Protein AF-A0A958G6C1-F1 (afdb_monomer)

Secondary structure (DSSP, 8-state):
-TTS-HHHHHHHHHHHHHHTS---HHHHHHHHHHHHHHHHHHHHTT-SSPPPSSTTSEETTEE------PPPS-HHHHHHHHHHHHHHHHHHHHHTTSTTHHHHHHHHHHHHHHTT--TT-----GGG--HHHHHHHHHHHHHHHHTSSSS-GGGTT--SS---SSPPB-TTSSS-TT-S-TTS---B--SSEE-TTSPEES-SSPPPS-TTGGGSPPSS--GGGEEEEEETTEEEEEET---PPP---TTT--TTHHHHHHHHHHHHHHGGGG-TTS--EEE-STTTS----PPPSSGGGHHHHS-TTT-S-S----SB-TTT-SBPPP-EEEHHHHHHHHHHHTTT-SS--HHHHHHHHHHHHHHT-TT----GGG-SSPPPHHHHHHHHHHHHHHHHHHHHHHHHHHHHHH-PPPHHHHHHHHHHH-BSS-TTSTTB-TTSBPPBTTTEEEPPTT-GGG-TTSTTTTSEEEEEE--GGG-S-TTT----EEEEEGGG---SS-TT-SS-SS--SS-HHHHHHHHHHHHHHHHHT-SBPGGG-EEEEE-TTTS-SSSS--SS-EEEEESBHHHHHHHHHHHHHHTTS--HHHHHHHHHHHHHHHHHHHHHHHHHHTT-PPPP-PPP-EEEESSSEETT-EEEEEESS--TT-EEEEEETTSPEEPPPGGGEEEETTEEEEE-TTPPSEEEEEEEE-SS-EEEEEEEEE-

Mean predicted aligned error: 6.28 Å

pLDDT: mean 94.16, std 7.1, range [36.84, 98.94]

Nearest PDB structures (foldseek):
  8cxl-assembly1_B  TM=8.356E-01  e=1.565E-19  Streptomyces sp. CNQ-525
  3w35-assembly1_B  TM=8.222E-01  e=4.220E-20  Streptomyces sp. CNQ-525
  8cxl-assembly1_A  TM=8.330E-01  e=3.815E-19  Streptomyces sp. CNQ-525
  3w36-assembly1_A  TM=7.922E-01  e=9.264E-20  Streptomyces sp. CNQ-525
  3w35-assembly1_A  TM=8.155E-01  e=9.301E-19  Streptomyces sp. CNQ-525

Foldseek 3Di:
DVPAALLLLLLVLLLLLLLQFFQALLLLLVLLQLLLLLLQQLLQLQDPFFFRDQEAFFFFLFHHHDPGAPHDPDSSVLSSQLSLLQSLLQQLVSRCPGNRNVVSNVSSVVSCVVVVHDPVPQAQPCRVRRSSNNSNVSNVSSVVCVCPQQQVVVVVSDDDDDDFPFEADELVDFFQPRGDFLFFAHWHFAPWAQGQSRRTDPGRTDAARNLQLLSGRAQQFDPVQWDWDDDPNDIFTAGNDLDAFQGAPFAPDDDSLVLLLLLLLLLLQLLLQQFLPPPDKDFQWLQAFDPADDFDSDSVCLPVAAPSHVGDGPGGGDQAQPQVRHGTDTDIGRSNQVLQLLLQVLSCGNSRSHLLSVLVVVVSVLLPDPLFQQDFLQDDDGDDSSVSSSLLSNLLSSLLNNLSSNQSSNQSVSNGYWSLNNQSNLQVQAECDDPVDPSHTVSHRHDDPPAKDFADVPPPPCDPVNVRGRGIKGFRQADLVQPPDQLAAGSGTGIDGSSNDFFQDASSPREPSTHPAAPSLLQSLLLSQLLVCRGRSHQFRRSQKDKDKDAAQHRRDRHGGDNHIDMRMDRGSVSVSSSSLSSCSSRRTHTSSNRSSSNVNSNVSSVSSSVQSVCSVRNNHDRDPHAKDWDWPPAADEQFDKIKIFISHFCVVKDKWKAAPVRHTDDADPVQWDDDGRMIIGGCNPPPFHKMWIWMDDVPHIDIDIYGYDD

Structure (mmCIF, N/CA/C/O backbone):
data_AF-A0A958G6C1-F1
#
_entry.id   AF-A0A958G6C1-F1
#
loop_
_atom_site.group_PDB
_atom_site.id
_atom_site.type_symbol
_atom_site.label_atom_id
_atom_site.label_alt_id
_atom_site.label_comp_id
_atom_site.label_asym_id
_atom_site.label_entity_id
_atom_site.label_seq_id
_atom_site.pdbx_PDB_ins_code
_atom_site.Cartn_x
_atom_site.Cartn_y
_atom_site.Cartn_z
_atom_site.occupancy
_atom_site.B_iso_or_equiv
_atom_site.auth_seq_id
_atom_site.auth_comp_id
_atom_site.auth_asym_id
_atom_site.auth_atom_id
_atom_site.pdbx_PDB_model_num
ATOM 1 N N . PRO A 1 1 ? -25.980 1.249 0.546 1.00 36.84 1 PRO A N 1
ATOM 2 C CA . PRO A 1 1 ? -27.210 0.415 0.488 1.00 36.84 1 PRO A CA 1
ATOM 3 C C . PRO A 1 1 ? -27.907 0.382 1.856 1.00 36.84 1 PRO A C 1
ATOM 5 O O . PRO A 1 1 ? -27.199 0.433 2.862 1.00 36.84 1 PRO A O 1
ATOM 8 N N . PRO A 1 2 ? -29.250 0.361 1.920 1.00 54.09 2 PRO A N 1
ATOM 9 C CA . PRO A 1 2 ? -29.988 0.389 3.187 1.00 54.09 2 PRO A CA 1
ATOM 10 C C . PRO A 1 2 ? -29.626 -0.772 4.132 1.00 54.09 2 PRO A C 1
ATOM 12 O O . PRO A 1 2 ? -29.583 -0.543 5.338 1.00 54.09 2 PRO A O 1
ATOM 15 N N . ASP A 1 3 ? -29.233 -1.931 3.591 1.00 78.44 3 ASP A N 1
ATOM 16 C CA . ASP A 1 3 ? -28.971 -3.172 4.342 1.00 78.44 3 ASP A CA 1
ATOM 17 C C . ASP A 1 3 ? -27.534 -3.320 4.887 1.00 78.44 3 ASP A C 1
ATOM 19 O O . ASP A 1 3 ? -27.193 -4.351 5.452 1.00 78.44 3 ASP A O 1
ATOM 23 N N . HIS A 1 4 ? -26.663 -2.318 4.719 1.00 94.50 4 HIS A N 1
ATOM 24 C CA . HIS A 1 4 ? -25.283 -2.378 5.227 1.00 94.50 4 HIS A CA 1
ATOM 25 C C . HIS A 1 4 ? -25.189 -1.870 6.673 1.00 94.50 4 HIS A C 1
ATOM 27 O O . HIS A 1 4 ? -25.855 -0.887 7.031 1.00 94.50 4 HIS A O 1
ATOM 33 N N . SER A 1 5 ? -24.300 -2.477 7.470 1.00 97.06 5 SER A N 1
ATOM 34 C CA . SER A 1 5 ? -23.960 -1.979 8.808 1.00 97.06 5 SER A CA 1
ATOM 35 C C . SER A 1 5 ? -23.450 -0.533 8.745 1.00 97.06 5 SER A C 1
ATOM 37 O O . SER A 1 5 ? -22.971 -0.055 7.709 1.00 97.06 5 SER A O 1
ATOM 39 N N . VAL A 1 6 ? -23.537 0.198 9.857 1.00 97.81 6 VAL A N 1
ATOM 40 C CA . VAL A 1 6 ? -23.041 1.580 9.891 1.00 97.81 6 VAL A CA 1
ATOM 41 C C . VAL A 1 6 ? -21.519 1.650 9.696 1.00 97.81 6 VAL A C 1
ATOM 43 O O . VAL A 1 6 ? -21.038 2.565 9.033 1.00 97.81 6 VAL A O 1
ATOM 46 N N . ALA A 1 7 ? -20.768 0.647 10.170 1.00 98.50 7 ALA A N 1
ATOM 47 C CA . ALA A 1 7 ? -19.326 0.544 9.944 1.00 98.50 7 ALA A CA 1
ATOM 48 C C . ALA A 1 7 ? -19.006 0.402 8.448 1.00 98.50 7 ALA A C 1
ATOM 50 O O . ALA A 1 7 ? -18.179 1.144 7.920 1.00 98.50 7 ALA A O 1
ATOM 51 N N . ARG A 1 8 ? -19.728 -0.477 7.741 1.00 98.00 8 ARG A N 1
ATOM 52 C CA . ARG A 1 8 ? -19.625 -0.663 6.285 1.00 98.00 8 ARG A CA 1
ATOM 53 C C . ARG A 1 8 ? -19.932 0.628 5.517 1.00 98.00 8 ARG A C 1
ATOM 55 O O . ARG A 1 8 ? -19.235 0.941 4.557 1.00 98.00 8 ARG A O 1
ATOM 62 N N . LYS A 1 9 ? -20.938 1.401 5.949 1.00 98.31 9 LYS A N 1
ATOM 63 C CA . LYS A 1 9 ? -21.292 2.704 5.346 1.00 98.31 9 LYS A CA 1
ATOM 64 C C . LYS A 1 9 ? -20.191 3.751 5.542 1.00 98.31 9 LYS A C 1
ATOM 66 O O . LYS A 1 9 ? -19.818 4.414 4.580 1.00 98.31 9 LYS A O 1
ATOM 71 N N . TRP A 1 10 ? -19.646 3.876 6.752 1.00 98.75 10 TRP A N 1
ATOM 72 C CA . TRP A 1 10 ? -18.533 4.793 7.025 1.00 98.75 10 TRP A CA 1
ATOM 73 C C . TRP A 1 10 ? -17.239 4.385 6.325 1.00 98.75 10 TRP A C 1
ATOM 75 O O . TRP A 1 10 ? -16.470 5.255 5.929 1.00 98.75 10 TRP A O 1
ATOM 85 N N . ASN A 1 11 ? -17.005 3.084 6.138 1.00 98.62 11 ASN A N 1
ATOM 86 C CA . ASN A 1 11 ? -15.861 2.613 5.373 1.00 98.62 11 ASN A CA 1
ATOM 87 C C . ASN A 1 11 ? -15.945 3.031 3.895 1.00 98.62 11 ASN A C 1
ATOM 89 O O . ASN A 1 11 ? -14.947 3.515 3.380 1.00 98.62 11 ASN A O 1
ATOM 93 N N . GLU A 1 12 ? -17.114 2.947 3.243 1.00 97.88 12 GLU A N 1
ATOM 94 C CA . GLU A 1 12 ? -17.277 3.487 1.876 1.00 97.88 12 GLU A CA 1
ATOM 95 C C . GLU A 1 12 ? -17.014 4.988 1.811 1.00 97.88 12 GLU A C 1
ATOM 97 O O . GLU A 1 12 ? -16.323 5.447 0.908 1.00 97.88 12 GLU A O 1
ATOM 102 N N . VAL A 1 13 ? -17.518 5.751 2.788 1.00 98.38 13 VAL A N 1
ATOM 103 C CA . VAL A 1 13 ? -17.238 7.192 2.860 1.00 98.38 13 VAL A CA 1
ATOM 104 C C . VAL A 1 13 ? -15.740 7.447 2.988 1.00 98.38 13 VAL A C 1
ATOM 106 O O . VAL A 1 13 ? -15.213 8.289 2.275 1.00 98.38 13 VAL A O 1
ATOM 109 N N . LEU A 1 14 ? -15.037 6.703 3.846 1.00 98.62 14 LEU A N 1
ATOM 110 C CA . LEU A 1 14 ? -13.586 6.823 3.978 1.00 98.62 14 LEU A CA 1
ATOM 111 C C . LEU A 1 14 ? -12.851 6.456 2.680 1.00 98.62 14 LEU A C 1
ATOM 113 O O . LEU A 1 14 ? -11.947 7.187 2.290 1.00 98.62 14 LEU A O 1
ATOM 117 N N . LEU A 1 15 ? -13.211 5.353 2.018 1.00 97.88 15 LEU A N 1
ATOM 118 C CA . LEU A 1 15 ? -12.584 4.958 0.753 1.00 97.88 15 LEU A CA 1
ATOM 119 C C . LEU A 1 15 ? -12.780 6.034 -0.312 1.00 97.88 15 LEU A C 1
ATOM 121 O O . LEU A 1 15 ? -11.827 6.408 -0.983 1.00 97.88 15 LEU A O 1
ATOM 125 N N . GLU A 1 16 ? -13.978 6.602 -0.399 1.00 97.00 16 GLU A N 1
ATOM 126 C CA . GLU A 1 16 ? -14.260 7.696 -1.318 1.00 97.00 16 GLU A CA 1
ATOM 127 C C . GLU A 1 16 ? -13.501 8.979 -0.949 1.00 97.00 16 GLU A C 1
ATOM 129 O O . GLU A 1 16 ? -12.974 9.658 -1.825 1.00 97.00 16 GLU A O 1
ATOM 134 N N . CYS A 1 17 ? -13.353 9.299 0.340 1.00 97.44 17 CYS A N 1
ATOM 135 C CA . CYS A 1 17 ? -12.491 10.401 0.766 1.00 97.44 17 CYS A CA 1
ATOM 136 C C . CYS A 1 17 ? -11.030 10.191 0.350 1.00 97.44 17 CYS A C 1
ATOM 138 O O . CYS A 1 17 ? -10.376 11.155 -0.029 1.00 97.44 17 CYS A O 1
ATOM 140 N N . ILE A 1 18 ? -10.532 8.950 0.387 1.00 96.56 18 ILE A N 1
ATOM 141 C CA . ILE A 1 18 ? -9.180 8.603 -0.070 1.00 96.56 18 ILE A CA 1
ATOM 142 C C . ILE A 1 18 ? -9.041 8.795 -1.588 1.00 96.56 18 ILE A C 1
ATOM 144 O O . ILE A 1 18 ? -8.035 9.349 -2.028 1.00 96.56 18 ILE A O 1
ATOM 148 N N . ARG A 1 19 ? -10.042 8.392 -2.383 1.00 94.44 19 ARG A N 1
ATOM 149 C CA . ARG A 1 19 ? -10.048 8.627 -3.843 1.00 94.44 19 ARG A CA 1
ATOM 150 C C . ARG A 1 19 ? -9.991 10.111 -4.190 1.00 94.44 19 ARG A C 1
ATOM 152 O O . ARG A 1 19 ? -9.346 10.496 -5.154 1.00 94.44 19 ARG A O 1
ATOM 159 N N . ASN A 1 20 ? -10.627 10.937 -3.364 1.00 94.56 20 ASN A N 1
ATOM 160 C CA . ASN A 1 20 ? -10.663 12.392 -3.495 1.00 94.56 20 ASN A CA 1
ATOM 161 C C . ASN A 1 20 ? -9.439 13.107 -2.871 1.00 94.56 20 ASN A C 1
ATOM 163 O O . ASN A 1 20 ? -9.430 14.337 -2.774 1.00 94.56 20 ASN A O 1
ATOM 167 N N . ASP A 1 21 ? -8.421 12.371 -2.419 1.00 94.19 21 ASP A N 1
ATOM 168 C CA . ASP A 1 21 ? -7.213 12.901 -1.780 1.00 94.19 21 ASP A CA 1
ATOM 169 C C . ASP A 1 21 ? -5.958 12.660 -2.639 1.00 94.19 21 ASP A C 1
ATOM 171 O O . ASP A 1 21 ? -5.992 11.925 -3.625 1.00 94.19 21 ASP A O 1
ATOM 175 N N . TYR A 1 22 ? -4.830 13.274 -2.273 1.00 92.38 22 TYR A N 1
ATOM 176 C CA . TYR A 1 22 ? -3.536 12.959 -2.878 1.00 92.38 22 TYR A CA 1
ATOM 177 C C . TYR A 1 22 ? -3.158 11.494 -2.647 1.00 92.38 22 TYR A C 1
ATOM 179 O O . TYR A 1 22 ? -3.363 10.963 -1.558 1.00 92.38 22 TYR A O 1
ATOM 187 N N . ALA A 1 23 ? -2.479 10.863 -3.604 1.00 90.88 23 ALA A N 1
ATOM 188 C CA . ALA A 1 23 ? -2.034 9.474 -3.495 1.00 90.88 23 ALA A CA 1
ATOM 189 C C . ALA A 1 23 ? -0.936 9.283 -2.428 1.00 90.88 23 ALA A C 1
ATOM 191 O O . ALA A 1 23 ? 0.266 9.324 -2.711 1.00 90.88 23 ALA A O 1
ATOM 192 N N . ARG A 1 24 ? -1.348 9.042 -1.179 1.00 93.00 24 ARG A N 1
ATOM 193 C CA . ARG A 1 24 ? -0.470 8.952 -0.004 1.00 93.00 24 ARG A CA 1
ATOM 194 C C . ARG A 1 24 ? -0.650 7.619 0.729 1.00 93.00 24 ARG A C 1
ATOM 196 O O . ARG A 1 24 ? -1.230 7.593 1.810 1.00 93.00 24 ARG A O 1
ATOM 203 N N . PRO A 1 25 ? -0.125 6.494 0.205 1.00 95.69 25 PRO A N 1
ATOM 204 C CA . PRO A 1 25 ? -0.377 5.158 0.765 1.00 95.69 25 PRO A CA 1
ATOM 205 C C . PRO A 1 25 ? -0.007 5.013 2.253 1.00 95.69 25 PRO A C 1
ATOM 207 O O . PRO A 1 25 ? -0.669 4.276 2.981 1.00 95.69 25 PRO A O 1
ATOM 210 N N . THR A 1 26 ? 1.016 5.724 2.734 1.00 97.88 26 THR A N 1
ATOM 211 C CA . THR A 1 26 ? 1.385 5.770 4.160 1.00 97.88 26 THR A CA 1
ATOM 212 C C . THR A 1 26 ? 0.314 6.445 5.015 1.00 97.88 26 THR A C 1
ATOM 214 O O . THR A 1 26 ? -0.139 5.876 6.010 1.00 97.88 26 THR A O 1
ATOM 217 N N . VAL A 1 27 ? -0.134 7.630 4.597 1.00 97.81 27 VAL A N 1
ATOM 218 C CA . VAL A 1 27 ? -1.184 8.413 5.263 1.00 97.81 27 VAL A CA 1
ATOM 219 C C . VAL A 1 27 ? -2.531 7.692 5.184 1.00 97.81 27 VAL A C 1
ATOM 221 O O . VAL A 1 27 ? -3.247 7.617 6.178 1.00 97.81 27 VAL A O 1
ATOM 224 N N . HIS A 1 28 ? -2.861 7.087 4.044 1.00 97.56 28 HIS A N 1
ATOM 225 C CA . HIS A 1 28 ? -4.111 6.355 3.843 1.00 97.56 28 HIS A CA 1
ATOM 226 C C . HIS A 1 28 ? -4.176 5.078 4.682 1.00 97.56 28 HIS A C 1
ATOM 228 O O . HIS A 1 28 ? -5.181 4.850 5.354 1.00 97.56 28 HIS A O 1
ATOM 234 N N . GLY A 1 29 ? -3.095 4.286 4.730 1.00 98.00 29 GLY A N 1
ATOM 235 C CA . GLY A 1 29 ? -3.001 3.126 5.624 1.00 98.00 29 GLY A CA 1
ATOM 236 C C . GLY A 1 29 ? -3.222 3.509 7.092 1.00 98.00 29 GLY A C 1
ATOM 237 O O . GLY A 1 29 ? -3.961 2.838 7.813 1.00 98.00 29 GLY A O 1
ATOM 238 N N . ARG A 1 30 ? -2.673 4.655 7.507 1.00 98.38 30 ARG A N 1
ATOM 239 C CA . ARG A 1 30 ? -2.883 5.223 8.841 1.00 98.38 30 ARG A CA 1
ATOM 240 C C . ARG A 1 30 ? -4.314 5.724 9.068 1.00 98.38 30 ARG A C 1
ATOM 242 O O . ARG A 1 30 ? -4.875 5.473 10.130 1.00 98.38 30 ARG A O 1
ATOM 249 N N . ASN A 1 31 ? -4.931 6.401 8.100 1.00 98.38 31 ASN A N 1
ATOM 250 C CA . ASN A 1 31 ? -6.312 6.888 8.216 1.00 98.38 31 ASN A CA 1
ATOM 251 C C . ASN A 1 31 ? -7.321 5.731 8.289 1.00 98.38 31 ASN A C 1
ATOM 253 O O . ASN A 1 31 ? -8.252 5.786 9.098 1.00 98.38 31 ASN A O 1
ATOM 257 N N . LEU A 1 32 ? -7.098 4.655 7.525 1.00 98.88 32 LEU A N 1
ATOM 258 C CA . LEU A 1 32 ? -7.838 3.393 7.642 1.00 98.88 32 LEU A CA 1
ATOM 259 C C . LEU A 1 32 ? -7.706 2.804 9.049 1.00 98.88 32 LEU A C 1
ATOM 261 O O . LEU A 1 32 ? -8.710 2.407 9.645 1.00 98.88 32 LEU A O 1
ATOM 265 N N . PHE A 1 33 ? -6.501 2.810 9.622 1.00 98.88 33 PHE A N 1
ATOM 266 C CA . PHE A 1 33 ? -6.262 2.333 10.984 1.00 98.88 33 PHE A CA 1
ATOM 267 C C . PHE A 1 33 ? -6.926 3.195 12.054 1.00 98.88 33 PHE A C 1
ATOM 269 O O . PHE A 1 33 ? -7.675 2.670 12.872 1.00 98.88 33 PHE A O 1
ATOM 276 N N . HIS A 1 34 ? -6.749 4.514 12.013 1.00 98.81 34 HIS A N 1
ATOM 277 C CA . HIS A 1 34 ? -7.352 5.434 12.981 1.00 98.81 34 HIS A CA 1
ATOM 278 C C . HIS A 1 34 ? -8.881 5.378 12.943 1.00 98.81 34 HIS A C 1
ATOM 280 O O . HIS A 1 34 ? -9.526 5.358 13.990 1.00 98.81 34 HIS A O 1
ATOM 286 N N . THR A 1 35 ? -9.471 5.289 11.751 1.00 98.88 35 THR A N 1
ATOM 287 C CA . THR A 1 35 ? -10.926 5.150 11.615 1.00 98.88 35 THR A CA 1
ATOM 288 C C . THR A 1 35 ? -11.397 3.787 12.120 1.00 98.88 35 THR A C 1
ATOM 290 O O . THR A 1 35 ? -12.404 3.708 12.816 1.00 98.88 35 THR A O 1
ATOM 293 N N . SER A 1 36 ? -10.643 2.716 11.869 1.00 98.88 36 SER A N 1
ATOM 294 C CA . SER A 1 36 ? -10.980 1.388 12.394 1.00 98.88 36 SER A CA 1
ATOM 295 C C . SER A 1 36 ? -10.833 1.302 13.918 1.00 98.88 36 SER A C 1
ATOM 297 O O . SER A 1 36 ? -11.628 0.614 14.548 1.00 98.88 36 SER A O 1
ATOM 299 N N . ILE A 1 37 ? -9.895 2.039 14.531 1.00 98.81 37 ILE A N 1
ATOM 300 C CA . ILE A 1 37 ? -9.842 2.234 15.992 1.00 98.81 37 ILE A CA 1
ATOM 301 C C . ILE A 1 37 ? -11.111 2.943 16.469 1.00 98.81 37 ILE A C 1
ATOM 303 O O . ILE A 1 37 ? -11.724 2.490 17.429 1.00 98.81 37 ILE A O 1
ATOM 307 N N . ALA A 1 38 ? -11.532 4.024 15.798 1.00 98.81 38 ALA A N 1
ATOM 308 C CA . ALA A 1 38 ? -12.750 4.753 16.157 1.00 98.81 38 ALA A CA 1
ATOM 309 C C . ALA A 1 38 ? -13.982 3.834 16.151 1.00 98.81 38 ALA A C 1
ATOM 311 O O . ALA A 1 38 ? -14.782 3.850 17.084 1.00 98.81 38 ALA A O 1
ATOM 312 N N . MET A 1 39 ? -14.103 2.996 15.119 1.00 98.88 39 MET A N 1
ATOM 313 C CA . MET A 1 39 ? -15.178 2.014 15.004 1.00 98.88 39 MET A CA 1
ATOM 314 C C . MET A 1 39 ? -15.088 0.921 16.073 1.00 98.88 39 MET A C 1
ATOM 316 O O . MET A 1 39 ? -16.089 0.598 16.715 1.00 98.88 39 MET A O 1
ATOM 320 N N . TYR A 1 40 ? -13.892 0.365 16.277 1.00 98.88 40 TYR A N 1
ATOM 321 C CA . TYR A 1 40 ? -13.660 -0.725 17.216 1.00 98.88 40 TYR A CA 1
ATOM 322 C C . TYR A 1 40 ? -13.869 -0.309 18.667 1.00 98.88 40 TYR A C 1
ATOM 324 O O . TYR A 1 40 ? -14.622 -0.968 19.378 1.00 98.88 40 TYR A O 1
ATOM 332 N N . ASP A 1 41 ? -13.283 0.803 19.100 1.00 98.81 41 ASP A N 1
ATOM 333 C CA . ASP A 1 41 ? -13.394 1.259 20.484 1.00 98.81 41 ASP A CA 1
ATOM 334 C C . ASP A 1 41 ? -14.812 1.718 20.825 1.00 98.81 41 ASP A C 1
ATOM 336 O O . ASP A 1 41 ? -15.288 1.439 21.924 1.00 98.81 41 ASP A O 1
ATOM 340 N N . ALA A 1 42 ? -15.524 2.349 19.882 1.00 98.69 42 ALA A N 1
ATOM 341 C CA . ALA A 1 42 ? -16.938 2.676 20.061 1.00 98.69 42 ALA A CA 1
ATOM 342 C C . ALA A 1 42 ? -17.805 1.417 20.227 1.00 98.69 42 ALA A C 1
ATOM 344 O O . ALA A 1 42 ? -18.760 1.424 21.002 1.00 98.69 42 ALA A O 1
ATOM 345 N N . TRP A 1 43 ? -17.470 0.323 19.535 1.00 98.62 43 TRP A N 1
ATOM 346 C CA . TRP A 1 43 ? -18.159 -0.960 19.678 1.00 98.62 43 TRP A CA 1
ATOM 347 C C . TRP A 1 43 ? -17.789 -1.685 20.985 1.00 98.62 43 TRP A C 1
ATOM 349 O O . TRP A 1 43 ? -18.678 -2.148 21.714 1.00 98.62 43 TRP A O 1
ATOM 359 N N . ALA A 1 44 ? -16.490 -1.754 21.290 1.00 98.31 44 ALA A N 1
ATOM 360 C CA . ALA A 1 44 ? -15.916 -2.475 22.423 1.00 98.31 44 ALA A CA 1
ATOM 361 C C . ALA A 1 44 ? -16.223 -1.809 23.771 1.00 98.31 44 ALA A C 1
ATOM 363 O O . ALA A 1 44 ? -16.351 -2.512 24.767 1.00 98.31 44 ALA A O 1
ATOM 364 N N . ALA A 1 45 ? -16.430 -0.487 23.813 1.00 97.81 45 ALA A N 1
ATOM 365 C CA . ALA A 1 45 ? -16.832 0.231 25.028 1.00 97.81 45 ALA A CA 1
ATOM 366 C C . ALA A 1 45 ? -18.131 -0.308 25.662 1.00 97.81 45 ALA A C 1
ATOM 368 O O . ALA A 1 45 ? -18.321 -0.175 26.869 1.00 97.81 45 ALA A O 1
ATOM 369 N N . TYR A 1 46 ? -19.003 -0.927 24.859 1.00 97.25 46 TYR A N 1
ATOM 370 C CA . TYR A 1 46 ? -20.251 -1.555 25.306 1.00 97.25 46 TYR A CA 1
ATOM 371 C C . TYR A 1 46 ? -20.189 -3.091 25.311 1.00 97.25 46 TYR A C 1
ATOM 373 O O . TYR A 1 46 ? -21.215 -3.744 25.502 1.00 97.25 46 TYR A O 1
ATOM 381 N N . ASP A 1 47 ? -19.025 -3.688 25.042 1.00 96.12 47 ASP A N 1
ATOM 382 C CA . ASP A 1 47 ? -18.851 -5.138 25.063 1.00 96.12 47 ASP A CA 1
ATOM 383 C C . ASP A 1 47 ? -18.364 -5.630 26.431 1.00 96.12 47 ASP A C 1
ATOM 385 O O . ASP A 1 47 ? -17.510 -5.021 27.067 1.00 96.12 47 ASP A O 1
ATOM 389 N N . ALA A 1 48 ? -18.895 -6.762 26.893 1.00 93.38 48 ALA A N 1
ATOM 390 C CA . ALA A 1 48 ? -18.525 -7.320 28.194 1.00 93.38 48 ALA A CA 1
ATOM 391 C C . ALA A 1 48 ? -17.195 -8.096 28.178 1.00 93.38 48 ALA A C 1
ATOM 393 O O . ALA A 1 48 ? -16.655 -8.394 29.244 1.00 93.38 48 ALA A O 1
ATOM 394 N N . THR A 1 49 ? -16.708 -8.489 26.997 1.00 95.31 49 THR A N 1
ATOM 395 C CA . THR A 1 49 ? -15.506 -9.322 26.837 1.00 95.31 49 THR A CA 1
ATOM 396 C C . THR A 1 49 ? -14.384 -8.564 26.149 1.00 95.31 49 THR A C 1
ATOM 398 O O . THR A 1 49 ? -13.234 -8.668 26.574 1.00 95.31 49 THR A O 1
ATOM 401 N N . ALA A 1 50 ? -14.697 -7.829 25.084 1.00 96.88 50 ALA A N 1
ATOM 402 C CA . ALA A 1 50 ? -13.688 -7.152 24.292 1.00 96.88 50 ALA A CA 1
ATOM 403 C C . ALA A 1 50 ? -12.978 -6.050 25.093 1.00 96.88 50 ALA A C 1
ATOM 405 O O . ALA A 1 50 ? -13.579 -5.333 25.890 1.00 96.88 50 ALA A O 1
ATOM 406 N N . GLN A 1 51 ? -11.680 -5.902 24.852 1.00 96.94 51 GLN A N 1
ATOM 407 C CA . GLN A 1 51 ? -10.901 -4.765 25.329 1.00 96.94 51 GLN A CA 1
ATOM 408 C C . GLN A 1 51 ? -10.852 -3.699 24.240 1.00 96.94 51 GLN A C 1
ATOM 410 O O . GLN A 1 51 ? -10.648 -4.022 23.069 1.00 96.94 51 GLN A O 1
ATOM 415 N N . THR A 1 52 ? -10.992 -2.437 24.627 1.00 97.50 52 THR A N 1
ATOM 416 C CA . THR A 1 52 ? -10.704 -1.279 23.775 1.00 97.50 52 THR A CA 1
ATOM 417 C C . THR A 1 52 ? -9.216 -1.234 23.421 1.00 97.50 52 THR A C 1
ATOM 419 O O . THR A 1 52 ? -8.378 -1.744 24.164 1.00 97.50 52 THR A O 1
ATOM 422 N N . PHE A 1 53 ? -8.872 -0.642 22.279 1.00 97.31 53 PHE A N 1
ATOM 423 C CA . PHE A 1 53 ? -7.496 -0.417 21.845 1.00 97.31 53 PHE A CA 1
ATOM 424 C C . PHE A 1 53 ? -6.927 0.866 22.447 1.00 97.31 53 PHE A C 1
ATOM 426 O O . PHE A 1 53 ? -5.915 0.813 23.143 1.00 97.31 53 PHE A O 1
ATOM 433 N N . LEU A 1 54 ? -7.590 2.002 22.221 1.00 96.56 54 LEU A N 1
ATOM 434 C CA . LEU A 1 54 ? -7.142 3.320 22.657 1.00 96.56 54 LEU A CA 1
ATOM 435 C C . LEU A 1 54 ? -7.748 3.680 24.016 1.00 96.56 54 LEU A C 1
ATOM 437 O O . LEU A 1 54 ? -7.005 3.971 24.947 1.00 96.56 54 LEU A O 1
ATOM 441 N N . LEU A 1 55 ? -9.077 3.642 24.151 1.00 96.19 55 LEU A N 1
ATOM 442 C CA . LEU A 1 55 ? -9.791 4.023 25.375 1.00 96.19 55 LEU A CA 1
ATOM 443 C C . LEU A 1 55 ? -9.277 3.238 26.588 1.00 96.19 55 LEU A C 1
ATOM 445 O O . LEU A 1 55 ? -9.283 2.013 26.595 1.00 96.19 55 LEU A O 1
ATOM 449 N N . GLY A 1 56 ? -8.852 3.946 27.629 1.00 91.94 56 GLY A N 1
ATOM 450 C CA . GLY A 1 56 ? -8.361 3.369 28.883 1.00 91.94 56 GLY A CA 1
ATOM 451 C C . GLY A 1 56 ? -6.914 2.887 28.826 1.00 91.94 56 GLY A C 1
ATOM 452 O O . GLY A 1 56 ? -6.372 2.487 29.856 1.00 91.94 56 GLY A O 1
ATOM 453 N N . ASN A 1 57 ? -6.272 2.961 27.660 1.00 91.56 57 ASN A N 1
ATOM 454 C CA . ASN A 1 57 ? -4.960 2.385 27.422 1.00 91.56 57 ASN A CA 1
ATOM 455 C C . ASN A 1 57 ? -3.931 3.434 27.016 1.00 91.56 57 ASN A C 1
ATOM 457 O O . ASN A 1 57 ? -4.237 4.572 26.641 1.00 91.56 57 ASN A O 1
ATOM 461 N N . THR A 1 58 ? -2.676 3.006 27.089 1.00 88.56 58 THR A N 1
ATOM 462 C CA . THR A 1 58 ? -1.545 3.705 26.498 1.00 88.56 58 THR A CA 1
ATOM 463 C C . THR A 1 58 ? -1.204 3.036 25.174 1.00 88.56 58 THR A C 1
ATOM 465 O O . THR A 1 58 ? -1.057 1.821 25.136 1.00 88.56 58 THR A O 1
ATOM 468 N N . VAL A 1 59 ? -1.081 3.821 24.105 1.00 90.44 59 VAL A N 1
ATOM 469 C CA . VAL A 1 59 ? -0.626 3.373 22.781 1.00 90.44 59 VAL A CA 1
ATOM 470 C C . VAL A 1 59 ? 0.589 4.210 22.405 1.00 90.44 59 VAL A C 1
ATOM 472 O O . VAL A 1 59 ? 0.513 5.442 22.337 1.00 90.44 59 VAL A O 1
ATOM 475 N N . GLY A 1 60 ? 1.741 3.559 22.230 1.00 86.81 60 GLY A N 1
ATOM 476 C CA . GLY A 1 60 ? 3.017 4.271 22.148 1.00 86.81 60 GLY A CA 1
ATOM 477 C C . GLY A 1 60 ? 3.217 5.157 23.384 1.00 86.81 60 GLY A C 1
ATOM 478 O O . GLY A 1 60 ? 3.230 4.663 24.509 1.00 86.81 60 GLY A O 1
ATOM 479 N N . ASN A 1 61 ? 3.330 6.474 23.187 1.00 84.19 61 ASN A N 1
ATOM 480 C CA . ASN A 1 61 ? 3.462 7.460 24.271 1.00 84.19 61 ASN A CA 1
ATOM 481 C C . ASN A 1 61 ? 2.157 8.200 24.613 1.00 84.19 61 ASN A C 1
ATOM 483 O O . ASN A 1 61 ? 2.181 9.166 25.378 1.00 84.19 61 ASN A O 1
ATOM 487 N N . PHE A 1 62 ? 1.024 7.797 24.040 1.00 88.81 62 PHE A N 1
ATOM 488 C CA . PHE A 1 62 ? -0.260 8.456 24.251 1.00 88.81 62 PHE A CA 1
ATOM 489 C C . PHE A 1 62 ? -1.136 7.655 25.199 1.00 88.81 62 PHE A C 1
ATOM 491 O O . PHE A 1 62 ? -1.506 6.530 24.887 1.00 88.81 62 PHE A O 1
ATOM 498 N N . PHE A 1 63 ? -1.522 8.251 26.322 1.00 89.88 63 PHE A N 1
ATOM 499 C CA . PHE A 1 63 ? -2.550 7.682 27.186 1.00 89.88 63 PHE A CA 1
ATOM 500 C C . PHE A 1 63 ? -3.910 8.280 26.869 1.00 89.88 63 PHE A C 1
ATOM 502 O O . PHE A 1 63 ? -4.058 9.502 26.782 1.00 89.88 63 PHE A O 1
ATOM 509 N N . CYS A 1 64 ? -4.919 7.430 26.732 1.00 92.19 64 CYS A N 1
ATOM 510 C CA . CYS A 1 64 ? -6.296 7.848 26.556 1.00 92.19 64 CYS A CA 1
ATOM 511 C C . CYS A 1 64 ? -7.119 7.464 27.787 1.00 92.19 64 CYS A C 1
ATOM 513 O O . CYS A 1 64 ? -7.446 6.294 27.960 1.00 92.19 64 CYS A O 1
ATOM 515 N N . PRO A 1 65 ? -7.497 8.428 28.636 1.00 89.94 65 PRO A N 1
ATOM 516 C CA . PRO A 1 65 ? -8.384 8.150 29.752 1.00 89.94 65 PRO A CA 1
ATOM 517 C C . PRO A 1 65 ? -9.717 7.532 29.327 1.00 89.94 65 PRO A C 1
ATOM 519 O O . PRO A 1 65 ? -10.293 7.918 28.313 1.00 89.94 65 PRO A O 1
ATOM 522 N N . PHE A 1 66 ? -10.227 6.598 30.123 1.00 92.50 66 PHE A N 1
ATOM 523 C CA . PHE A 1 66 ? -11.574 6.064 29.959 1.00 92.50 66 PHE A CA 1
ATOM 524 C C . PHE A 1 66 ? -12.065 5.492 31.282 1.00 92.50 66 PHE A C 1
ATOM 526 O O . PHE A 1 66 ? -11.384 4.668 31.888 1.00 92.50 66 PHE A O 1
ATOM 533 N N . GLU A 1 67 ? -13.237 5.934 31.726 1.00 88.19 67 GLU A N 1
ATOM 534 C CA . GLU A 1 67 ? -13.824 5.520 33.010 1.00 88.19 67 GLU A CA 1
ATOM 535 C C . GLU A 1 67 ? -14.932 4.464 32.838 1.00 88.19 67 GLU A C 1
ATOM 537 O O . GLU A 1 67 ? -15.591 4.082 33.805 1.00 88.19 67 GLU A O 1
ATOM 542 N N . GLY A 1 68 ? -15.125 3.965 31.612 1.00 90.81 68 GLY A N 1
ATOM 543 C CA . GLY A 1 68 ? -16.262 3.125 31.248 1.00 90.81 68 GLY A CA 1
ATOM 544 C C . GLY A 1 68 ? -17.491 3.946 30.853 1.00 90.81 68 GLY A C 1
ATOM 545 O O . GLY A 1 68 ? -17.513 5.174 30.956 1.00 90.81 68 GLY A O 1
ATOM 546 N N . VAL A 1 69 ? -18.528 3.248 30.398 1.00 94.19 69 VAL A N 1
ATOM 547 C CA . VAL A 1 69 ? -19.839 3.831 30.093 1.00 94.19 69 VAL A CA 1
ATOM 548 C C . VAL A 1 69 ? -20.941 3.108 30.868 1.00 94.19 69 VAL A C 1
ATOM 550 O O . VAL A 1 69 ? -20.832 1.900 31.097 1.00 94.19 69 VAL A O 1
ATOM 553 N N . PRO A 1 70 ? -22.001 3.815 31.298 1.00 92.19 70 PRO A N 1
ATOM 554 C CA . PRO A 1 70 ? -23.214 3.178 31.800 1.00 92.19 70 PRO A CA 1
ATOM 555 C C . PRO A 1 70 ? -23.828 2.228 30.762 1.00 92.19 70 PRO A C 1
ATOM 557 O O . PRO A 1 70 ? -23.729 2.472 29.560 1.00 92.19 70 PRO A O 1
ATOM 560 N N . GLU A 1 71 ? -24.502 1.172 31.223 1.00 92.31 71 GLU A N 1
ATOM 561 C CA . GLU A 1 71 ? -25.241 0.262 30.339 1.00 92.31 71 GLU A CA 1
ATOM 562 C C . GLU A 1 71 ? -26.423 1.008 29.682 1.00 92.31 71 GLU A C 1
ATOM 564 O O . GLU A 1 71 ? -27.271 1.541 30.407 1.00 92.31 71 GLU A O 1
ATOM 569 N N . PRO A 1 72 ? -26.487 1.086 28.337 1.00 94.62 72 PRO A N 1
ATOM 570 C CA . PRO A 1 72 ? -27.556 1.788 27.632 1.00 94.62 72 PRO A CA 1
ATOM 571 C C . PRO A 1 72 ? -28.810 0.913 27.484 1.00 94.62 72 PRO A C 1
ATOM 573 O O . PRO A 1 72 ? -28.734 -0.314 27.496 1.00 94.62 72 PRO A O 1
ATOM 576 N N . ASP A 1 73 ? -29.964 1.539 27.228 1.00 93.44 73 ASP A N 1
ATOM 577 C CA . ASP A 1 73 ? -31.227 0.823 26.971 1.00 93.44 73 ASP A CA 1
ATOM 578 C C . ASP A 1 73 ? -31.153 -0.091 25.731 1.00 93.44 73 ASP A C 1
ATOM 580 O O . ASP A 1 73 ? -31.780 -1.152 25.685 1.00 93.44 73 ASP A O 1
ATOM 584 N N . ASN A 1 74 ? -30.395 0.321 24.708 1.00 96.88 74 ASN A N 1
ATOM 585 C CA . ASN A 1 74 ? -30.130 -0.464 23.506 1.00 96.88 74 ASN A CA 1
ATOM 586 C C . ASN A 1 74 ? -28.653 -0.345 23.107 1.00 96.88 74 ASN A C 1
ATOM 588 O O . ASN A 1 74 ? -28.222 0.671 22.560 1.00 96.88 74 ASN A O 1
ATOM 592 N N . ILE A 1 75 ? -27.897 -1.417 23.350 1.00 96.81 75 ILE A N 1
ATOM 593 C CA . ILE A 1 75 ? -26.463 -1.500 23.041 1.00 96.81 75 ILE A CA 1
ATOM 594 C C . ILE A 1 75 ? -26.192 -1.311 21.545 1.00 96.81 75 ILE A C 1
ATOM 596 O O . ILE A 1 75 ? -25.232 -0.635 21.189 1.00 96.81 75 ILE A O 1
ATOM 600 N N . GLN A 1 76 ? -27.025 -1.868 20.661 1.00 96.31 76 GLN A N 1
ATOM 601 C CA . GLN A 1 76 ? -26.808 -1.759 19.217 1.00 96.31 76 GLN A CA 1
ATOM 602 C C . GLN A 1 76 ? -26.909 -0.301 18.759 1.00 96.31 76 GLN A C 1
ATOM 604 O O . GLN A 1 76 ? -25.999 0.197 18.103 1.00 96.31 76 GLN A O 1
ATOM 609 N N . THR A 1 77 ? -27.963 0.407 19.168 1.00 97.00 77 THR A N 1
ATOM 610 C CA . THR A 1 77 ? -28.142 1.827 18.827 1.00 97.00 77 THR A CA 1
ATOM 611 C C . THR A 1 77 ? -27.029 2.694 19.416 1.00 97.00 77 THR A C 1
ATOM 613 O O . THR A 1 77 ? -26.493 3.546 18.715 1.00 97.00 77 THR A O 1
ATOM 616 N N . ALA A 1 78 ? -26.620 2.437 20.663 1.00 98.25 78 ALA A N 1
ATOM 617 C CA . ALA A 1 78 ? -25.519 3.167 21.292 1.00 98.25 78 ALA A CA 1
ATOM 618 C C . ALA A 1 78 ? -24.181 2.962 20.557 1.00 98.25 78 ALA A C 1
ATOM 620 O O . ALA A 1 78 ? -23.430 3.917 20.355 1.00 98.25 78 ALA A O 1
ATOM 621 N N . ARG A 1 79 ? -23.893 1.733 20.108 1.00 98.19 79 ARG A N 1
ATOM 622 C CA . ARG A 1 79 ? -22.710 1.427 19.291 1.00 98.19 79 ARG A CA 1
ATOM 623 C C . ARG A 1 79 ? -22.745 2.167 17.956 1.00 98.19 79 ARG A C 1
ATOM 625 O O . ARG A 1 79 ? -21.741 2.760 17.573 1.00 98.19 79 ARG A O 1
ATOM 632 N N . GLU A 1 80 ? -23.882 2.147 17.261 1.00 98.50 80 GLU A N 1
ATOM 633 C CA . GLU A 1 80 ? -24.038 2.806 15.958 1.00 98.50 80 GLU A CA 1
ATOM 634 C C . GLU A 1 80 ? -23.884 4.330 16.050 1.00 98.50 80 GLU A C 1
ATOM 636 O O . GLU A 1 80 ? -23.209 4.936 15.212 1.00 98.50 80 GLU A O 1
ATOM 641 N N . GLU A 1 81 ? -24.447 4.935 17.096 1.00 98.75 81 GLU A N 1
ATOM 642 C CA . GLU A 1 81 ? -24.371 6.370 17.361 1.00 98.75 81 GLU A CA 1
ATOM 643 C C . GLU A 1 81 ? -22.953 6.803 17.756 1.00 98.75 81 GLU A C 1
ATOM 645 O O . GLU A 1 81 ? -22.382 7.687 17.112 1.00 98.75 81 GLU A O 1
ATOM 650 N N . ALA A 1 82 ? -22.332 6.143 18.741 1.00 98.81 82 ALA A N 1
ATOM 651 C CA . ALA A 1 82 ? -20.968 6.466 19.161 1.00 98.81 82 ALA A CA 1
ATOM 652 C C . ALA A 1 82 ? -19.960 6.314 18.012 1.00 98.81 82 ALA A C 1
ATOM 654 O O . ALA A 1 82 ? -19.128 7.197 17.792 1.00 98.81 82 ALA A O 1
ATOM 655 N N . LEU A 1 83 ? -20.066 5.228 17.239 1.00 98.69 83 LEU A N 1
ATOM 656 C CA . LEU A 1 83 ? -19.227 4.993 16.066 1.00 98.69 83 LEU A CA 1
ATOM 657 C C . LEU A 1 83 ? -19.411 6.099 15.025 1.00 98.69 83 LEU A C 1
ATOM 659 O O . LEU A 1 83 ? -18.423 6.607 14.495 1.00 98.69 83 LEU A O 1
ATOM 663 N N . SER A 1 84 ? -20.655 6.492 14.743 1.00 98.88 84 SER A N 1
ATOM 664 C CA . SER A 1 84 ? -20.945 7.491 13.711 1.00 98.88 84 SER A CA 1
ATOM 665 C C . SER A 1 84 ? -20.450 8.878 14.084 1.00 98.88 84 SER A C 1
ATOM 667 O O . SER A 1 84 ? -19.834 9.538 13.250 1.00 98.88 84 SER A O 1
ATOM 669 N N . TYR A 1 85 ? -20.641 9.304 15.335 1.00 98.88 85 TYR A N 1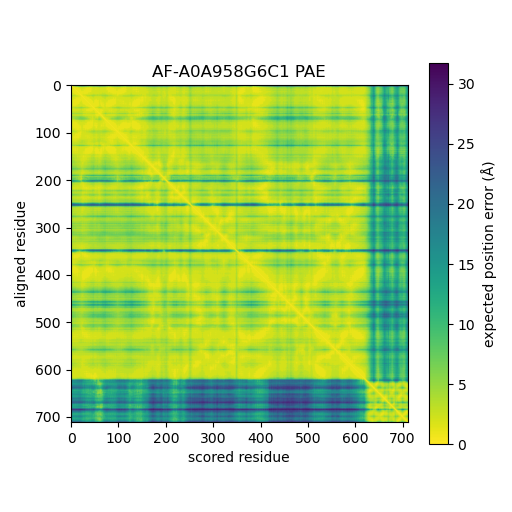
ATOM 670 C CA . TYR A 1 85 ? -20.069 10.558 15.826 1.00 98.88 85 TYR A CA 1
ATOM 671 C C . TYR A 1 85 ? -18.536 10.522 15.797 1.00 98.88 85 TYR A C 1
ATOM 673 O O . TYR A 1 85 ? -17.915 11.501 15.381 1.00 98.88 85 TYR A O 1
ATOM 681 N N . ALA A 1 86 ? -17.914 9.392 16.152 1.00 98.94 86 ALA A N 1
ATOM 682 C CA . ALA A 1 86 ? -16.462 9.263 16.087 1.00 98.94 86 ALA A CA 1
ATOM 683 C C . ALA A 1 86 ? -15.929 9.373 14.644 1.00 98.94 86 ALA A C 1
ATOM 685 O O . ALA A 1 86 ? -15.027 10.169 14.373 1.00 98.94 86 ALA A O 1
ATOM 686 N N . CYS A 1 87 ? -16.519 8.628 13.702 1.00 98.94 87 CYS A N 1
ATOM 687 C CA . CYS A 1 87 ? -16.123 8.655 12.291 1.00 98.94 87 CYS A CA 1
ATOM 688 C C . CYS A 1 87 ? -16.362 10.032 11.666 1.00 98.94 87 CYS A C 1
ATOM 690 O O . CYS A 1 87 ? -15.468 10.572 11.023 1.00 98.94 87 CYS A O 1
ATOM 692 N N . TYR A 1 88 ? -17.524 10.640 11.908 1.00 98.88 88 TYR A N 1
ATOM 693 C CA . TYR A 1 88 ? -17.866 11.962 11.389 1.00 98.88 88 TYR A CA 1
ATOM 694 C C . TYR A 1 88 ? -16.826 13.021 11.764 1.00 98.88 88 TYR A C 1
ATOM 696 O O . TYR A 1 88 ? -16.299 13.721 10.899 1.00 98.88 88 TYR A O 1
ATOM 704 N N . ARG A 1 89 ? -16.484 13.121 13.054 1.00 98.81 89 ARG A N 1
ATOM 705 C CA . ARG A 1 89 ? -15.511 14.109 13.541 1.00 98.81 89 ARG A CA 1
ATOM 706 C C . ARG A 1 89 ? -14.106 13.830 13.020 1.00 98.81 89 ARG A C 1
ATOM 708 O O . ARG A 1 89 ? -13.423 14.765 12.609 1.00 98.81 89 ARG A O 1
ATOM 715 N N . LEU A 1 90 ? -13.690 12.563 13.030 1.00 98.81 90 LEU A N 1
ATOM 716 C CA . LEU A 1 90 ? -12.364 12.160 12.576 1.00 98.81 90 LEU A CA 1
ATOM 717 C C . LEU A 1 90 ? -12.178 12.417 11.077 1.00 98.81 90 LEU A C 1
ATOM 719 O O . LEU A 1 90 ? -11.209 13.065 10.694 1.00 98.81 90 LEU A O 1
ATOM 723 N N . LEU A 1 91 ? -13.101 11.944 10.235 1.00 98.81 91 LEU A N 1
ATOM 724 C CA . LEU A 1 91 ? -12.986 12.065 8.782 1.00 98.81 91 LEU A CA 1
ATOM 725 C C . LEU A 1 91 ? -13.057 13.524 8.336 1.00 98.81 91 LEU A C 1
ATOM 727 O O . LEU A 1 91 ? -12.234 13.944 7.526 1.00 98.81 91 LEU A O 1
ATOM 731 N N . ARG A 1 92 ? -13.953 14.333 8.920 1.00 98.44 92 ARG A N 1
ATOM 732 C CA . ARG A 1 92 ? -13.988 15.770 8.615 1.00 98.44 92 ARG A CA 1
ATOM 733 C C . ARG A 1 92 ? -12.650 16.450 8.888 1.00 98.44 92 ARG A C 1
ATOM 735 O O . ARG A 1 92 ? -12.214 17.234 8.062 1.00 98.44 92 ARG A O 1
ATOM 742 N N . ALA A 1 93 ? -12.006 16.144 10.013 1.00 97.81 93 ALA A N 1
ATOM 743 C CA . ALA A 1 93 ? -10.716 16.734 10.376 1.00 97.81 93 ALA A CA 1
ATOM 744 C C . ALA A 1 93 ? -9.521 16.158 9.593 1.00 97.81 93 ALA A C 1
ATOM 746 O O . ALA A 1 93 ? -8.439 16.724 9.630 1.00 97.81 93 ALA A O 1
ATOM 747 N N . ARG A 1 94 ? -9.670 14.997 8.946 1.00 96.50 94 ARG A N 1
ATOM 748 C CA . ARG A 1 94 ? -8.600 14.349 8.169 1.00 96.50 94 ARG A CA 1
ATOM 749 C C . ARG A 1 94 ? -8.574 14.787 6.709 1.00 96.50 94 ARG A C 1
ATOM 751 O O . ARG A 1 94 ? -7.520 14.718 6.089 1.00 96.50 94 ARG A O 1
ATOM 758 N N . PHE A 1 95 ? -9.723 15.197 6.180 1.00 97.44 95 PHE A N 1
ATOM 759 C CA . PHE A 1 95 ? -9.912 15.491 4.761 1.00 97.44 95 PHE A CA 1
ATOM 760 C C . PHE A 1 95 ? -10.346 16.940 4.491 1.00 97.44 95 PHE A C 1
ATOM 762 O O . PHE A 1 95 ? -10.650 17.265 3.344 1.00 97.44 95 PHE A O 1
ATOM 769 N N . ASP A 1 96 ? -10.362 17.823 5.494 1.00 96.69 96 ASP A N 1
ATOM 770 C CA . ASP A 1 96 ? -10.695 19.246 5.318 1.00 96.69 96 ASP A CA 1
ATOM 771 C C . ASP A 1 96 ? -9.683 20.008 4.451 1.00 96.69 96 ASP A C 1
ATOM 773 O O . ASP A 1 96 ? -10.061 20.960 3.771 1.00 96.69 96 ASP A O 1
ATOM 777 N N . GLU A 1 97 ? -8.431 19.553 4.430 1.00 93.81 97 GLU A N 1
ATOM 778 C CA . GLU A 1 97 ? -7.351 20.092 3.595 1.00 93.81 97 GLU A CA 1
ATOM 779 C C . GLU A 1 97 ? -7.015 19.213 2.374 1.00 93.81 97 GLU A C 1
ATOM 781 O O . GLU A 1 97 ? -6.026 19.458 1.680 1.00 93.81 97 GLU A O 1
ATOM 786 N N . SER A 1 98 ? -7.822 18.184 2.089 1.00 94.06 98 SER A N 1
ATOM 787 C CA . SER A 1 98 ? -7.640 17.350 0.890 1.00 94.06 98 SER A CA 1
ATOM 788 C C . SER A 1 98 ? -7.957 18.134 -0.398 1.00 94.06 98 SER A C 1
ATOM 790 O O . SER A 1 98 ? -8.784 19.052 -0.374 1.00 94.06 98 SER A O 1
ATOM 792 N N . PRO A 1 99 ? -7.352 17.791 -1.552 1.00 93.31 99 PRO A N 1
ATOM 793 C CA . PRO A 1 99 ? -7.666 18.438 -2.828 1.00 93.31 99 PRO A CA 1
ATOM 794 C C . PRO A 1 99 ? -9.160 18.343 -3.191 1.00 93.31 99 PRO A C 1
ATOM 796 O O . PRO A 1 99 ? -9.721 19.304 -3.717 1.00 93.31 99 PRO A O 1
ATOM 799 N N . GLY A 1 100 ? -9.827 17.235 -2.850 1.00 94.75 100 GLY A N 1
ATOM 800 C CA . GLY A 1 100 ? -11.266 17.025 -3.018 1.00 94.75 100 GLY A CA 1
ATOM 801 C C . GLY A 1 100 ? -12.117 17.318 -1.775 1.00 94.75 100 GLY A C 1
ATOM 802 O O . GLY A 1 100 ? -13.207 16.757 -1.647 1.00 94.75 100 GLY A O 1
ATOM 803 N N . ALA A 1 101 ? -11.662 18.183 -0.856 1.00 96.88 101 ALA A N 1
ATOM 804 C CA . ALA A 1 101 ? -12.319 18.423 0.435 1.00 96.88 101 ALA A CA 1
ATOM 805 C C . ALA A 1 101 ? -13.814 18.756 0.325 1.00 96.88 101 ALA A C 1
ATOM 807 O O . ALA A 1 101 ? -14.608 18.261 1.118 1.00 96.88 101 ALA A O 1
ATOM 808 N N . GLU A 1 102 ? -14.235 19.553 -0.662 1.00 97.50 102 GLU A N 1
ATOM 809 C CA . GLU A 1 102 ? -15.657 19.879 -0.840 1.00 97.50 102 GLU A CA 1
ATOM 810 C C . GLU A 1 102 ? -16.509 18.618 -1.066 1.00 97.50 102 GLU A C 1
ATOM 812 O O . GLU A 1 102 ? -17.527 18.433 -0.397 1.00 97.50 102 GLU A O 1
ATOM 817 N N . ALA A 1 103 ? -16.084 17.727 -1.967 1.00 96.94 103 ALA A N 1
ATOM 818 C CA . ALA A 1 103 ? -16.790 16.481 -2.256 1.00 96.94 103 ALA A CA 1
ATOM 819 C C . ALA A 1 103 ? -16.778 15.539 -1.042 1.00 96.94 103 ALA A C 1
ATOM 821 O O . ALA A 1 103 ? -17.833 15.059 -0.620 1.00 96.94 103 ALA A O 1
ATOM 822 N N . SER A 1 104 ? -15.606 15.356 -0.429 1.00 98.06 104 SER A N 1
ATOM 823 C CA . SER A 1 104 ? -15.415 14.520 0.759 1.00 98.06 104 SER A CA 1
ATOM 824 C C . SER A 1 104 ? -16.275 14.976 1.941 1.00 98.06 104 SER A C 1
ATOM 826 O O . SER A 1 104 ? -17.006 14.178 2.527 1.00 98.06 104 SER A O 1
ATOM 828 N N . LEU A 1 105 ? -16.249 16.268 2.281 1.00 98.50 105 LEU A N 1
ATOM 829 C CA . LEU A 1 105 ? -17.020 16.814 3.401 1.00 98.50 105 LEU A CA 1
ATOM 830 C C . LEU A 1 105 ? -18.530 16.736 3.142 1.00 98.50 105 LEU A C 1
ATOM 832 O O . LEU A 1 105 ? -19.277 16.380 4.053 1.00 98.50 105 LEU A O 1
ATOM 836 N N . ASN A 1 106 ? -18.978 16.984 1.907 1.00 98.38 106 ASN A N 1
ATOM 837 C CA . ASN A 1 106 ? -20.385 16.818 1.533 1.00 98.38 106 ASN A CA 1
ATOM 838 C C . ASN A 1 106 ? -20.849 15.361 1.673 1.00 98.38 106 ASN A C 1
ATOM 840 O O . ASN A 1 106 ? -21.971 15.117 2.125 1.00 98.38 106 ASN A O 1
ATOM 844 N N . LEU A 1 107 ? -20.010 14.389 1.304 1.00 97.94 107 LEU A N 1
ATOM 845 C CA . LEU A 1 107 ? -20.312 12.965 1.456 1.00 97.94 107 LEU A CA 1
ATOM 846 C C . LEU A 1 107 ? -20.415 12.564 2.935 1.00 97.94 107 LEU A C 1
ATOM 848 O O . LEU A 1 107 ? -21.373 11.892 3.327 1.00 97.94 107 LEU A O 1
ATOM 852 N N . ILE A 1 108 ? -19.463 13.020 3.754 1.00 98.75 108 ILE A N 1
ATOM 853 C CA . ILE A 1 108 ? -19.452 12.797 5.205 1.00 98.75 108 ILE A CA 1
ATOM 854 C C . ILE A 1 108 ? -20.720 13.373 5.853 1.00 98.75 108 ILE A C 1
ATOM 856 O O . ILE A 1 108 ? -21.401 12.669 6.603 1.00 98.75 108 ILE A O 1
ATOM 860 N N . ASP A 1 109 ? -21.078 14.617 5.523 1.00 98.56 109 ASP A N 1
ATOM 861 C CA . ASP A 1 109 ? -22.288 15.280 6.024 1.00 98.56 109 ASP A CA 1
ATOM 862 C C . ASP A 1 109 ? -23.554 14.546 5.578 1.00 98.56 109 ASP A C 1
ATOM 864 O O . ASP A 1 109 ? -24.465 14.320 6.375 1.00 98.56 109 ASP A O 1
ATOM 868 N N . SER A 1 110 ? -23.598 14.118 4.315 1.00 98.25 110 SER A N 1
ATOM 869 C CA . SER A 1 110 ? -24.749 13.414 3.748 1.00 98.25 110 SER A CA 1
ATOM 870 C C . SER A 1 110 ? -25.034 12.102 4.474 1.00 98.25 110 SER A C 1
ATOM 872 O O . SER A 1 110 ? -26.194 11.834 4.793 1.00 98.25 110 SER A O 1
ATOM 874 N N . LEU A 1 111 ? -24.007 11.295 4.770 1.00 98.31 111 LEU A N 1
ATOM 875 C CA . LEU A 1 111 ? -24.196 10.073 5.554 1.00 98.31 111 LEU A CA 1
ATOM 876 C C . LEU A 1 111 ? -24.646 10.402 6.982 1.00 98.31 111 LEU A C 1
ATOM 878 O O . LEU A 1 111 ? -25.572 9.768 7.483 1.00 98.31 111 LEU A O 1
ATOM 882 N N . PHE A 1 112 ? -24.038 11.404 7.620 1.00 98.50 112 PHE A N 1
ATOM 883 C CA . PHE A 1 112 ? -24.372 11.786 8.992 1.00 98.50 112 PHE A CA 1
ATOM 884 C C . PHE A 1 112 ? -25.837 12.225 9.137 1.00 98.50 112 PHE A C 1
ATOM 886 O O . PHE A 1 112 ? -26.547 11.739 10.016 1.00 98.50 112 PHE A O 1
ATOM 893 N N . TYR A 1 113 ? -26.323 13.063 8.216 1.00 98.19 113 TYR A N 1
ATOM 894 C CA . TYR A 1 113 ? -27.728 13.470 8.170 1.00 98.19 113 TYR A CA 1
ATOM 895 C C . TYR A 1 113 ? -28.668 12.319 7.801 1.00 98.19 113 TYR A C 1
ATOM 897 O O . TYR A 1 113 ? -29.771 12.236 8.335 1.00 98.19 113 TYR A O 1
ATOM 905 N N . ALA A 1 114 ? -28.254 11.412 6.911 1.00 97.38 114 ALA A N 1
ATOM 906 C CA . ALA A 1 114 ? -29.060 10.245 6.549 1.00 97.38 114 ALA A CA 1
ATOM 907 C C . ALA A 1 114 ? -29.254 9.263 7.718 1.00 97.38 114 ALA A C 1
ATOM 909 O O . ALA A 1 114 ? -30.218 8.496 7.712 1.00 97.38 114 ALA A O 1
ATOM 910 N N . LEU A 1 115 ? -28.356 9.291 8.707 1.00 96.88 115 LEU A N 1
ATOM 911 C CA . LEU A 1 115 ? -28.450 8.528 9.952 1.00 96.88 115 LEU A CA 1
ATOM 912 C C . LEU A 1 115 ? -29.225 9.269 11.065 1.00 96.88 115 LEU A C 1
ATOM 914 O O . LEU A 1 115 ? -29.318 8.746 12.169 1.00 96.88 115 LEU A O 1
ATOM 918 N N . ASP A 1 116 ? -29.810 10.438 10.768 1.00 97.56 116 ASP A N 1
ATOM 919 C CA . ASP A 1 116 ? -30.607 11.269 11.692 1.00 97.56 116 ASP A CA 1
ATOM 920 C C . ASP A 1 116 ? -29.816 11.813 12.902 1.00 97.56 116 ASP A C 1
ATOM 922 O O . ASP A 1 116 ? -30.359 12.002 13.990 1.00 97.56 116 ASP A O 1
ATOM 926 N N . TYR A 1 117 ? -28.518 12.084 12.715 1.00 98.31 117 TYR A N 1
ATOM 927 C CA . TYR A 1 117 ? -27.651 12.642 13.758 1.00 98.31 117 TYR A CA 1
ATOM 928 C C . TYR A 1 117 ? -27.468 14.163 13.643 1.00 98.31 117 TYR A C 1
ATOM 930 O O . TYR A 1 117 ? -27.453 14.737 12.552 1.00 98.31 117 TYR A O 1
ATOM 938 N N . ASP A 1 118 ? -27.296 14.828 14.793 1.00 97.69 118 ASP A N 1
ATOM 939 C CA . ASP A 1 118 ? -27.132 16.283 14.888 1.00 97.69 118 ASP A CA 1
ATOM 940 C C . ASP A 1 118 ? -25.644 16.680 14.942 1.00 97.69 118 ASP A C 1
ATOM 942 O O . ASP A 1 118 ? -24.976 16.445 15.960 1.00 97.69 118 ASP A O 1
ATOM 946 N N . PRO A 1 119 ? -25.092 17.320 13.892 1.00 97.38 119 PRO A N 1
ATOM 947 C CA . PRO A 1 119 ? -23.695 17.739 13.879 1.00 97.38 119 PRO A CA 1
ATOM 948 C C . PRO A 1 119 ? -23.401 18.896 14.844 1.00 97.38 119 PRO A C 1
ATOM 950 O O . PRO A 1 119 ? -22.221 19.173 15.091 1.00 97.38 119 PRO A O 1
ATOM 953 N N . ALA A 1 120 ? -24.421 19.565 15.396 1.00 97.88 120 ALA A N 1
ATOM 954 C CA . ALA A 1 120 ? -24.258 20.614 16.400 1.00 97.88 120 ALA A CA 1
ATOM 955 C C . ALA A 1 120 ? -23.912 20.065 17.797 1.00 97.88 120 ALA A C 1
ATOM 957 O O . ALA A 1 120 ? -23.344 20.805 18.601 1.00 97.88 120 ALA A O 1
ATOM 958 N N . LEU A 1 121 ? -24.183 18.783 18.071 1.00 98.00 121 LEU A N 1
ATOM 959 C CA . LEU A 1 121 ? -23.792 18.120 19.316 1.00 98.00 121 LEU A CA 1
ATOM 960 C C . LEU A 1 121 ? -22.287 17.811 19.299 1.00 98.00 121 LEU A C 1
ATOM 962 O O . LEU A 1 121 ? -21.830 16.863 18.653 1.00 98.00 121 LEU A O 1
ATOM 966 N N . VAL A 1 122 ? -21.503 18.634 19.992 1.00 97.69 122 VAL A N 1
ATOM 967 C CA . VAL A 1 122 ? -20.024 18.602 20.006 1.00 97.69 122 VAL A CA 1
ATOM 968 C C . VAL A 1 122 ? -19.451 18.256 21.380 1.00 97.69 122 VAL A C 1
ATOM 970 O O . VAL A 1 122 ? -18.237 18.150 21.546 1.00 97.69 122 VAL A O 1
ATOM 973 N N . GLU A 1 123 ? -20.313 18.107 22.380 1.00 98.19 123 GLU A N 1
ATOM 974 C CA . GLU A 1 123 ? -19.953 17.768 23.745 1.00 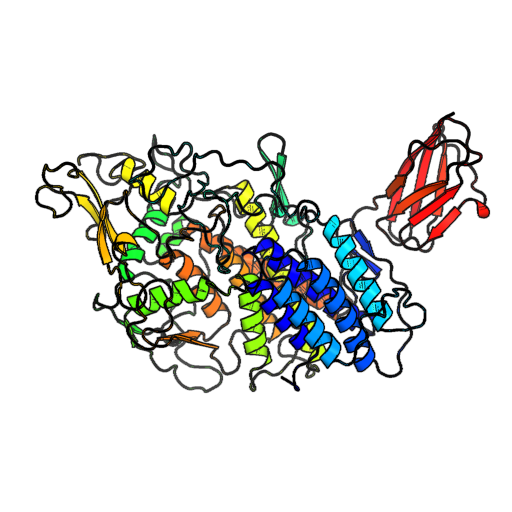98.19 123 GLU A CA 1
ATOM 975 C C . GLU A 1 123 ? -19.248 16.410 23.802 1.00 98.19 123 GLU A C 1
ATOM 977 O O . GLU A 1 123 ? -19.569 15.485 23.058 1.00 98.19 123 GLU A O 1
ATOM 982 N N . THR A 1 124 ? -18.288 16.296 24.719 1.00 97.38 124 THR A N 1
ATOM 983 C CA . THR A 1 124 ? -17.436 15.110 24.896 1.00 97.38 124 THR A CA 1
ATOM 984 C C . THR A 1 124 ? -17.582 14.472 26.277 1.00 97.38 124 THR A C 1
ATOM 986 O O . THR A 1 124 ? -16.965 13.448 26.552 1.00 97.38 124 THR A O 1
ATOM 989 N N . ASP A 1 125 ? -18.385 15.063 27.166 1.00 95.69 125 ASP A N 1
ATOM 990 C CA . ASP A 1 125 ? -18.648 14.502 28.492 1.00 95.69 125 ASP A CA 1
ATOM 991 C C . ASP A 1 125 ? -19.670 13.362 28.399 1.00 95.69 125 ASP A C 1
ATOM 993 O O . ASP A 1 125 ? -20.887 13.574 28.459 1.00 95.69 125 ASP A O 1
ATOM 997 N N . TYR A 1 126 ? -19.143 12.151 28.236 1.00 95.75 126 TYR A N 1
ATOM 998 C CA . TYR A 1 126 ? -19.899 10.906 28.132 1.00 95.75 126 TYR A CA 1
ATOM 999 C C . TYR A 1 126 ? -20.263 10.291 29.490 1.00 95.75 126 TYR A C 1
ATOM 1001 O O . TYR A 1 126 ? -20.921 9.254 29.519 1.00 95.75 126 TYR A O 1
ATOM 1009 N N . SER A 1 127 ? -19.891 10.908 30.621 1.00 90.81 127 SER A N 1
ATOM 1010 C CA . SER A 1 127 ? -20.146 10.349 31.963 1.00 90.81 127 SER A CA 1
ATOM 1011 C C . SER A 1 127 ? -21.638 10.131 32.261 1.00 90.81 127 SER A C 1
ATOM 1013 O O . SER A 1 127 ? -22.004 9.272 33.062 1.00 90.81 127 SER A O 1
ATOM 1015 N N . GLY A 1 128 ? -22.511 10.875 31.574 1.00 89.88 128 GLY A N 1
ATOM 1016 C CA . GLY A 1 128 ? -23.964 10.706 31.613 1.00 89.88 128 GLY A CA 1
ATOM 1017 C C . GLY A 1 128 ? -24.514 9.532 30.790 1.00 89.88 128 GLY A C 1
ATOM 1018 O O . GLY A 1 128 ? -25.722 9.318 30.823 1.00 89.88 128 GLY A O 1
ATOM 1019 N N . GLY A 1 129 ? -23.669 8.791 30.064 1.00 93.25 129 GLY A N 1
ATOM 1020 C CA . GLY A 1 129 ? -24.058 7.650 29.224 1.00 93.25 129 GLY A CA 1
ATOM 1021 C C . GLY A 1 129 ? -24.550 7.997 27.818 1.00 93.25 129 GLY A C 1
ATOM 1022 O O . GLY A 1 129 ? -25.181 7.162 27.182 1.00 93.25 129 GLY A O 1
ATOM 1023 N N . ASP A 1 130 ? -24.278 9.210 27.335 1.00 96.94 130 ASP A N 1
ATOM 1024 C CA . ASP A 1 130 ? -24.639 9.664 25.986 1.00 96.94 130 ASP A CA 1
ATOM 1025 C C . ASP A 1 130 ? -23.646 9.102 24.938 1.00 96.94 130 ASP A C 1
ATOM 1027 O O . ASP A 1 130 ? -22.453 9.446 24.987 1.00 96.94 130 ASP A O 1
ATOM 1031 N N . PRO A 1 131 ? -24.095 8.248 23.994 1.00 98.25 131 PRO A N 1
ATOM 1032 C CA . PRO A 1 131 ? -23.205 7.615 23.024 1.00 98.25 131 PRO A CA 1
ATOM 1033 C C . PRO A 1 131 ? -22.587 8.597 22.028 1.00 98.25 131 PRO A C 1
ATOM 1035 O O . PRO A 1 131 ? -21.416 8.450 21.674 1.00 98.25 131 PRO A O 1
ATOM 1038 N N . ALA A 1 132 ? -23.318 9.631 21.613 1.00 98.56 132 ALA A N 1
ATOM 1039 C CA . ALA A 1 132 ? -22.795 10.645 20.707 1.00 98.56 132 ALA A CA 1
ATOM 1040 C C . ALA A 1 132 ? -21.634 11.422 21.345 1.00 98.56 132 ALA A C 1
ATOM 1042 O O . ALA A 1 132 ? -20.613 11.682 20.698 1.00 98.56 132 ALA A O 1
ATOM 1043 N N . ARG A 1 133 ? -21.729 11.716 22.649 1.00 98.56 133 ARG A N 1
ATOM 1044 C CA . ARG A 1 133 ? -20.626 12.333 23.404 1.00 98.56 133 ARG A CA 1
ATOM 1045 C C . ARG A 1 133 ? -19.421 11.414 23.552 1.00 98.56 133 ARG A C 1
ATOM 1047 O O . ARG A 1 133 ? -18.293 11.901 23.469 1.00 98.56 133 ARG A O 1
ATOM 1054 N N . LEU A 1 134 ? -19.634 10.103 23.720 1.00 98.69 134 LEU A N 1
ATOM 1055 C CA . LEU A 1 134 ? -18.542 9.122 23.676 1.00 98.69 134 LEU A CA 1
ATOM 1056 C C . LEU A 1 134 ? -17.855 9.146 22.304 1.00 98.69 134 LEU A C 1
ATOM 1058 O O . LEU A 1 134 ? -16.628 9.180 22.241 1.00 98.69 134 LEU A O 1
ATOM 1062 N N . GLY A 1 135 ? -18.632 9.184 21.219 1.00 98.81 135 GLY A N 1
ATOM 1063 C CA . GLY A 1 135 ? -18.109 9.270 19.857 1.00 98.81 135 GLY A CA 1
ATOM 1064 C C . GLY A 1 135 ? -17.266 10.526 19.620 1.00 98.81 135 GLY A C 1
ATOM 1065 O O . GLY A 1 135 ? -16.124 10.437 19.165 1.00 98.81 135 GLY A O 1
ATOM 1066 N N . ASN A 1 136 ? -17.781 11.697 20.008 1.00 98.88 136 ASN A N 1
ATOM 1067 C CA . ASN A 1 136 ? -17.041 12.962 19.950 1.00 98.88 136 ASN A CA 1
ATOM 1068 C C . ASN A 1 136 ? -15.747 12.910 20.780 1.00 98.88 136 ASN A C 1
ATOM 1070 O O . ASN A 1 136 ? -14.697 13.370 20.322 1.00 98.88 136 ASN A O 1
ATOM 1074 N N . TYR A 1 137 ? -15.810 12.350 21.996 1.00 98.75 137 TYR A N 1
ATOM 1075 C CA . TYR A 1 137 ? -14.639 12.169 22.851 1.00 98.75 137 TYR A CA 1
ATOM 1076 C C . TYR A 1 137 ? -13.586 11.303 22.160 1.00 98.75 137 TYR A C 1
ATOM 1078 O O . TYR A 1 137 ? -12.440 11.730 22.019 1.00 98.75 137 TYR A O 1
ATOM 1086 N N . LEU A 1 138 ? -13.984 10.123 21.681 1.00 98.75 138 LEU A N 1
ATOM 1087 C CA . LEU A 1 138 ? -13.104 9.169 21.015 1.00 98.75 138 LEU A CA 1
ATOM 1088 C C . LEU A 1 138 ? -12.418 9.784 19.789 1.00 98.75 138 LEU A C 1
ATOM 1090 O O . LEU A 1 138 ? -11.196 9.692 19.676 1.00 98.75 138 LEU A O 1
ATOM 1094 N N . ALA A 1 139 ? -13.155 10.488 18.925 1.00 98.88 139 ALA A N 1
ATOM 1095 C CA . ALA A 1 139 ? -12.560 11.200 17.793 1.00 98.88 139 ALA A CA 1
ATOM 1096 C C . ALA A 1 139 ? -11.509 12.224 18.233 1.00 98.88 139 ALA A C 1
ATOM 1098 O O . ALA A 1 139 ? -10.404 12.248 17.692 1.00 98.88 139 ALA A O 1
ATOM 1099 N N . GLY A 1 140 ? -11.816 13.033 19.252 1.00 98.62 140 GLY A N 1
ATOM 1100 C CA . GLY A 1 140 ? -10.866 13.996 19.806 1.00 98.62 140 GLY A CA 1
ATOM 1101 C C . GLY A 1 140 ? -9.595 13.332 20.347 1.00 98.62 140 GLY A C 1
ATOM 1102 O O . GLY A 1 140 ? -8.498 13.869 20.185 1.00 98.62 140 GLY A O 1
ATOM 1103 N N . ARG A 1 141 ? -9.711 12.142 20.951 1.00 98.31 141 ARG A N 1
ATOM 1104 C CA . ARG A 1 141 ? -8.555 11.370 21.435 1.00 98.31 141 ARG A CA 1
ATOM 1105 C C . ARG A 1 141 ? -7.728 10.779 20.297 1.00 98.31 141 ARG A C 1
ATOM 1107 O O . ARG A 1 141 ? -6.507 10.837 20.380 1.00 98.31 141 ARG A O 1
ATOM 1114 N N . ILE A 1 142 ? -8.355 10.279 19.235 1.00 98.62 142 ILE A N 1
ATOM 1115 C CA . ILE A 1 142 ? -7.649 9.755 18.055 1.00 98.62 142 ILE A CA 1
ATOM 1116 C C . ILE A 1 142 ? -6.912 10.874 17.310 1.00 98.62 142 ILE A C 1
ATOM 1118 O O . ILE A 1 142 ? -5.759 10.695 16.922 1.00 98.62 142 ILE A O 1
ATOM 1122 N N . LEU A 1 143 ? -7.536 12.046 17.154 1.00 98.44 143 LEU A N 1
ATOM 1123 C CA . LEU A 1 143 ? -6.884 13.220 16.568 1.00 98.44 143 LEU A CA 1
ATOM 1124 C C . LEU A 1 143 ? -5.673 13.654 17.405 1.00 98.44 143 LEU A C 1
ATOM 1126 O O . LEU A 1 143 ? -4.594 13.866 16.862 1.00 98.44 143 LEU A O 1
ATOM 1130 N N . ALA A 1 144 ? -5.817 13.706 18.734 1.00 96.44 144 ALA A N 1
ATOM 1131 C CA . ALA A 1 144 ? -4.711 14.041 19.629 1.00 96.44 144 ALA A CA 1
ATOM 1132 C C . ALA A 1 144 ? -3.579 12.999 19.599 1.00 96.44 144 ALA A C 1
ATOM 1134 O O . ALA A 1 144 ? -2.412 13.379 19.613 1.00 96.44 144 ALA A O 1
ATOM 1135 N N . PHE A 1 145 ? -3.907 11.704 19.527 1.00 96.38 145 PHE A N 1
ATOM 1136 C CA . PHE A 1 145 ? -2.924 10.638 19.320 1.00 96.38 145 PHE A CA 1
ATOM 1137 C C . PHE A 1 145 ? -2.144 10.859 18.021 1.00 96.38 145 PHE A C 1
ATOM 1139 O O . PHE A 1 145 ? -0.915 10.802 18.019 1.00 96.38 145 PHE A O 1
ATOM 1146 N N . GLY A 1 146 ? -2.856 11.190 16.944 1.00 96.12 146 GLY A N 1
ATOM 1147 C CA . GLY A 1 146 ? -2.268 11.385 15.629 1.00 96.12 146 GLY A CA 1
ATOM 1148 C C . GLY A 1 146 ? -1.233 12.509 15.536 1.00 96.12 146 GLY A C 1
ATOM 1149 O O . GLY A 1 146 ? -0.321 12.422 14.721 1.00 96.12 146 GLY A O 1
ATOM 1150 N N . LEU A 1 147 ? -1.310 13.523 16.399 1.00 94.38 147 LEU A N 1
ATOM 1151 C CA . LEU A 1 147 ? -0.327 14.613 16.449 1.00 94.38 147 LEU A CA 1
ATOM 1152 C C . LEU A 1 147 ? 1.018 14.204 17.073 1.00 94.38 147 LEU A C 1
ATOM 1154 O O . LEU A 1 147 ? 1.986 14.957 17.000 1.00 94.38 147 LEU A O 1
ATOM 1158 N N . GLN A 1 148 ? 1.095 13.035 17.710 1.00 92.31 148 GLN A N 1
ATOM 1159 C CA . GLN A 1 148 ? 2.282 12.585 18.443 1.00 92.31 148 GLN A CA 1
ATOM 1160 C C . GLN A 1 148 ? 2.695 11.142 18.133 1.00 92.31 148 GLN A C 1
ATOM 1162 O O . GLN A 1 148 ? 3.537 10.578 18.831 1.00 92.31 148 GLN A O 1
ATOM 1167 N N . ASP A 1 149 ? 2.114 10.537 17.101 1.00 95.50 149 ASP A N 1
ATOM 1168 C CA . ASP A 1 149 ? 2.401 9.158 16.706 1.00 95.50 149 ASP A CA 1
ATOM 1169 C C . ASP A 1 149 ? 3.672 9.009 15.860 1.00 95.50 149 ASP A C 1
ATOM 1171 O O . ASP A 1 149 ? 4.045 7.881 15.556 1.00 95.50 149 ASP A O 1
ATOM 1175 N N . GLY A 1 150 ? 4.337 10.114 15.506 1.00 95.56 150 GLY A N 1
ATOM 1176 C CA . GLY A 1 150 ? 5.547 10.142 14.677 1.00 95.56 150 GLY A CA 1
ATOM 1177 C C . GLY A 1 150 ? 5.306 10.470 13.199 1.00 95.56 150 GLY A C 1
ATOM 1178 O O . GLY A 1 150 ? 6.267 10.570 12.449 1.00 95.56 150 GLY A O 1
ATOM 1179 N N . SER A 1 151 ? 4.058 10.670 12.767 1.00 96.94 151 SER A N 1
ATOM 1180 C CA . SER A 1 151 ? 3.718 10.918 11.353 1.00 96.94 151 SER A CA 1
ATOM 1181 C C . SER A 1 151 ? 4.057 12.320 10.841 1.00 96.94 151 SER A C 1
ATOM 1183 O O . SER A 1 151 ? 4.031 12.539 9.636 1.00 96.94 151 SER A O 1
ATOM 1185 N N . ASN A 1 152 ? 4.369 13.266 11.732 1.00 96.62 152 ASN A N 1
ATOM 1186 C CA . ASN A 1 152 ? 4.567 14.680 11.395 1.00 96.62 152 ASN A CA 1
ATOM 1187 C C . ASN A 1 152 ? 3.319 15.347 10.768 1.00 96.62 152 ASN A C 1
ATOM 1189 O O . ASN A 1 152 ? 3.419 16.237 9.929 1.00 96.62 152 ASN A O 1
ATOM 1193 N N . GLU A 1 153 ? 2.124 14.913 11.178 1.00 95.38 153 GLU A N 1
ATOM 1194 C CA . GLU A 1 153 ? 0.840 15.381 10.635 1.00 95.38 153 GLU A CA 1
ATOM 1195 C C . GLU A 1 153 ? 0.651 16.902 10.656 1.00 95.38 153 GLU A C 1
ATOM 1197 O O . GLU A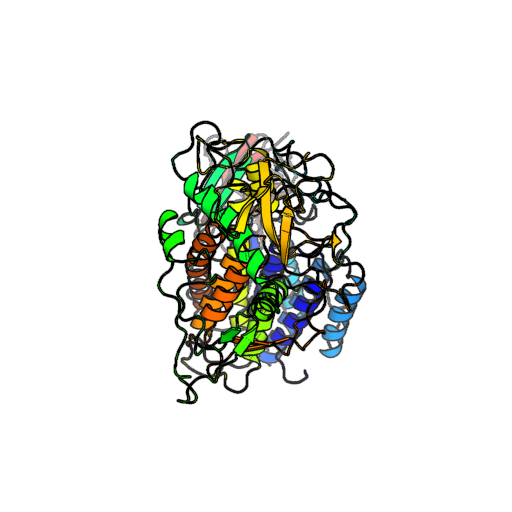 1 153 ? 0.159 17.470 9.687 1.00 95.38 153 GLU A O 1
ATOM 1202 N N . GLN A 1 154 ? 1.057 17.563 11.742 1.00 93.62 154 GLN A N 1
ATOM 1203 C CA . GLN A 1 154 ? 0.912 19.015 11.922 1.00 93.62 154 GLN A CA 1
ATOM 1204 C C . GLN A 1 154 ? 1.670 19.843 10.867 1.00 93.62 154 GLN A C 1
ATOM 1206 O O . GLN A 1 154 ? 1.336 21.001 10.642 1.00 93.62 154 GLN A O 1
ATOM 1211 N N . ASP A 1 155 ? 2.691 19.241 10.253 1.00 94.50 155 ASP A N 1
ATOM 1212 C CA . ASP A 1 155 ? 3.535 19.824 9.214 1.00 94.50 155 ASP A CA 1
ATOM 1213 C C . ASP A 1 155 ? 3.296 19.078 7.883 1.00 94.50 155 ASP A C 1
ATOM 1215 O O . ASP A 1 155 ? 4.217 18.846 7.104 1.00 94.50 155 ASP A O 1
ATOM 1219 N N . HIS A 1 156 ? 2.050 18.644 7.653 1.00 92.81 156 HIS A N 1
ATOM 1220 C CA . HIS A 1 156 ? 1.563 17.962 6.447 1.00 92.81 156 HIS A CA 1
ATOM 1221 C C . HIS A 1 156 ? 2.358 16.711 6.036 1.00 92.81 156 HIS A C 1
ATOM 1223 O O . HIS A 1 156 ? 2.443 16.388 4.851 1.00 92.81 156 HIS A O 1
ATOM 1229 N N . TYR A 1 157 ? 2.896 15.969 7.011 1.00 95.50 157 TYR A N 1
ATOM 1230 C CA . TYR A 1 157 ? 3.668 14.740 6.780 1.00 95.50 157 TYR A CA 1
ATOM 1231 C C . TYR A 1 157 ? 4.969 14.960 5.983 1.00 95.50 157 TYR A C 1
ATOM 1233 O O . TYR A 1 157 ? 5.510 14.009 5.411 1.00 95.50 157 TYR A O 1
ATOM 1241 N N . GLU A 1 158 ? 5.465 16.201 5.932 1.00 95.06 158 GLU A N 1
ATOM 1242 C CA . GLU A 1 158 ? 6.681 16.566 5.204 1.00 95.06 158 GLU A CA 1
ATOM 1243 C C . GLU A 1 158 ? 7.928 15.877 5.773 1.00 95.06 158 GLU A C 1
ATOM 1245 O O . GLU A 1 158 ? 8.019 15.579 6.972 1.00 95.06 158 GLU A O 1
ATOM 1250 N N . ASN A 1 159 ? 8.912 15.665 4.896 1.00 96.12 159 ASN A N 1
ATOM 1251 C CA . ASN A 1 159 ? 10.198 15.068 5.250 1.00 96.12 159 ASN A CA 1
ATOM 1252 C C . ASN A 1 159 ? 10.968 15.995 6.193 1.00 96.12 159 ASN A C 1
ATOM 1254 O O . ASN A 1 159 ? 11.075 17.195 5.935 1.00 96.12 159 ASN A O 1
ATOM 1258 N N . GLN A 1 160 ? 11.556 15.449 7.257 1.00 95.31 160 GLN A N 1
ATOM 1259 C CA . GLN A 1 160 ? 12.278 16.259 8.235 1.00 95.31 160 GLN A CA 1
ATOM 1260 C C . GLN A 1 160 ? 13.772 16.365 7.921 1.00 95.31 160 GLN A C 1
ATOM 1262 O O . GLN A 1 160 ? 14.402 17.359 8.290 1.00 95.31 160 GLN A O 1
ATOM 1267 N N . PHE A 1 161 ? 14.359 15.354 7.276 1.00 95.50 161 PHE A N 1
ATOM 1268 C CA . PHE A 1 161 ? 15.802 15.311 7.021 1.00 95.50 161 PHE A CA 1
ATOM 1269 C C . PHE A 1 161 ? 16.241 14.524 5.781 1.00 95.50 161 PHE A C 1
ATOM 1271 O O . PHE A 1 161 ? 17.410 14.614 5.401 1.00 95.50 161 PHE A O 1
ATOM 1278 N N . TYR A 1 162 ? 15.380 13.720 5.158 1.00 97.19 162 TYR A N 1
ATOM 1279 C CA . TYR A 1 162 ? 15.760 12.992 3.951 1.00 97.19 162 TYR A CA 1
ATOM 1280 C C . TYR A 1 162 ? 16.001 13.934 2.763 1.00 97.19 162 TYR A C 1
ATOM 1282 O O . TYR A 1 162 ? 15.136 14.726 2.389 1.00 97.19 162 TYR A O 1
ATOM 1290 N N . GLU A 1 163 ? 17.136 13.739 2.090 1.00 95.75 163 GLU A N 1
ATOM 1291 C CA . GLU A 1 163 ? 17.445 14.335 0.792 1.00 95.75 163 GLU A CA 1
ATOM 1292 C C . GLU A 1 163 ? 18.001 13.256 -0.159 1.00 95.75 163 GLU A C 1
ATOM 1294 O O . GLU A 1 163 ? 18.835 12.437 0.260 1.00 95.75 163 GLU A O 1
ATOM 1299 N N . PRO A 1 164 ? 17.572 13.227 -1.438 1.00 96.88 164 PRO A N 1
ATOM 1300 C CA . PRO A 1 164 ? 18.113 12.288 -2.410 1.0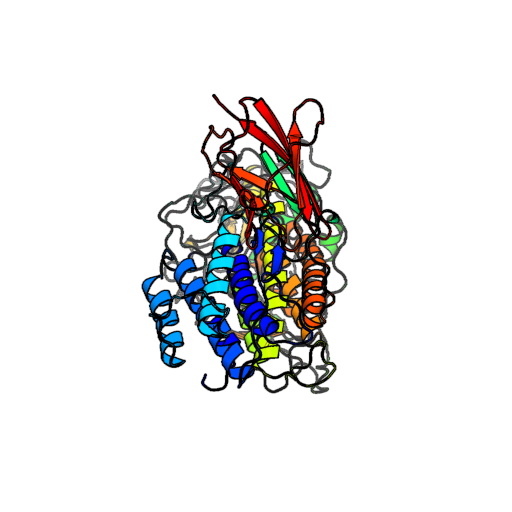0 96.88 164 PRO A CA 1
ATOM 1301 C C . PRO A 1 164 ? 19.563 12.649 -2.755 1.00 96.88 164 PRO A C 1
ATOM 1303 O O . PRO A 1 164 ? 19.901 13.813 -2.962 1.00 96.88 164 PRO A O 1
ATOM 1306 N N . ILE A 1 165 ? 20.429 11.638 -2.867 1.00 97.00 165 ILE A N 1
ATOM 1307 C CA . ILE A 1 165 ? 21.824 11.847 -3.294 1.00 97.00 165 ILE A CA 1
ATOM 1308 C C . ILE A 1 165 ? 21.944 12.045 -4.809 1.00 97.00 165 ILE A C 1
ATOM 1310 O O . ILE A 1 165 ? 22.865 12.713 -5.274 1.00 97.00 165 ILE A O 1
ATOM 1314 N N . ASN A 1 166 ? 21.033 11.447 -5.579 1.00 98.25 166 ASN A N 1
ATOM 1315 C CA . ASN A 1 166 ? 21.068 11.511 -7.031 1.00 98.25 166 ASN A CA 1
ATOM 1316 C C . ASN A 1 166 ? 20.310 12.741 -7.552 1.00 98.25 166 ASN A C 1
ATOM 1318 O O . ASN A 1 166 ? 19.187 12.993 -7.106 1.00 98.25 166 ASN A O 1
ATOM 1322 N N . PRO A 1 167 ? 20.870 13.464 -8.539 1.00 97.56 167 PRO A N 1
ATOM 1323 C CA . PRO A 1 167 ? 20.142 14.479 -9.287 1.00 97.56 167 PRO A CA 1
ATOM 1324 C C . PRO A 1 167 ? 18.920 13.884 -10.003 1.00 97.56 167 PRO A C 1
ATOM 1326 O O . PRO A 1 167 ? 18.981 12.724 -10.426 1.00 97.56 167 PRO A O 1
ATOM 1329 N N . PRO A 1 168 ? 17.833 14.655 -10.189 1.00 97.19 168 PRO A N 1
ATOM 1330 C CA . PRO A 1 168 ? 16.642 14.150 -10.857 1.00 97.19 168 PRO A CA 1
ATOM 1331 C C . PRO A 1 168 ? 16.903 13.689 -12.293 1.00 97.19 168 PRO A C 1
ATOM 1333 O O . PRO A 1 168 ? 17.571 14.383 -13.058 1.00 97.19 168 PRO A O 1
ATOM 1336 N N . LEU A 1 169 ? 16.318 12.555 -12.675 1.00 97.06 169 LEU A N 1
ATOM 1337 C CA . LEU A 1 169 ? 16.269 12.105 -14.065 1.00 97.06 169 LEU A CA 1
ATOM 1338 C C . LEU A 1 169 ? 15.096 12.787 -14.778 1.00 97.06 169 LEU A C 1
ATOM 1340 O O . LEU A 1 169 ? 13.980 12.795 -14.264 1.00 97.06 169 LEU A O 1
ATOM 1344 N N . ILE A 1 170 ? 15.336 13.319 -15.976 1.00 95.88 170 ILE A N 1
ATOM 1345 C CA . ILE A 1 170 ? 14.303 13.868 -16.863 1.00 95.88 170 ILE A CA 1
ATOM 1346 C C . ILE A 1 170 ? 13.981 12.793 -17.915 1.00 95.88 170 ILE A C 1
ATOM 1348 O O . ILE A 1 170 ? 14.770 12.628 -18.844 1.00 95.88 170 ILE A O 1
ATOM 1352 N N . PRO A 1 171 ? 12.867 12.040 -17.815 1.00 94.81 171 PRO A N 1
ATOM 1353 C CA . PRO A 1 171 ? 12.660 10.849 -18.646 1.00 94.81 171 PRO A CA 1
ATOM 1354 C C . PRO A 1 171 ? 12.578 11.108 -20.158 1.00 94.81 171 PRO A C 1
ATOM 1356 O O . PRO A 1 171 ? 12.930 10.221 -20.936 1.00 94.81 171 PRO A O 1
ATOM 1359 N N . ILE A 1 172 ? 12.162 12.310 -20.577 1.00 93.81 172 ILE A N 1
ATOM 1360 C CA . ILE A 1 172 ? 12.121 12.712 -21.996 1.00 93.81 172 ILE A CA 1
ATOM 1361 C C . ILE A 1 172 ? 13.521 12.957 -22.591 1.00 93.81 172 ILE A C 1
ATOM 1363 O O . ILE A 1 172 ? 13.688 12.986 -23.807 1.00 93.81 172 ILE A O 1
ATOM 1367 N N . VAL A 1 173 ? 14.549 13.114 -21.750 1.00 95.50 173 VAL A N 1
ATOM 1368 C CA . VAL A 1 173 ? 15.943 13.208 -22.196 1.00 95.50 173 VAL A CA 1
ATOM 1369 C C . VAL A 1 173 ? 16.546 11.796 -22.250 1.00 95.50 173 VAL A C 1
ATOM 1371 O O . VAL A 1 173 ? 16.424 11.053 -21.272 1.00 95.50 173 VAL A O 1
ATOM 1374 N N . PRO A 1 174 ? 17.206 11.411 -23.359 1.00 96.88 174 PRO A N 1
ATOM 1375 C CA . PRO A 1 174 ? 17.866 10.115 -23.465 1.00 96.88 174 PRO A CA 1
ATOM 1376 C C . PRO A 1 174 ? 18.959 9.910 -22.405 1.00 96.88 174 PRO A C 1
ATOM 1378 O O . PRO A 1 174 ? 19.814 10.776 -22.208 1.00 96.88 174 PRO A O 1
ATOM 1381 N N . GLY A 1 175 ? 18.966 8.729 -21.788 1.00 97.19 175 GLY A N 1
ATOM 1382 C CA . GLY A 1 175 ? 20.035 8.245 -20.910 1.00 97.19 175 GLY A CA 1
ATOM 1383 C C . GLY A 1 175 ? 19.833 8.606 -19.440 1.00 97.19 175 GLY A C 1
ATOM 1384 O O . GLY A 1 175 ? 18.746 9.000 -19.016 1.00 97.19 175 GLY A O 1
ATOM 1385 N N . ASN A 1 176 ? 20.881 8.412 -18.645 1.00 97.31 176 ASN A N 1
ATOM 1386 C CA . ASN A 1 176 ? 20.986 8.799 -17.242 1.00 97.31 176 ASN A CA 1
ATOM 1387 C C . ASN A 1 176 ? 22.436 9.205 -16.880 1.00 97.31 176 ASN A C 1
ATOM 1389 O O . ASN A 1 176 ? 23.052 8.594 -16.001 1.00 97.31 176 ASN A O 1
ATOM 1393 N N . PRO A 1 177 ? 23.010 10.225 -17.548 1.00 94.25 177 PRO A N 1
ATOM 1394 C CA . PRO A 1 177 ? 24.428 10.565 -17.410 1.00 94.25 177 PRO A CA 1
ATOM 1395 C C . PRO A 1 177 ? 24.795 11.188 -16.054 1.00 94.25 177 PRO A C 1
ATOM 1397 O O . PRO A 1 177 ? 25.968 11.188 -15.684 1.00 94.25 177 PRO A O 1
ATOM 1400 N N . ASP A 1 178 ? 23.811 11.723 -15.325 1.00 94.25 178 ASP A N 1
ATOM 1401 C CA . ASP A 1 178 ? 24.022 12.517 -14.108 1.00 94.25 178 ASP A CA 1
ATOM 1402 C C . ASP A 1 178 ? 23.846 11.716 -12.806 1.00 94.25 178 ASP A C 1
ATOM 1404 O O . ASP A 1 178 ? 23.981 12.272 -11.713 1.00 94.25 178 ASP A O 1
ATOM 1408 N N . ILE A 1 179 ? 23.538 10.416 -12.888 1.00 96.88 179 ILE A N 1
ATOM 1409 C CA . ILE A 1 179 ? 23.413 9.570 -11.696 1.00 96.88 179 ILE A CA 1
ATOM 1410 C C . ILE A 1 179 ? 24.762 9.449 -10.971 1.00 96.88 179 ILE A C 1
ATOM 1412 O O . ILE A 1 179 ? 25.801 9.179 -11.574 1.00 96.88 179 ILE A O 1
ATOM 1416 N N . ILE A 1 180 ? 24.744 9.649 -9.653 1.00 97.00 180 ILE A N 1
ATOM 1417 C CA . ILE A 1 180 ? 25.947 9.669 -8.810 1.00 97.00 180 ILE A CA 1
ATOM 1418 C C . ILE A 1 180 ? 26.161 8.308 -8.145 1.00 97.00 180 ILE A C 1
ATOM 1420 O O . ILE A 1 180 ? 27.271 7.776 -8.160 1.00 97.00 180 ILE A O 1
ATOM 1424 N N . ASP A 1 181 ? 25.105 7.745 -7.558 1.00 96.94 181 ASP A N 1
ATOM 1425 C CA . ASP A 1 181 ? 25.129 6.457 -6.872 1.00 96.94 181 ASP A CA 1
ATOM 1426 C C . ASP A 1 181 ? 24.123 5.488 -7.523 1.00 96.94 181 ASP A C 1
ATOM 1428 O O . ASP A 1 181 ? 22.910 5.713 -7.445 1.00 96.94 181 ASP A O 1
ATOM 1432 N N . PRO A 1 182 ? 24.597 4.390 -8.145 1.00 96.25 182 PRO A N 1
ATOM 1433 C CA . PRO A 1 182 ? 23.758 3.447 -8.884 1.00 96.25 182 PRO A CA 1
ATOM 1434 C C . PRO A 1 182 ? 22.887 2.560 -7.985 1.00 96.25 182 PRO A C 1
ATOM 1436 O O . PRO A 1 182 ? 22.100 1.756 -8.483 1.00 96.25 182 PRO A O 1
ATOM 1439 N N . ASN A 1 183 ? 23.055 2.656 -6.667 1.00 97.19 183 ASN A N 1
ATOM 1440 C CA . ASN A 1 183 ? 22.330 1.864 -5.682 1.00 97.19 183 ASN A CA 1
ATOM 1441 C C . ASN A 1 183 ? 21.310 2.695 -4.902 1.00 97.19 183 ASN A C 1
ATOM 1443 O O . ASN A 1 183 ? 20.618 2.143 -4.047 1.00 97.19 183 ASN A O 1
ATOM 1447 N N . ARG A 1 184 ? 21.217 4.000 -5.188 1.00 97.88 184 ARG A N 1
ATOM 1448 C CA . ARG A 1 184 ? 20.378 4.949 -4.455 1.00 97.88 184 ARG A CA 1
ATOM 1449 C C . ARG A 1 184 ? 19.263 5.514 -5.328 1.00 97.88 184 ARG A C 1
ATOM 1451 O O . ARG A 1 184 ? 19.410 5.630 -6.543 1.00 97.88 184 ARG A O 1
ATOM 1458 N N . TRP A 1 185 ? 18.136 5.856 -4.719 1.00 98.56 185 TRP A N 1
ATOM 1459 C CA . TRP A 1 185 ? 16.967 6.361 -5.418 1.00 98.56 185 TRP A CA 1
ATOM 1460 C C . TRP A 1 185 ? 17.283 7.663 -6.143 1.00 98.56 185 TRP A C 1
ATOM 1462 O O . TRP A 1 185 ? 18.132 8.454 -5.727 1.00 98.56 185 TRP A O 1
ATOM 1472 N N . GLN A 1 186 ? 16.608 7.846 -7.270 1.00 98.19 186 GLN A N 1
ATOM 1473 C CA . GLN A 1 186 ? 16.739 9.009 -8.120 1.00 98.19 186 GLN A CA 1
ATOM 1474 C C . GLN A 1 186 ? 15.334 9.568 -8.364 1.00 98.19 186 GLN A C 1
ATOM 1476 O O . GLN A 1 186 ? 14.484 8.833 -8.879 1.00 98.19 186 GLN A O 1
ATOM 1481 N N . PRO A 1 187 ? 15.066 10.828 -7.986 1.00 97.38 187 PRO A N 1
ATOM 1482 C CA . PRO A 1 187 ? 13.786 11.459 -8.270 1.00 97.38 187 PRO A CA 1
ATOM 1483 C C . PRO A 1 187 ? 13.606 11.648 -9.780 1.00 97.38 187 PRO A C 1
ATOM 1485 O O . PRO A 1 187 ? 14.583 11.717 -10.528 1.00 97.38 187 PRO A O 1
ATOM 1488 N N . LEU A 1 188 ? 12.357 11.750 -10.232 1.00 95.94 188 LEU A N 1
ATOM 1489 C CA . LEU A 1 188 ? 12.045 12.067 -11.624 1.00 95.94 188 LEU A CA 1
ATOM 1490 C C . LEU A 1 188 ? 11.517 13.491 -11.745 1.00 95.94 188 LEU A C 1
ATOM 1492 O O . LEU A 1 188 ? 10.742 13.938 -10.902 1.00 95.94 188 LEU A O 1
ATOM 1496 N N . THR A 1 189 ? 11.905 14.164 -12.824 1.00 94.12 189 THR A N 1
ATOM 1497 C CA . THR A 1 189 ? 11.340 15.447 -13.242 1.00 94.12 189 THR A CA 1
ATOM 1498 C C . THR A 1 189 ? 10.456 15.230 -14.463 1.00 94.12 189 THR A C 1
ATOM 1500 O O . THR A 1 189 ? 10.957 14.834 -15.515 1.00 94.12 189 THR A O 1
ATOM 1503 N N . LEU A 1 190 ? 9.158 15.494 -14.325 1.00 90.00 190 LEU A N 1
ATOM 1504 C CA . LEU A 1 190 ? 8.159 15.391 -15.392 1.00 90.00 190 LEU A CA 1
ATOM 1505 C C . LEU A 1 190 ? 7.634 16.781 -15.765 1.00 90.00 190 LEU A C 1
ATOM 1507 O O . LEU A 1 190 ? 7.611 17.677 -14.922 1.00 90.00 190 LEU A O 1
ATOM 1511 N N . ASP A 1 191 ? 7.167 16.951 -17.004 1.00 84.56 191 ASP A N 1
ATOM 1512 C CA . ASP A 1 191 ? 6.538 18.207 -17.447 1.00 84.56 191 ASP A CA 1
ATOM 1513 C C . ASP A 1 191 ? 5.292 18.533 -16.612 1.00 84.56 191 ASP A C 1
ATOM 1515 O O . ASP A 1 191 ? 5.080 19.672 -16.194 1.00 84.56 191 ASP A O 1
ATOM 1519 N N . VAL A 1 192 ? 4.491 17.501 -16.339 1.00 85.44 192 VAL A N 1
ATOM 1520 C CA . VAL A 1 192 ? 3.366 17.521 -15.406 1.00 85.44 192 VAL A CA 1
ATOM 1521 C C . VAL A 1 192 ? 3.409 16.222 -14.614 1.00 85.44 192 VAL A C 1
ATOM 1523 O O . VAL A 1 192 ? 3.453 15.140 -15.201 1.00 85.44 192 VAL A O 1
ATOM 1526 N N . PHE A 1 193 ? 3.379 16.322 -13.288 1.00 85.31 193 PHE A N 1
ATOM 1527 C CA . PHE A 1 193 ? 3.178 15.167 -12.424 1.00 85.31 193 PHE A CA 1
ATOM 1528 C C . PHE A 1 193 ? 1.707 15.106 -12.011 1.00 85.31 193 PHE A C 1
ATOM 1530 O O . PHE A 1 193 ? 1.179 16.058 -11.433 1.00 85.31 193 PHE A O 1
ATOM 1537 N N . ILE A 1 194 ? 1.054 13.990 -12.323 1.00 84.50 194 ILE A N 1
ATOM 1538 C CA . ILE A 1 194 ? -0.297 13.668 -11.863 1.00 84.50 194 ILE A CA 1
ATOM 1539 C C . ILE A 1 194 ? -0.150 12.442 -10.981 1.00 84.50 194 ILE A C 1
ATOM 1541 O O . ILE A 1 194 ? 0.407 11.441 -11.426 1.00 84.50 194 ILE A O 1
ATOM 1545 N N . ASP A 1 195 ? -0.587 12.531 -9.732 1.00 82.38 195 ASP A N 1
ATOM 1546 C CA . ASP A 1 195 ? -0.467 11.407 -8.816 1.00 82.38 195 ASP A CA 1
ATOM 1547 C C . ASP A 1 195 ? -1.414 10.244 -9.182 1.00 82.38 195 ASP A C 1
ATOM 1549 O O . ASP A 1 195 ? -2.207 10.312 -10.123 1.00 82.38 195 ASP A O 1
ATOM 1553 N N . GLN A 1 196 ? -1.305 9.138 -8.443 1.00 78.12 196 GLN A N 1
ATOM 1554 C CA . GLN A 1 196 ? -2.102 7.927 -8.673 1.00 78.12 196 GLN A CA 1
ATOM 1555 C C . GLN A 1 196 ? -3.612 8.166 -8.486 1.00 78.12 196 GLN A C 1
ATOM 1557 O O . GLN A 1 196 ? -4.398 7.403 -9.034 1.00 78.12 196 GLN A O 1
ATOM 1562 N N . SER A 1 197 ? -3.995 9.223 -7.763 1.00 80.56 197 SER A N 1
ATOM 1563 C CA . SER A 1 197 ? -5.373 9.664 -7.520 1.00 80.56 197 SER A CA 1
ATOM 1564 C C . SER A 1 197 ? -5.798 10.799 -8.469 1.00 80.56 197 SER A C 1
ATOM 1566 O O . SER A 1 197 ? -6.774 11.498 -8.217 1.00 80.56 197 SER A O 1
ATOM 1568 N N . GLY A 1 198 ? -5.064 11.024 -9.565 1.00 79.50 198 GLY A N 1
ATOM 1569 C CA . GLY A 1 198 ? -5.468 11.971 -10.605 1.00 79.50 198 GLY A CA 1
ATOM 1570 C C . GLY A 1 198 ? -5.208 13.444 -10.275 1.00 79.50 198 GLY A C 1
ATOM 1571 O O . GLY A 1 198 ? -5.570 14.316 -11.070 1.00 79.50 198 GLY A O 1
ATOM 1572 N N . ASN A 1 199 ? -4.541 13.758 -9.162 1.00 80.12 199 ASN A N 1
ATOM 1573 C CA . ASN A 1 199 ? -4.274 15.136 -8.762 1.00 80.12 199 ASN A CA 1
ATOM 1574 C C . ASN A 1 199 ? -3.006 15.675 -9.425 1.00 80.12 199 ASN A C 1
ATOM 1576 O O . ASN A 1 199 ? -1.933 15.077 -9.338 1.00 80.12 199 ASN A O 1
ATOM 1580 N N . VAL A 1 200 ? -3.103 16.859 -10.033 1.00 83.75 200 VAL A N 1
ATOM 1581 C CA . VAL A 1 200 ? -1.931 17.576 -10.553 1.00 83.75 200 VAL A CA 1
ATOM 1582 C C . VAL A 1 200 ? -1.111 18.113 -9.383 1.00 83.75 200 VAL A C 1
ATOM 1584 O O . VAL A 1 200 ? -1.592 18.938 -8.605 1.00 83.75 200 VAL A O 1
ATOM 1587 N N . ILE A 1 201 ? 0.150 17.702 -9.292 1.00 78.81 201 ILE A N 1
ATOM 1588 C CA . ILE A 1 201 ? 1.082 18.207 -8.288 1.00 78.81 201 ILE A CA 1
ATOM 1589 C C . ILE A 1 201 ? 1.838 19.410 -8.879 1.00 78.81 201 ILE A C 1
ATOM 1591 O O . ILE A 1 201 ? 2.445 19.291 -9.945 1.00 78.81 201 ILE A O 1
ATOM 1595 N N . PRO A 1 202 ? 1.849 20.581 -8.211 1.00 71.81 202 PRO A N 1
ATOM 1596 C CA . PRO A 1 202 ? 2.386 21.831 -8.764 1.00 71.81 202 PRO A CA 1
ATOM 1597 C C . PRO A 1 202 ? 3.925 21.894 -8.817 1.00 71.81 202 PRO A C 1
ATOM 1599 O O . PRO A 1 202 ? 4.492 22.965 -9.037 1.00 71.81 202 PRO A O 1
ATOM 1602 N N . ILE A 1 203 ? 4.607 20.764 -8.612 1.00 75.25 203 ILE A N 1
ATOM 1603 C CA . ILE A 1 203 ? 6.058 20.618 -8.720 1.00 75.25 203 ILE A CA 1
ATOM 1604 C C . ILE A 1 203 ? 6.388 19.533 -9.746 1.00 75.25 203 ILE A C 1
ATOM 1606 O O . ILE A 1 203 ? 5.838 18.437 -9.716 1.00 75.25 203 ILE A O 1
ATOM 1610 N N . SER A 1 204 ? 7.323 19.838 -10.646 1.00 80.38 204 SER A N 1
ATOM 1611 C CA . SER A 1 204 ? 7.781 18.912 -11.690 1.00 80.38 204 SER A CA 1
ATOM 1612 C C . SER A 1 204 ? 8.598 17.747 -11.132 1.00 80.38 204 SER A C 1
ATOM 1614 O O . SER A 1 204 ? 8.701 16.709 -11.777 1.00 80.38 204 SER A O 1
ATOM 1616 N N . THR A 1 205 ? 9.184 17.915 -9.943 1.00 90.81 205 THR A N 1
ATOM 1617 C CA . THR A 1 205 ? 10.057 16.935 -9.286 1.00 90.81 205 THR A CA 1
ATOM 1618 C C . THR A 1 205 ? 9.537 16.662 -7.875 1.00 90.81 205 THR A C 1
ATOM 1620 O O . THR A 1 205 ? 9.914 17.376 -6.944 1.00 90.81 205 THR A O 1
ATOM 1623 N N . PRO A 1 206 ? 8.639 15.682 -7.693 1.00 89.88 206 PRO A N 1
ATOM 1624 C CA . PRO A 1 206 ? 8.092 15.372 -6.379 1.00 89.88 206 PRO A CA 1
ATOM 1625 C C . PRO A 1 206 ? 9.170 14.930 -5.385 1.00 89.88 206 PRO A C 1
ATOM 1627 O O . PRO A 1 206 ? 10.097 14.192 -5.734 1.00 89.88 206 PRO A O 1
ATOM 1630 N N . ASN A 1 207 ? 9.012 15.347 -4.128 1.00 92.50 207 ASN A N 1
ATOM 1631 C CA . ASN A 1 207 ? 9.833 14.860 -3.021 1.00 92.50 207 ASN A CA 1
ATOM 1632 C C . ASN A 1 207 ? 9.589 13.364 -2.778 1.00 92.50 207 ASN A C 1
ATOM 1634 O O . ASN A 1 207 ? 8.540 12.826 -3.133 1.00 92.50 207 ASN A O 1
ATOM 1638 N N . PHE A 1 208 ? 10.541 12.700 -2.114 1.00 96.25 208 PHE A N 1
ATOM 1639 C CA . PHE A 1 208 ? 10.313 11.343 -1.619 1.00 96.25 208 PHE A CA 1
ATOM 1640 C C . PHE A 1 208 ? 9.121 11.358 -0.658 1.00 96.25 208 PHE A C 1
ATOM 1642 O O . PHE A 1 208 ? 9.169 12.045 0.357 1.00 96.25 208 PHE A O 1
ATOM 1649 N N . LEU A 1 209 ? 8.084 10.572 -0.934 1.00 95.75 209 LEU A N 1
ATOM 1650 C CA . LEU A 1 209 ? 6.925 10.443 -0.053 1.00 95.75 209 LEU A CA 1
ATOM 1651 C C . LEU A 1 209 ? 7.268 9.645 1.216 1.00 95.75 209 LEU A C 1
ATOM 1653 O O . LEU A 1 209 ? 7.455 8.429 1.148 1.00 95.75 209 LEU A O 1
ATOM 1657 N N . SER A 1 210 ? 7.331 10.324 2.363 1.00 97.19 210 SER A N 1
ATOM 1658 C CA . SER A 1 210 ? 7.436 9.740 3.713 1.00 97.19 210 SER A CA 1
ATOM 1659 C C . SER A 1 210 ? 8.612 8.760 3.958 1.00 97.19 210 SER A C 1
ATOM 1661 O O . SER A 1 210 ? 8.405 7.716 4.577 1.00 97.19 210 SER A O 1
ATOM 1663 N N . PRO A 1 211 ? 9.865 9.038 3.547 1.00 97.56 211 PRO A N 1
ATOM 1664 C CA . PRO A 1 211 ? 11.011 8.138 3.757 1.00 97.56 211 PRO A CA 1
ATOM 1665 C C . PRO A 1 211 ? 11.282 7.840 5.243 1.00 97.56 211 PRO A C 1
ATOM 1667 O O . PRO A 1 211 ? 11.935 6.861 5.584 1.00 97.56 211 PRO A O 1
ATOM 1670 N N . GLU A 1 212 ? 10.762 8.663 6.146 1.00 97.50 212 GLU A N 1
ATOM 1671 C CA . GLU A 1 212 ? 11.000 8.583 7.588 1.00 97.50 212 GLU A CA 1
ATOM 1672 C C . GLU A 1 212 ? 9.867 7.848 8.330 1.00 97.50 212 GLU A C 1
ATOM 1674 O O . GLU A 1 212 ? 9.912 7.703 9.550 1.00 97.50 212 GLU A O 1
ATOM 1679 N N . TRP A 1 213 ? 8.868 7.322 7.604 1.00 98.56 213 TRP A N 1
ATOM 1680 C CA . TRP A 1 213 ? 7.624 6.770 8.168 1.00 98.56 213 TRP A CA 1
ATOM 1681 C C . TRP A 1 213 ? 7.812 5.582 9.117 1.00 98.56 213 TRP A C 1
ATOM 1683 O O . TRP A 1 213 ? 6.902 5.240 9.867 1.00 98.56 213 TRP A O 1
ATOM 1693 N N . GLY A 1 214 ? 8.986 4.947 9.116 1.00 98.12 214 GLY A N 1
ATOM 1694 C CA . GLY A 1 214 ? 9.299 3.866 10.049 1.00 98.12 214 GLY A CA 1
ATOM 1695 C C . GLY A 1 214 ? 9.201 4.270 11.525 1.00 98.12 214 GLY A C 1
ATOM 1696 O O . GLY A 1 214 ? 9.084 3.393 12.373 1.00 98.12 214 GLY A O 1
ATOM 1697 N N . ILE A 1 215 ? 9.247 5.569 11.850 1.00 97.44 215 ILE A N 1
ATOM 1698 C CA . ILE A 1 215 ? 9.081 6.072 13.225 1.00 97.44 215 ILE A CA 1
ATOM 1699 C C . ILE A 1 215 ? 7.618 6.062 13.702 1.00 97.44 215 ILE A C 1
ATOM 1701 O O . ILE A 1 215 ? 7.369 6.158 14.904 1.00 97.44 215 ILE A O 1
ATOM 1705 N N . VAL A 1 216 ? 6.649 5.955 12.784 1.00 98.31 216 VAL A N 1
ATOM 1706 C CA . VAL A 1 216 ? 5.223 6.007 13.121 1.00 98.31 216 VAL A CA 1
ATOM 1707 C C . VAL A 1 216 ? 4.844 4.838 14.029 1.00 98.31 216 VAL A C 1
ATOM 1709 O O . VAL A 1 216 ? 5.222 3.694 13.784 1.00 98.31 216 VAL A O 1
ATOM 1712 N N . THR A 1 217 ? 4.079 5.133 15.081 1.00 97.00 217 THR A N 1
ATOM 1713 C CA . THR A 1 217 ? 3.659 4.166 16.104 1.00 97.00 217 THR A CA 1
ATOM 1714 C C . THR A 1 217 ? 2.918 2.993 15.446 1.00 97.00 217 THR A C 1
ATOM 1716 O O . THR A 1 217 ? 1.854 3.212 14.857 1.00 97.00 217 THR A O 1
ATOM 1719 N N . PRO A 1 218 ? 3.449 1.758 15.516 1.00 97.25 218 PRO A N 1
ATOM 1720 C CA . PRO A 1 218 ? 2.850 0.605 14.852 1.00 97.25 218 PRO A CA 1
ATOM 1721 C C . PRO A 1 218 ? 1.691 0.009 15.662 1.00 97.25 218 PRO A C 1
ATOM 1723 O O . PRO A 1 218 ? 1.511 0.302 16.844 1.00 97.25 218 PRO A O 1
ATOM 1726 N N . PHE A 1 219 ? 0.926 -0.879 15.032 1.00 97.69 219 PHE A N 1
ATOM 1727 C CA . PHE A 1 219 ? -0.113 -1.676 15.667 1.00 97.69 219 PHE A CA 1
ATOM 1728 C C . PHE A 1 219 ? 0.458 -2.924 16.345 1.00 97.69 219 PHE A C 1
ATOM 1730 O O . PHE A 1 219 ? 0.359 -3.044 17.562 1.00 97.69 219 PHE A O 1
ATOM 1737 N N . ALA A 1 220 ? 1.040 -3.869 15.606 1.00 96.38 220 ALA A N 1
ATOM 1738 C CA . ALA A 1 220 ? 1.489 -5.170 16.114 1.00 96.38 220 ALA A CA 1
ATOM 1739 C C . ALA A 1 220 ? 3.015 -5.345 16.141 1.00 96.38 220 ALA A C 1
ATOM 1741 O O . ALA A 1 220 ? 3.505 -6.303 16.747 1.00 96.38 220 ALA A O 1
ATOM 1742 N N . LEU A 1 221 ? 3.774 -4.432 15.531 1.00 95.69 221 LEU A N 1
ATOM 1743 C CA . LEU A 1 221 ? 5.239 -4.463 15.552 1.00 95.69 221 LEU A CA 1
ATOM 1744 C C . LEU A 1 221 ? 5.787 -4.041 16.921 1.00 95.69 221 LEU A C 1
ATOM 1746 O O . LEU A 1 221 ? 5.332 -3.071 17.521 1.00 95.69 221 LEU A O 1
ATOM 1750 N N . GLY A 1 222 ? 6.802 -4.759 17.406 1.00 91.12 222 GLY A N 1
ATOM 1751 C CA . GLY A 1 222 ? 7.423 -4.502 18.710 1.00 91.12 222 GLY A CA 1
ATOM 1752 C C . GLY A 1 222 ? 8.929 -4.255 18.638 1.00 91.12 222 GLY A C 1
ATOM 1753 O O . GLY A 1 222 ? 9.546 -4.330 17.580 1.00 91.12 222 GLY A O 1
ATOM 1754 N N . ALA A 1 223 ? 9.556 -4.028 19.796 1.00 90.19 223 ALA A N 1
ATOM 1755 C CA . ALA A 1 223 ? 10.999 -3.774 19.894 1.00 90.19 223 ALA A CA 1
ATOM 1756 C C . ALA A 1 223 ? 11.871 -4.904 19.309 1.00 90.19 223 ALA A C 1
ATOM 1758 O O . ALA A 1 223 ? 12.940 -4.636 18.776 1.00 90.19 223 ALA A O 1
ATOM 1759 N N . ASN A 1 224 ? 11.404 -6.158 19.362 1.00 92.69 224 ASN A N 1
ATOM 1760 C CA . ASN A 1 224 ? 12.112 -7.305 18.777 1.00 92.69 224 ASN A CA 1
ATOM 1761 C C . ASN A 1 224 ? 12.126 -7.295 17.241 1.00 92.69 224 ASN A C 1
ATOM 1763 O O . ASN A 1 224 ? 12.916 -8.016 16.634 1.00 92.69 224 ASN A O 1
ATOM 1767 N N . ASP A 1 225 ? 11.245 -6.511 16.624 1.00 95.88 225 ASP A N 1
ATOM 1768 C CA . ASP A 1 225 ? 11.163 -6.367 15.176 1.00 95.88 225 ASP A CA 1
ATOM 1769 C C . ASP A 1 225 ? 11.969 -5.169 14.673 1.00 95.88 225 ASP A C 1
ATOM 1771 O O . ASP A 1 225 ? 12.183 -5.064 13.470 1.00 95.88 225 ASP A O 1
ATOM 1775 N N . LEU A 1 226 ? 12.405 -4.276 15.566 1.00 97.56 226 LEU A N 1
ATOM 1776 C CA . LEU A 1 226 ? 12.987 -2.983 15.230 1.00 97.56 226 LEU A CA 1
ATOM 1777 C C . LEU A 1 226 ? 14.517 -3.023 15.234 1.00 97.56 226 LEU A C 1
ATOM 1779 O O . LEU A 1 226 ? 15.147 -3.381 16.227 1.00 97.56 226 LEU A O 1
ATOM 1783 N N . THR A 1 227 ? 15.110 -2.530 14.152 1.00 98.31 227 THR A N 1
ATOM 1784 C CA . THR A 1 227 ? 16.500 -2.072 14.118 1.00 98.31 227 THR A CA 1
ATOM 1785 C C . THR A 1 227 ? 16.517 -0.578 13.816 1.00 98.31 227 THR A C 1
ATOM 1787 O O . THR A 1 227 ? 15.849 -0.125 12.889 1.00 98.31 227 THR A O 1
ATOM 1790 N N . ILE A 1 228 ? 17.260 0.201 14.605 1.00 98.12 228 ILE A N 1
ATOM 1791 C CA . ILE A 1 228 ? 17.452 1.633 14.352 1.00 98.12 228 ILE A CA 1
ATOM 1792 C C . ILE A 1 228 ? 18.833 1.824 13.737 1.00 98.12 228 ILE A C 1
ATOM 1794 O O . ILE A 1 228 ? 19.847 1.492 14.354 1.00 98.12 228 ILE A O 1
ATOM 1798 N N . TYR A 1 229 ? 18.854 2.367 12.528 1.00 98.25 229 TYR A N 1
ATOM 1799 C CA . TYR A 1 229 ? 20.068 2.754 11.826 1.00 98.25 229 TYR A CA 1
ATOM 1800 C C . TYR A 1 229 ? 20.316 4.255 11.939 1.00 98.25 229 TYR A C 1
ATOM 1802 O O . TYR A 1 229 ? 19.409 5.014 12.264 1.00 98.25 229 TYR A O 1
ATOM 1810 N N . GLU A 1 230 ? 21.537 4.694 11.638 1.00 96.69 230 GLU A N 1
ATOM 1811 C CA . GLU A 1 230 ? 21.899 6.110 11.608 1.00 96.69 230 GLU A CA 1
ATOM 1812 C C . GLU A 1 230 ? 22.556 6.459 10.267 1.00 96.69 230 GLU A C 1
ATOM 1814 O O . GLU A 1 230 ? 23.474 5.771 9.812 1.00 96.69 230 GLU A O 1
ATOM 1819 N N . ARG A 1 231 ? 22.097 7.541 9.630 1.00 95.06 231 ARG A N 1
ATOM 1820 C CA . ARG A 1 231 ? 22.719 8.139 8.442 1.00 95.06 231 ARG A CA 1
ATOM 1821 C C . ARG A 1 231 ? 22.752 9.652 8.618 1.00 95.06 231 ARG A C 1
ATOM 1823 O O . ARG A 1 231 ? 21.727 10.275 8.856 1.00 95.06 231 ARG A O 1
ATOM 1830 N N . TYR A 1 232 ? 23.949 10.227 8.503 1.00 93.81 232 TYR A N 1
ATOM 1831 C CA . TYR A 1 232 ? 24.195 11.669 8.647 1.00 93.81 232 TYR A CA 1
ATOM 1832 C C . TYR A 1 232 ? 23.653 12.277 9.957 1.00 93.81 232 TYR A C 1
ATOM 1834 O O . TYR A 1 232 ? 23.215 13.419 9.972 1.00 93.81 232 TYR A O 1
ATOM 1842 N N . GLY A 1 233 ? 23.701 11.525 11.064 1.00 94.50 233 GLY A N 1
ATOM 1843 C CA . GLY A 1 233 ? 23.214 11.980 12.373 1.00 94.50 233 GLY A CA 1
ATOM 1844 C C . GLY A 1 233 ? 21.698 11.875 12.569 1.00 94.50 233 GLY A C 1
ATOM 1845 O O . GLY A 1 233 ? 21.200 12.286 13.615 1.00 94.50 233 GLY A O 1
ATOM 1846 N N . HIS A 1 234 ? 20.973 11.310 11.600 1.00 96.31 234 HIS A N 1
ATOM 1847 C CA . HIS A 1 234 ? 19.539 11.052 11.687 1.00 96.31 234 HIS A CA 1
ATOM 1848 C C . HIS A 1 234 ? 19.264 9.555 11.808 1.00 96.31 234 HIS A C 1
ATOM 1850 O O . HIS A 1 234 ? 19.900 8.735 11.138 1.00 96.31 234 HIS A O 1
ATOM 1856 N N . ALA A 1 235 ? 18.316 9.208 12.674 1.00 96.88 235 ALA A N 1
ATOM 1857 C CA . ALA A 1 235 ? 17.905 7.833 12.899 1.00 96.88 235 ALA A CA 1
ATOM 1858 C C . ALA A 1 235 ? 16.876 7.382 11.847 1.00 96.88 235 ALA A C 1
ATOM 1860 O O . ALA A 1 235 ? 16.041 8.164 11.406 1.00 96.88 235 ALA A O 1
ATOM 1861 N N . TYR A 1 236 ? 16.938 6.110 11.463 1.00 98.31 236 TYR A N 1
ATOM 1862 C CA . TYR A 1 236 ? 15.974 5.445 10.590 1.00 98.31 236 TYR A CA 1
ATOM 1863 C C . TYR A 1 236 ? 15.472 4.185 11.289 1.00 98.31 236 TYR A C 1
ATOM 1865 O O . TYR A 1 236 ? 16.260 3.308 11.650 1.00 98.31 236 TYR A O 1
ATOM 1873 N N . TRP A 1 237 ? 14.160 4.096 11.480 1.00 98.38 237 TRP A N 1
ATOM 1874 C CA . TRP A 1 237 ? 13.497 2.982 12.144 1.00 98.38 237 TRP A CA 1
ATOM 1875 C C . TRP A 1 237 ? 13.124 1.939 11.100 1.00 98.38 237 TRP A C 1
ATOM 1877 O O . TRP A 1 237 ? 12.320 2.198 10.207 1.00 98.38 237 TRP A O 1
ATOM 1887 N N . VAL A 1 238 ? 13.728 0.759 11.198 1.00 98.69 238 VAL A N 1
ATOM 1888 C CA . VAL A 1 238 ? 13.546 -0.324 10.235 1.00 98.69 238 VAL A CA 1
ATOM 1889 C C . VAL A 1 238 ? 12.978 -1.531 10.961 1.00 98.69 238 VAL A C 1
ATOM 1891 O O . VAL A 1 238 ? 13.677 -2.234 11.694 1.00 98.69 238 VAL A O 1
ATOM 1894 N N . TYR A 1 239 ? 11.687 -1.767 10.759 1.00 98.62 239 TYR A N 1
ATOM 1895 C CA . TYR A 1 239 ? 11.014 -2.954 11.264 1.00 98.62 239 TYR A CA 1
ATOM 1896 C C . TYR A 1 239 ? 11.194 -4.133 10.306 1.00 98.62 239 TYR A C 1
ATOM 1898 O O . TYR A 1 239 ? 11.202 -3.958 9.092 1.00 98.62 239 TYR A O 1
ATOM 1906 N N . ARG A 1 240 ? 11.320 -5.349 10.854 1.00 97.69 240 ARG A N 1
ATOM 1907 C CA . ARG A 1 240 ? 11.423 -6.615 10.104 1.00 97.69 240 ARG A CA 1
ATOM 1908 C C . ARG A 1 240 ? 12.491 -6.577 9.002 1.00 97.69 240 ARG A C 1
ATOM 1910 O O . ARG A 1 240 ? 12.254 -7.094 7.913 1.00 97.69 240 ARG A O 1
ATOM 1917 N N . ASP A 1 241 ? 13.649 -5.990 9.302 1.00 97.88 241 ASP A N 1
ATOM 1918 C CA . ASP A 1 241 ? 14.702 -5.733 8.318 1.00 97.88 241 ASP A CA 1
ATOM 1919 C C . ASP A 1 241 ? 15.079 -6.996 7.504 1.00 97.88 241 ASP A C 1
ATOM 1921 O O . ASP A 1 241 ? 15.557 -7.982 8.080 1.00 97.88 241 ASP A O 1
ATOM 1925 N N . PRO A 1 242 ? 14.866 -6.998 6.172 1.00 96.81 242 PRO A N 1
ATOM 1926 C CA . PRO A 1 242 ? 15.226 -8.118 5.307 1.00 96.81 242 PRO A CA 1
ATOM 1927 C C . PRO A 1 242 ? 16.726 -8.189 4.975 1.00 96.81 242 PRO A C 1
ATOM 1929 O O . PRO A 1 242 ? 17.158 -9.169 4.365 1.00 96.81 242 PRO A O 1
ATOM 1932 N N . GLY A 1 243 ? 17.515 -7.184 5.357 1.00 96.69 243 GLY A N 1
ATOM 1933 C CA . GLY A 1 243 ? 18.888 -6.998 4.905 1.00 96.69 243 GLY A CA 1
ATOM 1934 C C . GLY A 1 243 ? 18.969 -6.253 3.570 1.00 96.69 243 GLY A C 1
ATOM 1935 O O . GLY A 1 243 ? 17.956 -5.927 2.946 1.00 96.69 243 GLY A O 1
ATOM 1936 N N . ALA A 1 244 ? 20.198 -5.979 3.131 1.00 95.94 244 ALA A N 1
ATOM 1937 C CA . ALA A 1 244 ? 20.454 -5.191 1.930 1.00 95.94 244 ALA A CA 1
ATOM 1938 C C . ALA A 1 244 ? 19.954 -5.868 0.636 1.00 95.94 244 ALA A C 1
ATOM 1940 O O . ALA A 1 244 ? 20.111 -7.086 0.490 1.00 95.94 244 ALA A O 1
ATOM 1941 N N . PRO A 1 245 ? 19.411 -5.087 -0.321 1.00 97.06 245 PRO A N 1
ATOM 1942 C CA . PRO A 1 245 ? 19.139 -5.565 -1.674 1.00 97.06 245 PRO A CA 1
ATOM 1943 C C . PRO A 1 245 ? 20.452 -5.855 -2.429 1.00 97.06 245 PRO A C 1
ATOM 1945 O O . PRO A 1 245 ? 21.538 -5.495 -1.960 1.00 97.06 245 PRO A O 1
ATOM 1948 N N . PRO A 1 246 ? 20.397 -6.500 -3.610 1.00 97.00 246 PRO A N 1
ATOM 1949 C CA . PRO A 1 246 ? 21.580 -6.633 -4.451 1.00 97.00 246 PRO A CA 1
ATOM 1950 C C . PRO A 1 246 ? 22.069 -5.249 -4.901 1.00 97.00 246 PRO A C 1
ATOM 1952 O O . PRO A 1 246 ? 21.280 -4.439 -5.382 1.00 97.00 246 PRO A O 1
ATOM 1955 N N . TYR A 1 247 ? 23.368 -4.982 -4.782 1.00 95.75 247 TYR A N 1
ATOM 1956 C CA . TYR A 1 247 ? 23.987 -3.731 -5.230 1.00 95.75 247 TYR A CA 1
ATOM 1957 C C . TYR A 1 247 ? 24.855 -3.944 -6.466 1.00 95.75 247 TYR A C 1
ATOM 1959 O O . TYR A 1 247 ? 25.476 -4.996 -6.627 1.00 95.75 247 TYR A O 1
ATOM 1967 N N . LEU A 1 248 ? 24.915 -2.925 -7.318 1.00 95.25 248 LEU A N 1
ATOM 1968 C CA . LEU A 1 248 ? 25.840 -2.841 -8.435 1.00 95.25 248 LEU A CA 1
ATOM 1969 C C . LEU A 1 248 ? 27.211 -2.358 -7.947 1.00 95.25 248 LEU A C 1
ATOM 1971 O O . LEU A 1 248 ? 27.329 -1.279 -7.362 1.00 95.25 248 LEU A O 1
ATOM 1975 N N . GLU A 1 249 ? 28.255 -3.125 -8.257 1.00 91.12 249 GLU A N 1
ATOM 1976 C CA . GLU A 1 249 ? 29.661 -2.745 -8.092 1.00 91.12 249 GLU A CA 1
ATOM 1977 C C . GLU A 1 249 ? 30.290 -2.463 -9.473 1.00 91.12 249 GLU A C 1
ATOM 1979 O O . GLU A 1 249 ? 30.900 -3.349 -10.081 1.00 91.12 249 GLU A O 1
ATOM 1984 N N . PRO A 1 250 ? 30.153 -1.236 -10.013 1.00 76.19 250 PRO A N 1
ATOM 1985 C CA . PRO A 1 250 ? 30.374 -0.970 -11.438 1.00 76.19 250 PRO A CA 1
ATOM 1986 C C . PRO A 1 250 ? 31.832 -1.129 -11.896 1.00 76.19 250 PRO A C 1
ATOM 1988 O O . PRO A 1 250 ? 32.070 -1.379 -13.076 1.00 76.19 250 PRO A O 1
ATOM 1991 N N . LEU A 1 251 ? 32.807 -0.992 -10.988 1.00 78.94 251 LEU A N 1
ATOM 1992 C CA . LEU A 1 251 ? 34.239 -0.985 -11.324 1.00 78.94 251 LEU A CA 1
ATOM 1993 C C . LEU A 1 251 ? 34.862 -2.379 -11.443 1.00 78.94 251 LEU A C 1
ATOM 1995 O O . LEU A 1 251 ? 35.784 -2.574 -12.233 1.00 78.94 251 LEU A O 1
ATOM 1999 N N . VAL A 1 252 ? 34.409 -3.329 -10.627 1.00 72.31 252 VAL A N 1
ATOM 2000 C CA . VAL A 1 252 ? 35.025 -4.661 -10.518 1.00 72.31 252 VAL A CA 1
ATOM 2001 C C . VAL A 1 252 ? 34.074 -5.780 -10.922 1.00 72.31 252 VAL A C 1
ATOM 2003 O O . VAL A 1 252 ? 34.540 -6.825 -11.376 1.00 72.31 252 VAL A O 1
ATOM 2006 N N . GLY A 1 253 ? 32.759 -5.560 -10.817 1.00 65.56 253 GLY A N 1
ATOM 2007 C CA . GLY A 1 253 ? 31.777 -6.636 -10.865 1.00 65.56 253 GLY A CA 1
ATOM 2008 C C . GLY A 1 253 ? 31.940 -7.627 -9.702 1.00 65.56 253 GLY A C 1
ATOM 2009 O O . GLY A 1 253 ? 32.922 -7.607 -8.961 1.00 65.56 253 GLY A O 1
ATOM 2010 N N . GLY A 1 254 ? 30.969 -8.527 -9.547 1.00 70.19 254 GLY A N 1
ATOM 2011 C CA . GLY A 1 254 ? 30.971 -9.545 -8.491 1.00 70.19 254 GLY A CA 1
ATOM 2012 C C . GLY A 1 254 ? 29.983 -9.278 -7.353 1.00 70.19 254 GLY A C 1
ATOM 2013 O O . GLY A 1 254 ? 29.138 -8.383 -7.423 1.00 70.19 254 GLY A O 1
ATOM 2014 N N . GLY A 1 255 ? 30.027 -10.137 -6.330 1.00 79.88 255 GLY A N 1
ATOM 2015 C CA . GLY A 1 255 ? 29.025 -10.150 -5.264 1.00 79.88 255 GLY A CA 1
ATOM 2016 C C . GLY A 1 255 ? 27.620 -10.402 -5.819 1.00 79.88 255 GLY A C 1
ATOM 2017 O O . GLY A 1 255 ? 27.422 -11.295 -6.640 1.00 79.88 255 GLY A O 1
ATOM 2018 N N . LEU A 1 256 ? 26.655 -9.587 -5.392 1.00 91.25 256 LEU A N 1
ATOM 2019 C CA . LEU A 1 256 ? 25.277 -9.622 -5.889 1.00 91.25 256 LEU A CA 1
ATOM 2020 C C . LEU A 1 256 ? 25.043 -8.713 -7.115 1.00 91.25 256 LEU A C 1
ATOM 2022 O O . LEU A 1 256 ? 23.897 -8.553 -7.531 1.00 91.25 256 LEU A O 1
ATOM 2026 N N . SER A 1 257 ? 26.099 -8.164 -7.737 1.00 94.50 257 SER A N 1
ATOM 2027 C CA . SER A 1 257 ? 25.972 -7.320 -8.943 1.00 94.50 257 SER A CA 1
ATOM 2028 C C . SER A 1 257 ? 25.288 -8.045 -10.101 1.00 94.50 257 SER A C 1
ATOM 2030 O O . SER A 1 257 ? 24.566 -7.431 -10.881 1.00 94.50 257 SER A O 1
ATOM 2032 N N . GLU A 1 258 ? 25.491 -9.358 -10.228 1.00 94.25 258 GLU A N 1
ATOM 2033 C CA . GLU A 1 258 ? 24.814 -10.144 -11.266 1.00 94.25 258 GLU A CA 1
ATOM 2034 C C . GLU A 1 258 ? 23.311 -10.276 -11.005 1.00 94.25 258 GLU A C 1
ATOM 2036 O O . GLU A 1 258 ? 22.540 -10.347 -11.958 1.00 94.25 258 GLU A O 1
ATOM 2041 N N . GLU A 1 259 ? 22.884 -10.257 -9.740 1.00 96.56 259 GLU A N 1
ATOM 2042 C CA . GLU A 1 259 ? 21.465 -10.294 -9.368 1.00 96.56 259 GLU A CA 1
ATOM 2043 C C . GLU A 1 259 ? 20.796 -8.933 -9.522 1.00 96.56 259 GLU A C 1
ATOM 2045 O O . GLU A 1 259 ? 19.651 -8.870 -9.963 1.00 96.56 259 GLU A O 1
ATOM 2050 N N . TYR A 1 260 ? 21.532 -7.847 -9.266 1.00 97.69 260 TYR A N 1
ATOM 2051 C CA . TYR A 1 260 ? 21.119 -6.496 -9.647 1.00 97.69 260 TYR A CA 1
ATOM 2052 C C . TYR A 1 260 ? 20.863 -6.435 -11.160 1.00 97.69 260 TYR A C 1
ATOM 2054 O O . TYR A 1 260 ? 19.758 -6.121 -11.604 1.00 97.69 260 TYR A O 1
ATOM 2062 N N . LYS A 1 261 ? 21.876 -6.795 -11.964 1.00 97.69 261 LYS A N 1
ATOM 2063 C CA . LYS A 1 261 ? 21.804 -6.714 -13.429 1.00 97.69 261 LYS A CA 1
ATOM 2064 C C . LYS A 1 261 ? 20.695 -7.597 -13.988 1.00 97.69 261 LYS A C 1
ATOM 2066 O O . LYS A 1 261 ? 19.933 -7.144 -14.838 1.00 97.69 261 LYS A O 1
ATOM 2071 N N . TRP A 1 262 ? 20.583 -8.833 -13.504 1.00 97.69 262 TRP A N 1
ATOM 2072 C CA . TRP A 1 262 ? 19.520 -9.749 -13.913 1.00 97.69 262 TRP A CA 1
ATOM 2073 C C . TRP A 1 262 ? 18.135 -9.227 -13.532 1.00 97.69 262 TRP A C 1
ATOM 2075 O O . TRP A 1 262 ? 17.271 -9.157 -14.400 1.00 97.69 262 TRP A O 1
ATOM 2085 N N . GLY A 1 263 ? 17.932 -8.806 -12.280 1.00 98.00 263 GLY A N 1
ATOM 2086 C CA . GLY A 1 263 ? 16.624 -8.379 -11.786 1.00 98.00 263 GLY A CA 1
ATOM 2087 C C . GLY A 1 263 ? 16.072 -7.168 -12.535 1.00 98.00 263 GLY A C 1
ATOM 2088 O O . GLY A 1 263 ? 14.897 -7.156 -12.888 1.00 98.00 263 GLY A O 1
ATOM 2089 N N . PHE A 1 264 ? 16.913 -6.176 -12.841 1.00 98.56 264 PHE A N 1
ATOM 2090 C CA . PHE A 1 264 ? 16.498 -5.024 -13.647 1.00 98.56 264 PHE A CA 1
ATOM 2091 C C . PHE A 1 264 ? 16.366 -5.349 -15.141 1.00 98.56 264 PHE A C 1
ATOM 2093 O O . PHE A 1 264 ? 15.465 -4.830 -15.795 1.00 98.56 264 PHE A O 1
ATOM 2100 N N . SER A 1 265 ? 17.202 -6.238 -15.686 1.00 98.56 265 SER A N 1
ATOM 2101 C CA . SER A 1 265 ? 17.052 -6.690 -17.079 1.00 98.56 265 SER A CA 1
ATOM 2102 C C . SER A 1 265 ? 15.765 -7.487 -17.286 1.00 98.56 265 SER A C 1
ATOM 2104 O O . SER A 1 265 ? 15.134 -7.350 -18.327 1.00 98.56 265 SER A O 1
ATOM 2106 N N . LEU A 1 266 ? 15.341 -8.273 -16.290 1.00 98.69 266 LEU A N 1
ATOM 2107 C CA . LEU A 1 266 ? 14.070 -8.998 -16.310 1.00 98.69 266 LEU A CA 1
ATOM 2108 C C . LEU A 1 266 ? 12.886 -8.042 -16.487 1.00 98.69 266 LEU A C 1
ATOM 2110 O O . LEU A 1 266 ? 12.016 -8.309 -17.307 1.00 98.69 266 LEU A O 1
ATOM 2114 N N . VAL A 1 267 ? 12.891 -6.897 -15.795 1.00 98.50 267 VAL A N 1
ATOM 2115 C CA . VAL A 1 267 ? 11.853 -5.861 -15.946 1.00 98.50 267 VAL A CA 1
ATOM 2116 C C . VAL A 1 267 ? 11.792 -5.343 -17.389 1.00 98.50 267 VAL A C 1
ATOM 2118 O O . VAL A 1 267 ? 10.711 -5.238 -17.965 1.00 98.50 267 VAL A O 1
ATOM 2121 N N . ALA A 1 268 ? 12.948 -5.063 -18.000 1.00 98.06 268 ALA A N 1
ATOM 2122 C CA . ALA A 1 268 ? 13.012 -4.644 -19.400 1.00 98.06 268 ALA A CA 1
ATOM 2123 C C . ALA A 1 268 ? 12.515 -5.740 -20.360 1.00 98.06 268 ALA A C 1
ATOM 2125 O O . ALA A 1 268 ? 11.806 -5.437 -21.315 1.00 98.06 268 ALA A O 1
ATOM 2126 N N . ILE A 1 269 ? 12.854 -7.005 -20.099 1.00 98.75 269 ILE A N 1
ATOM 2127 C CA . ILE A 1 269 ? 12.452 -8.157 -20.920 1.00 98.75 269 ILE A CA 1
ATOM 2128 C C . ILE A 1 269 ? 10.942 -8.391 -20.847 1.00 98.75 269 ILE A C 1
ATOM 2130 O O . ILE A 1 269 ? 10.305 -8.558 -21.881 1.00 98.75 269 ILE A O 1
ATOM 2134 N N . TRP A 1 270 ? 10.342 -8.339 -19.656 1.00 98.62 270 TRP A N 1
ATOM 2135 C CA . TRP A 1 270 ? 8.895 -8.527 -19.486 1.00 98.62 270 TRP A CA 1
ATOM 2136 C C . TRP A 1 270 ? 8.064 -7.426 -20.151 1.00 98.62 270 TRP A C 1
ATOM 2138 O O . TRP A 1 270 ? 6.908 -7.661 -20.499 1.00 98.62 270 TRP A O 1
ATOM 2148 N N . SER A 1 271 ? 8.652 -6.253 -20.401 1.00 98.38 271 SER A N 1
ATOM 2149 C CA . SER A 1 271 ? 8.027 -5.205 -21.215 1.00 98.38 271 SER A CA 1
ATOM 2150 C C . SER A 1 271 ? 7.736 -5.672 -22.652 1.00 98.38 271 SER A C 1
ATOM 2152 O O . SER A 1 271 ? 6.815 -5.167 -23.287 1.00 98.38 271 SER A O 1
ATOM 2154 N N . ALA A 1 272 ? 8.458 -6.678 -23.161 1.00 98.25 272 ALA A N 1
ATOM 2155 C CA . ALA A 1 272 ? 8.195 -7.283 -24.465 1.00 98.25 272 ALA A CA 1
ATOM 2156 C C . ALA A 1 272 ? 6.860 -8.043 -24.534 1.00 98.25 272 ALA A C 1
ATOM 2158 O O . ALA A 1 272 ? 6.400 -8.360 -25.627 1.00 98.25 272 ALA A O 1
ATOM 2159 N N . HIS A 1 273 ? 6.254 -8.374 -23.388 1.00 98.31 273 HIS A N 1
ATOM 2160 C CA . HIS A 1 273 ? 5.029 -9.179 -23.322 1.00 98.31 273 HIS A CA 1
ATOM 2161 C C . HIS A 1 273 ? 3.762 -8.333 -23.461 1.00 98.31 273 HIS A C 1
ATOM 2163 O O . HIS A 1 273 ? 2.675 -8.892 -23.435 1.00 98.31 273 HIS A O 1
ATOM 2169 N N . LEU A 1 274 ? 3.888 -7.007 -23.568 1.00 98.06 274 LEU A N 1
ATOM 2170 C CA . LEU A 1 274 ? 2.769 -6.062 -23.507 1.00 98.06 274 LEU A CA 1
ATOM 2171 C C . LEU A 1 274 ? 2.037 -5.882 -24.847 1.00 98.06 274 LEU A C 1
ATOM 2173 O O . LEU A 1 274 ? 1.080 -5.121 -24.913 1.00 98.06 274 LEU A O 1
ATOM 2177 N N . ASP A 1 275 ? 2.452 -6.577 -25.910 1.00 97.06 275 ASP A N 1
ATOM 2178 C CA . ASP A 1 275 ? 1.780 -6.516 -27.212 1.00 97.06 275 ASP A CA 1
ATOM 2179 C C . ASP A 1 275 ? 0.724 -7.628 -27.334 1.00 97.06 275 ASP A C 1
ATOM 2181 O O . ASP A 1 275 ? 1.082 -8.809 -27.371 1.00 97.06 275 ASP A O 1
ATOM 2185 N N . PRO A 1 276 ? -0.578 -7.301 -27.430 1.00 95.75 276 PRO A N 1
ATOM 2186 C CA . PRO A 1 276 ? -1.625 -8.305 -27.619 1.00 95.75 276 PRO A CA 1
ATOM 2187 C C . PRO A 1 276 ? -1.514 -9.044 -28.965 1.00 95.75 276 PRO A C 1
ATOM 2189 O O . PRO A 1 276 ? -2.118 -10.103 -29.134 1.00 95.75 276 PRO A O 1
ATOM 2192 N N . ALA A 1 277 ? -0.751 -8.519 -29.930 1.00 96.25 277 ALA A N 1
ATOM 2193 C CA . ALA A 1 277 ? -0.569 -9.110 -31.252 1.00 96.25 277 ALA A CA 1
ATOM 2194 C C . ALA A 1 277 ? 0.673 -10.015 -31.368 1.00 96.25 277 ALA A C 1
ATOM 2196 O O . ALA A 1 277 ? 0.965 -10.503 -32.463 1.00 96.25 277 ALA A O 1
ATOM 2197 N N . ASP A 1 278 ? 1.394 -10.285 -30.274 1.00 95.31 278 ASP A N 1
ATOM 2198 C CA . ASP A 1 278 ? 2.596 -11.132 -30.307 1.00 95.31 278 ASP A CA 1
ATOM 2199 C C . ASP A 1 278 ? 2.319 -12.632 -30.549 1.00 95.31 278 ASP A C 1
ATOM 2201 O O . ASP A 1 278 ? 3.240 -13.414 -30.801 1.00 95.31 278 ASP A O 1
ATOM 2205 N N . GLY A 1 279 ? 1.042 -13.025 -30.530 1.00 95.94 279 GLY A N 1
ATOM 2206 C CA . GLY A 1 279 ? 0.566 -14.369 -30.846 1.00 95.94 279 GLY A CA 1
ATOM 2207 C C . GLY A 1 279 ? 0.627 -15.363 -29.685 1.00 95.94 279 GLY A C 1
ATOM 2208 O O . GLY A 1 279 ? 0.287 -16.533 -29.889 1.00 95.94 279 GLY A O 1
ATOM 2209 N N . VAL A 1 280 ? 1.031 -14.939 -28.483 1.00 97.94 280 VAL A N 1
ATOM 2210 C CA . VAL A 1 280 ? 1.055 -15.792 -27.291 1.00 97.94 280 VAL A CA 1
ATOM 2211 C C . VAL A 1 280 ? -0.251 -15.650 -26.516 1.00 97.94 280 VAL A C 1
ATOM 2213 O O . VAL A 1 280 ? -0.657 -14.561 -26.115 1.00 97.94 280 VAL A O 1
ATOM 2216 N N . MET A 1 281 ? -0.898 -16.788 -26.273 1.00 98.12 281 MET A N 1
ATOM 2217 C CA . MET A 1 281 ? -2.162 -16.874 -25.544 1.00 98.12 281 MET A CA 1
ATOM 2218 C C . MET A 1 281 ? -1.951 -17.611 -24.220 1.00 98.12 281 MET A C 1
ATOM 2220 O O . MET A 1 281 ? -1.324 -18.673 -24.207 1.00 98.12 281 MET A O 1
ATOM 2224 N N . TRP A 1 282 ? -2.514 -17.094 -23.130 1.00 97.81 282 TRP A N 1
ATOM 2225 C CA . TRP A 1 282 ? -2.470 -17.712 -21.804 1.00 97.81 282 TRP A CA 1
ATOM 2226 C C . TRP A 1 282 ? -3.855 -18.109 -21.324 1.00 97.81 282 TRP A C 1
ATOM 2228 O O . TRP A 1 282 ? -4.819 -17.382 -21.536 1.00 97.81 282 TRP A O 1
ATOM 2238 N N . ASP A 1 283 ? -3.928 -19.257 -20.651 1.00 98.12 283 ASP A N 1
ATOM 2239 C CA . ASP A 1 283 ? -5.040 -19.553 -19.754 1.00 98.12 283 ASP A CA 1
ATOM 2240 C C . ASP A 1 283 ? -4.817 -18.786 -18.451 1.00 98.12 283 ASP A C 1
ATOM 2242 O O . ASP A 1 283 ? -3.893 -19.103 -17.704 1.00 98.12 283 ASP A O 1
ATOM 2246 N N . ILE A 1 284 ? -5.636 -17.768 -18.203 1.00 97.94 284 ILE A N 1
ATOM 2247 C CA . ILE A 1 284 ? -5.534 -16.917 -17.011 1.00 97.94 284 ILE A CA 1
ATOM 2248 C C . ILE A 1 284 ? -6.509 -17.325 -15.898 1.00 97.94 284 ILE A C 1
ATOM 2250 O O . ILE A 1 284 ? -6.615 -16.638 -14.883 1.00 97.94 284 ILE A O 1
ATOM 2254 N N . SER A 1 285 ? -7.209 -18.451 -16.064 1.00 98.38 285 SER A N 1
ATOM 2255 C CA . SER A 1 285 ? -8.112 -18.979 -15.042 1.00 98.38 285 SER A CA 1
ATOM 2256 C C . SER A 1 285 ? -7.341 -19.487 -13.813 1.00 98.38 285 SER A C 1
ATOM 2258 O O . SER A 1 285 ? -6.164 -19.863 -13.916 1.00 98.38 285 SER A O 1
ATOM 2260 N N . PRO A 1 286 ? -8.001 -19.658 -12.650 1.00 98.50 286 PRO A N 1
ATOM 2261 C CA . PRO A 1 286 ? -7.373 -20.301 -11.499 1.00 98.50 286 PRO A CA 1
ATOM 2262 C C . PRO A 1 286 ? -6.998 -21.763 -11.750 1.00 98.50 286 PRO A C 1
ATOM 2264 O O . PRO A 1 286 ? -6.271 -22.346 -10.952 1.00 98.50 286 PRO A O 1
ATOM 2267 N N . GLY A 1 287 ? -7.482 -22.365 -12.846 1.00 98.06 287 GLY A N 1
ATOM 2268 C CA . GLY A 1 287 ? -7.059 -23.680 -13.322 1.00 98.06 287 GLY A CA 1
ATOM 2269 C C . GLY A 1 287 ? -5.583 -23.735 -13.711 1.00 98.06 287 GLY A C 1
ATOM 2270 O O . GLY A 1 287 ? -4.956 -24.781 -13.534 1.00 98.06 287 GLY A O 1
ATOM 2271 N N . ALA A 1 288 ? -5.038 -22.615 -14.190 1.00 97.31 288 ALA A N 1
ATOM 2272 C CA . ALA A 1 288 ? -3.683 -22.498 -14.716 1.00 97.31 288 ALA A CA 1
ATOM 2273 C C . ALA A 1 288 ? -2.786 -21.559 -13.892 1.00 97.31 288 ALA A C 1
ATOM 2275 O O . ALA A 1 288 ? -1.591 -21.829 -13.778 1.00 97.31 288 ALA A O 1
ATOM 2276 N N . LEU A 1 289 ? -3.341 -20.505 -13.280 1.00 96.12 289 LEU A N 1
ATOM 2277 C CA . LEU A 1 289 ? -2.583 -19.503 -12.519 1.00 96.12 289 LEU A CA 1
ATOM 2278 C C . LEU A 1 289 ? -2.774 -19.608 -11.001 1.00 96.12 289 LEU A C 1
ATOM 2280 O O . LEU A 1 289 ? -3.822 -20.020 -10.503 1.00 96.12 289 LEU A O 1
ATOM 2284 N N . GLY A 1 290 ? -1.753 -19.175 -10.256 1.00 95.75 290 GLY A N 1
ATOM 2285 C CA . GLY A 1 290 ? -1.728 -19.189 -8.792 1.00 95.75 290 GLY A CA 1
ATOM 2286 C C . GLY A 1 290 ? -1.240 -20.516 -8.208 1.00 95.75 290 GLY A C 1
ATOM 2287 O O . GLY A 1 290 ? -0.617 -21.329 -8.894 1.00 95.75 290 GLY A O 1
ATOM 2288 N N . ASN A 1 291 ? -1.527 -20.753 -6.926 1.00 96.81 291 ASN A N 1
ATOM 2289 C CA . ASN A 1 291 ? -1.053 -21.927 -6.178 1.00 96.81 291 ASN A CA 1
ATOM 2290 C C . ASN A 1 291 ? 0.483 -22.040 -6.169 1.00 96.81 291 ASN A C 1
ATOM 2292 O O . ASN A 1 291 ? 1.063 -23.080 -6.499 1.00 96.81 291 ASN A O 1
ATOM 2296 N N . ASN A 1 292 ? 1.138 -20.930 -5.835 1.00 95.31 292 ASN A N 1
ATOM 2297 C CA . ASN A 1 292 ? 2.589 -20.848 -5.797 1.00 95.31 292 ASN A CA 1
ATOM 2298 C C . ASN A 1 292 ? 3.215 -21.755 -4.726 1.00 95.31 292 ASN A C 1
ATOM 2300 O O . ASN A 1 292 ? 2.639 -21.947 -3.649 1.00 95.31 292 ASN A O 1
ATOM 2304 N N . PRO A 1 293 ? 4.430 -22.279 -4.976 1.00 93.94 293 PRO A N 1
ATOM 2305 C CA . PRO A 1 293 ? 5.225 -22.914 -3.937 1.00 93.94 293 PRO A CA 1
ATOM 2306 C C . PRO A 1 293 ? 5.691 -21.886 -2.893 1.00 93.94 293 PRO A C 1
ATOM 2308 O O . PRO A 1 293 ? 5.426 -20.686 -2.978 1.00 93.94 293 PRO A O 1
ATOM 2311 N N . ALA A 1 294 ? 6.420 -22.364 -1.884 1.00 95.06 294 ALA A N 1
ATOM 2312 C CA . ALA A 1 294 ? 7.026 -21.488 -0.890 1.00 95.06 294 ALA A CA 1
ATOM 2313 C C . ALA A 1 294 ? 7.940 -20.437 -1.544 1.00 95.06 294 ALA A C 1
ATOM 2315 O O . ALA A 1 294 ? 8.690 -20.741 -2.471 1.00 95.06 294 ALA A O 1
ATOM 2316 N N . LEU A 1 295 ? 7.895 -19.213 -1.011 1.00 97.50 295 LEU A N 1
ATOM 2317 C CA . LEU A 1 295 ? 8.711 -18.108 -1.506 1.00 97.50 295 LEU A CA 1
ATOM 2318 C C . LEU A 1 295 ? 10.214 -18.389 -1.305 1.00 97.50 295 LEU A C 1
ATOM 2320 O O . LEU A 1 295 ? 10.589 -18.942 -0.259 1.00 97.50 295 LEU A O 1
ATOM 2324 N N . PRO A 1 296 ? 11.074 -17.938 -2.235 1.00 97.00 296 PRO A N 1
ATOM 2325 C CA . PRO A 1 296 ? 12.525 -18.004 -2.101 1.00 97.00 296 PRO A CA 1
ATOM 2326 C C . PRO A 1 296 ? 13.035 -17.382 -0.798 1.00 97.00 296 PRO A C 1
ATOM 2328 O O . PRO A 1 296 ? 12.469 -16.413 -0.285 1.00 97.00 296 PRO A O 1
ATOM 2331 N N . GLN A 1 297 ? 14.125 -17.922 -0.257 1.00 95.19 297 GLN A N 1
ATOM 2332 C CA . GLN A 1 297 ? 14.734 -17.452 0.992 1.00 95.19 297 GLN A CA 1
ATOM 2333 C C . GLN A 1 297 ? 16.041 -16.687 0.776 1.00 95.19 297 GLN A C 1
ATOM 2335 O O . GLN A 1 297 ? 16.480 -15.987 1.693 1.00 95.19 297 GLN A O 1
ATOM 2340 N N . SER A 1 298 ? 16.637 -16.780 -0.414 1.00 94.44 298 SER A N 1
ATOM 2341 C CA . SER A 1 298 ? 17.850 -16.054 -0.792 1.00 94.44 298 SER A CA 1
ATOM 2342 C C . SER A 1 298 ? 17.703 -15.364 -2.152 1.00 94.44 298 SER A C 1
ATOM 2344 O O . SER A 1 298 ? 16.920 -15.795 -2.991 1.00 94.44 298 SER A O 1
ATOM 2346 N N . ILE A 1 299 ? 18.457 -14.282 -2.374 1.00 95.44 299 ILE A N 1
ATOM 2347 C CA . ILE A 1 299 ? 18.400 -13.502 -3.624 1.00 95.44 299 ILE A CA 1
ATOM 2348 C C . ILE A 1 299 ? 18.705 -14.357 -4.873 1.00 95.44 299 ILE A C 1
ATOM 2350 O O . ILE A 1 299 ? 17.968 -14.231 -5.848 1.00 95.44 299 ILE A O 1
ATOM 2354 N N . PRO A 1 300 ? 19.713 -15.254 -4.881 1.00 93.81 300 PRO A N 1
ATOM 2355 C CA . PRO A 1 300 ? 19.981 -16.083 -6.060 1.00 93.81 300 PRO A CA 1
ATOM 2356 C C . PRO A 1 300 ? 18.823 -17.015 -6.453 1.00 93.81 300 PRO A C 1
ATOM 2358 O O . PRO A 1 300 ? 18.615 -17.261 -7.638 1.00 93.81 300 PRO A O 1
ATOM 2361 N N . GLU A 1 301 ? 18.034 -17.495 -5.484 1.00 95.81 301 GLU A N 1
ATOM 2362 C CA . GLU A 1 301 ? 16.861 -18.350 -5.743 1.00 95.81 301 GLU A CA 1
ATOM 2363 C C . GLU A 1 301 ? 15.747 -17.615 -6.511 1.00 95.81 301 GLU A C 1
ATOM 2365 O O . GLU A 1 301 ? 14.838 -18.254 -7.036 1.00 95.81 301 GLU A O 1
ATOM 2370 N N . TYR A 1 302 ? 15.794 -16.280 -6.621 1.00 96.94 302 TYR A N 1
ATOM 2371 C CA . TYR A 1 302 ? 14.788 -15.521 -7.373 1.00 96.94 302 TYR A CA 1
ATOM 2372 C C . TYR A 1 302 ? 14.794 -15.895 -8.861 1.00 96.94 302 TYR A C 1
ATOM 2374 O O . TYR A 1 302 ? 13.740 -15.853 -9.491 1.00 96.94 302 TYR A O 1
ATOM 2382 N N . ARG A 1 303 ? 15.942 -16.321 -9.409 1.00 94.81 303 ARG A N 1
ATOM 2383 C CA . ARG A 1 303 ? 16.064 -16.792 -10.800 1.00 94.81 303 ARG A CA 1
ATOM 2384 C C . ARG A 1 303 ? 15.292 -18.071 -11.086 1.00 94.81 303 ARG A C 1
ATOM 2386 O O . ARG A 1 303 ? 14.876 -18.279 -12.217 1.00 94.81 303 ARG A O 1
ATOM 2393 N N . ASP A 1 304 ? 15.137 -18.918 -10.073 1.00 94.44 304 ASP A N 1
ATOM 2394 C CA . ASP A 1 304 ? 14.376 -20.162 -10.189 1.00 94.44 304 ASP A CA 1
ATOM 2395 C C . ASP A 1 304 ? 12.873 -19.917 -9.988 1.00 94.44 304 ASP A C 1
ATOM 2397 O O . ASP A 1 304 ? 12.051 -20.754 -10.356 1.00 94.44 304 ASP A O 1
ATOM 2401 N N . PHE A 1 305 ? 12.513 -18.784 -9.377 1.00 97.69 305 PHE A N 1
ATOM 2402 C CA . PHE A 1 305 ? 11.130 -18.415 -9.102 1.00 97.69 305 PHE A CA 1
ATOM 2403 C C . PHE A 1 305 ? 10.502 -17.617 -10.247 1.00 97.69 305 PHE A C 1
ATOM 2405 O O . PHE A 1 305 ? 9.374 -17.903 -10.625 1.00 97.69 305 PHE A O 1
ATOM 2412 N N . TYR A 1 306 ? 11.213 -16.641 -10.813 1.00 98.12 306 TYR A N 1
ATOM 2413 C CA . TYR A 1 306 ? 10.701 -15.831 -11.919 1.00 98.12 306 TYR A CA 1
ATOM 2414 C C . TYR A 1 306 ? 11.236 -16.320 -13.255 1.00 98.12 306 TYR A C 1
ATOM 2416 O O . TYR A 1 306 ? 12.452 -16.345 -13.465 1.00 98.12 306 TYR A O 1
ATOM 2424 N N . ASP A 1 307 ? 10.333 -16.633 -14.183 1.00 97.06 307 ASP A N 1
ATOM 2425 C CA . ASP A 1 307 ? 10.741 -16.976 -15.540 1.00 97.06 307 ASP A CA 1
ATOM 2426 C C . ASP A 1 307 ? 11.198 -15.714 -16.282 1.00 97.06 307 ASP A C 1
ATOM 2428 O O . ASP A 1 307 ? 10.446 -14.754 -16.470 1.00 97.06 307 ASP A O 1
ATOM 2432 N N . LEU A 1 308 ? 12.468 -15.701 -16.690 1.00 97.44 308 LEU A N 1
ATOM 2433 C CA . LEU A 1 308 ? 13.074 -14.549 -17.344 1.00 97.44 308 LEU A CA 1
ATOM 2434 C C . LEU A 1 308 ? 12.418 -14.228 -18.693 1.00 97.44 308 LEU A C 1
ATOM 2436 O O . LEU A 1 308 ? 12.279 -13.049 -19.004 1.00 97.44 308 LEU A O 1
ATOM 2440 N N . LEU A 1 309 ? 12.077 -15.242 -19.494 1.00 97.25 309 LEU A N 1
ATOM 2441 C CA . LEU A 1 309 ? 11.687 -15.061 -20.899 1.00 97.25 309 LEU A CA 1
ATOM 2442 C C . LEU A 1 309 ? 10.194 -15.255 -21.133 1.00 97.25 309 LEU A C 1
ATOM 2444 O O . LEU A 1 309 ? 9.627 -14.564 -21.969 1.00 97.25 309 LEU A O 1
ATOM 2448 N N . GLU A 1 310 ? 9.564 -16.183 -20.418 1.00 95.38 310 GLU A N 1
ATOM 2449 C CA . GLU A 1 310 ? 8.127 -16.439 -20.549 1.00 95.38 310 GLU A CA 1
ATOM 2450 C C . GLU A 1 310 ? 7.314 -15.598 -19.560 1.00 95.38 310 GLU A C 1
ATOM 2452 O O . GLU A 1 310 ? 6.145 -15.306 -19.797 1.00 95.38 310 GLU A O 1
ATOM 2457 N N . GLY A 1 311 ? 7.953 -15.109 -18.497 1.00 95.81 311 GLY A N 1
ATOM 2458 C CA . GLY A 1 311 ? 7.317 -14.316 -17.457 1.00 95.81 311 GLY A CA 1
ATOM 2459 C C . GLY A 1 311 ? 6.457 -15.122 -16.487 1.00 95.81 311 GLY A C 1
ATOM 2460 O O . GLY A 1 311 ? 6.230 -16.317 -16.655 1.00 95.81 311 GLY A O 1
ATOM 2461 N N . GLY A 1 312 ? 5.988 -14.444 -15.441 1.00 95.12 312 GLY A N 1
ATOM 2462 C CA . GLY A 1 312 ? 5.221 -15.059 -14.361 1.00 95.12 312 GLY A CA 1
ATOM 2463 C C . GLY A 1 312 ? 6.078 -15.721 -13.275 1.00 95.12 312 GLY A C 1
ATOM 2464 O O . GLY A 1 312 ? 7.280 -15.470 -13.145 1.00 95.12 312 GLY A O 1
ATOM 2465 N N . ASP A 1 313 ? 5.407 -16.524 -12.454 1.00 95.12 313 ASP A N 1
ATOM 2466 C CA . ASP A 1 313 ? 5.948 -17.269 -11.316 1.00 95.12 313 ASP A CA 1
ATOM 2467 C C . ASP A 1 313 ? 5.679 -18.785 -11.485 1.00 95.12 313 ASP A C 1
ATOM 2469 O O . ASP A 1 313 ? 5.069 -19.193 -12.477 1.00 95.12 313 ASP A O 1
ATOM 2473 N N . PRO A 1 314 ? 6.144 -19.674 -10.581 1.00 95.75 314 PRO A N 1
ATOM 2474 C CA . PRO A 1 314 ? 6.047 -21.118 -10.776 1.00 95.75 314 PRO A CA 1
ATOM 2475 C C . PRO A 1 314 ? 4.675 -21.691 -10.374 1.00 95.75 314 PRO A C 1
ATOM 2477 O O . PRO A 1 314 ? 4.559 -22.903 -10.136 1.00 95.75 314 PRO A O 1
ATOM 2480 N N . GLY A 1 315 ? 3.652 -20.837 -10.266 1.00 94.94 315 GLY A N 1
ATOM 2481 C CA . GLY A 1 315 ? 2.275 -21.212 -9.990 1.00 94.94 315 GLY A CA 1
ATOM 2482 C C . GLY A 1 315 ? 1.753 -22.240 -10.993 1.00 94.94 315 GLY A C 1
ATOM 2483 O O . GLY A 1 315 ? 2.079 -22.226 -12.177 1.00 94.94 315 GLY A O 1
ATOM 2484 N N . ARG A 1 316 ? 0.960 -23.195 -10.501 1.00 94.75 316 ARG A N 1
ATOM 2485 C CA . ARG A 1 316 ? 0.399 -24.296 -11.312 1.00 94.75 316 ARG A CA 1
ATOM 2486 C C . ARG A 1 316 ? -1.122 -24.283 -11.379 1.00 94.75 316 ARG A C 1
ATOM 2488 O O . ARG A 1 316 ? -1.710 -25.220 -11.918 1.00 94.75 316 ARG A O 1
ATOM 2495 N N . GLY A 1 317 ? -1.742 -23.293 -10.746 1.00 96.88 317 GLY A N 1
ATOM 2496 C CA . GLY A 1 317 ? -3.177 -23.237 -10.545 1.00 96.88 317 GLY A CA 1
ATOM 2497 C C . GLY A 1 317 ? -3.727 -24.378 -9.690 1.00 96.88 317 GLY A C 1
ATOM 2498 O O . GLY A 1 317 ? -3.016 -25.165 -9.048 1.00 96.88 317 GLY A O 1
ATOM 2499 N N . ARG A 1 318 ? -5.053 -24.435 -9.650 1.00 96.94 318 ARG A N 1
ATOM 2500 C CA . ARG A 1 318 ? -5.868 -25.416 -8.939 1.00 96.94 318 ARG A CA 1
ATOM 2501 C C . ARG A 1 318 ? -6.838 -26.004 -9.939 1.00 96.94 318 ARG A C 1
ATOM 2503 O O . ARG A 1 318 ? -7.678 -25.301 -10.464 1.00 96.94 318 ARG A O 1
ATOM 2510 N N . SER A 1 319 ? -6.770 -27.308 -10.179 1.00 95.94 319 SER A N 1
ATOM 2511 C CA . SER A 1 319 ? -7.617 -27.932 -11.207 1.00 95.94 319 SER A CA 1
ATOM 2512 C C . SER A 1 319 ? -9.114 -27.938 -10.877 1.00 95.94 319 SER A C 1
ATOM 2514 O O . SER A 1 319 ? -9.914 -27.972 -11.803 1.00 95.94 319 SER A O 1
ATOM 2516 N N . ILE A 1 320 ? -9.499 -27.912 -9.595 1.00 97.81 320 ILE A N 1
ATOM 2517 C CA . ILE A 1 320 ? -10.885 -28.059 -9.121 1.00 97.81 320 ILE A CA 1
ATOM 2518 C C . ILE A 1 320 ? -11.226 -26.937 -8.138 1.00 97.81 320 ILE A C 1
ATOM 2520 O O . ILE A 1 320 ? -10.451 -26.665 -7.219 1.00 97.81 320 ILE A O 1
ATOM 2524 N N . ASN A 1 321 ? -12.407 -26.335 -8.289 1.00 98.12 321 ASN A N 1
ATOM 2525 C CA . ASN A 1 321 ? -12.983 -25.443 -7.289 1.00 98.12 321 ASN A CA 1
ATOM 2526 C C . ASN A 1 321 ? -13.542 -26.283 -6.119 1.00 98.12 321 ASN A C 1
ATOM 2528 O O . ASN A 1 321 ? -14.417 -27.130 -6.341 1.00 98.12 321 ASN A O 1
ATOM 2532 N N . PRO A 1 322 ? -13.073 -26.074 -4.874 1.00 97.44 322 PRO A N 1
ATOM 2533 C CA . PRO A 1 322 ? -13.450 -26.920 -3.741 1.00 97.44 322 PRO A CA 1
ATOM 2534 C C . PRO A 1 322 ? -14.919 -26.778 -3.308 1.00 97.44 322 PRO A C 1
ATOM 2536 O O . PRO A 1 322 ? -15.446 -27.692 -2.678 1.00 97.44 322 PRO A O 1
ATOM 2539 N N . TYR A 1 323 ? -15.600 -25.686 -3.665 1.00 97.00 323 TYR A N 1
ATOM 2540 C CA . TYR A 1 323 ? -17.000 -25.438 -3.298 1.00 97.00 323 TYR A CA 1
ATOM 2541 C C . TYR A 1 323 ? -17.984 -26.021 -4.305 1.00 97.00 323 TYR A C 1
ATOM 2543 O O . TYR A 1 323 ? -19.053 -26.498 -3.926 1.00 97.00 323 TYR A O 1
ATOM 2551 N N . THR A 1 324 ? -17.639 -25.987 -5.592 1.00 96.75 324 THR A N 1
ATOM 2552 C CA . THR A 1 324 ? -18.513 -26.504 -6.657 1.00 96.75 324 THR A CA 1
ATOM 2553 C C . THR A 1 324 ? -18.190 -27.952 -7.027 1.00 96.75 324 THR A C 1
ATOM 2555 O O . THR A 1 324 ? -19.024 -28.645 -7.613 1.00 96.75 324 THR A O 1
ATOM 2558 N N . GLY A 1 325 ? -16.976 -28.421 -6.714 1.00 97.69 325 GLY A N 1
ATOM 2559 C CA . GLY A 1 325 ? -16.454 -29.718 -7.144 1.00 97.69 325 GLY A CA 1
ATOM 2560 C C . GLY A 1 325 ? -16.217 -29.817 -8.656 1.00 97.69 325 GLY A C 1
ATOM 2561 O O . GLY A 1 325 ? -15.969 -30.913 -9.158 1.00 97.69 325 GLY A O 1
ATOM 2562 N N . GLN A 1 326 ? -16.319 -28.701 -9.385 1.00 98.06 326 GLN A N 1
ATOM 2563 C CA . GLN A 1 326 ? -16.104 -28.632 -10.829 1.00 98.06 326 GLN A CA 1
ATOM 2564 C C . GLN A 1 326 ? -14.708 -28.090 -11.154 1.00 98.06 326 GLN A C 1
ATOM 2566 O O . GLN A 1 326 ? -14.150 -27.325 -10.362 1.00 98.06 326 GLN A O 1
ATOM 2571 N N . PRO A 1 327 ? -14.138 -28.444 -12.319 1.00 98.19 327 PRO A N 1
ATOM 2572 C CA . PRO A 1 327 ? -12.940 -27.786 -12.814 1.00 98.19 327 PRO A CA 1
ATOM 2573 C C . PRO A 1 327 ? -13.157 -26.290 -13.042 1.00 98.19 327 PRO A C 1
ATOM 2575 O O . PRO A 1 327 ? -14.244 -25.888 -13.464 1.00 98.19 327 PRO A O 1
ATOM 2578 N N . TYR A 1 328 ? -12.123 -25.478 -12.810 1.00 98.25 328 TYR A N 1
ATOM 2579 C CA . TYR A 1 328 ? -12.143 -24.089 -13.275 1.00 98.25 328 TYR A CA 1
ATOM 2580 C C . TYR A 1 328 ? -12.156 -24.070 -14.804 1.00 98.25 328 TYR A C 1
ATOM 2582 O O . TYR A 1 328 ? -11.437 -24.835 -15.451 1.00 98.25 328 TYR A O 1
ATOM 2590 N N . ALA A 1 329 ? -13.016 -23.233 -15.381 1.00 97.88 329 ALA A N 1
ATOM 2591 C CA . ALA A 1 329 ? -13.104 -23.091 -16.825 1.00 97.88 329 ALA A CA 1
ATOM 2592 C C . ALA A 1 329 ? -11.873 -22.326 -17.344 1.00 97.88 329 ALA A C 1
ATOM 2594 O O . ALA A 1 329 ? -11.598 -21.251 -16.813 1.00 97.88 329 ALA A O 1
ATOM 2595 N N . PRO A 1 330 ? -11.161 -22.835 -18.369 1.00 98.12 330 PRO A N 1
ATOM 2596 C CA . PRO A 1 330 ? -10.058 -22.108 -18.988 1.00 98.12 330 PRO A CA 1
ATOM 2597 C C . PRO A 1 330 ? -10.494 -20.752 -19.539 1.00 98.12 330 PRO A C 1
ATOM 2599 O O . PRO A 1 330 ? -11.559 -20.644 -20.153 1.00 98.12 330 PRO A O 1
ATOM 2602 N N . GLN A 1 331 ? -9.630 -19.751 -19.401 1.00 97.50 331 GLN A N 1
ATOM 2603 C CA . GLN A 1 331 ? -9.836 -18.411 -19.938 1.00 97.50 331 GLN A CA 1
ATOM 2604 C C . GLN A 1 331 ? -8.637 -18.018 -20.795 1.00 97.50 331 GLN A C 1
ATOM 2606 O O . GLN A 1 331 ? -7.625 -17.548 -20.290 1.00 97.50 331 GLN A O 1
ATOM 2611 N N . ILE A 1 332 ? -8.753 -18.251 -22.101 1.00 98.38 332 ILE A N 1
ATOM 2612 C CA . ILE A 1 332 ? -7.658 -18.042 -23.049 1.00 98.38 332 ILE A CA 1
ATOM 2613 C C . ILE A 1 332 ? -7.675 -16.599 -23.556 1.00 98.38 332 ILE A C 1
ATOM 2615 O O . ILE A 1 332 ? -8.587 -16.232 -24.296 1.00 98.38 332 ILE A O 1
ATOM 2619 N N . VAL A 1 333 ? -6.662 -15.810 -23.200 1.00 98.50 333 VAL A N 1
ATOM 2620 C CA . VAL A 1 333 ? -6.509 -14.403 -23.617 1.00 98.50 333 VAL A CA 1
ATOM 2621 C C . VAL A 1 333 ? -5.097 -14.135 -24.150 1.00 98.50 333 VAL A C 1
ATOM 2623 O O . VAL A 1 333 ? -4.175 -14.880 -23.800 1.00 98.50 333 VAL A O 1
ATOM 2626 N N . PRO A 1 334 ? -4.884 -13.104 -24.988 1.00 98.50 334 PRO A N 1
ATOM 2627 C CA . PRO A 1 334 ? -3.540 -12.662 -25.347 1.00 98.50 334 PRO A CA 1
ATOM 2628 C C . PRO A 1 334 ? -2.746 -12.292 -24.094 1.00 98.50 334 PRO A C 1
ATOM 2630 O O . PRO A 1 334 ? -3.261 -11.590 -23.218 1.00 98.50 334 PRO A O 1
ATOM 2633 N N . ARG A 1 335 ? -1.482 -12.719 -23.995 1.00 98.00 335 ARG A N 1
ATOM 2634 C CA . ARG A 1 335 ? -0.674 -12.402 -22.803 1.00 98.00 335 ARG A CA 1
ATOM 2635 C C . ARG A 1 335 ? -0.489 -10.895 -22.608 1.00 98.00 335 ARG A C 1
ATOM 2637 O O . ARG A 1 335 ? -0.460 -10.444 -21.467 1.00 98.00 335 ARG A O 1
ATOM 2644 N N . GLY A 1 336 ? -0.435 -10.125 -23.700 1.00 97.75 336 GLY A N 1
ATOM 2645 C CA . GLY A 1 336 ? -0.348 -8.665 -23.653 1.00 97.75 336 GLY A CA 1
ATOM 2646 C C . GLY A 1 336 ? -1.593 -7.998 -23.087 1.00 97.75 336 GLY A C 1
ATOM 2647 O O . GLY A 1 336 ? -1.471 -7.021 -22.356 1.00 97.75 336 GLY A O 1
ATOM 2648 N N . ASP A 1 337 ? -2.784 -8.549 -23.327 1.00 98.19 337 ASP A N 1
ATOM 2649 C CA . ASP A 1 337 ? -3.999 -8.054 -22.674 1.00 98.19 337 ASP A CA 1
ATOM 2650 C C . ASP A 1 337 ? -3.976 -8.358 -21.177 1.00 98.19 337 ASP A C 1
ATOM 2652 O O . ASP A 1 337 ? -4.195 -7.460 -20.368 1.00 98.19 337 ASP A O 1
ATOM 2656 N N . TYR A 1 338 ? -3.628 -9.591 -20.792 1.00 98.12 338 TYR A N 1
ATOM 2657 C CA . TYR A 1 338 ? -3.511 -9.955 -19.379 1.00 98.12 338 TYR A CA 1
ATOM 2658 C C . TYR A 1 338 ? -2.488 -9.088 -18.639 1.00 98.12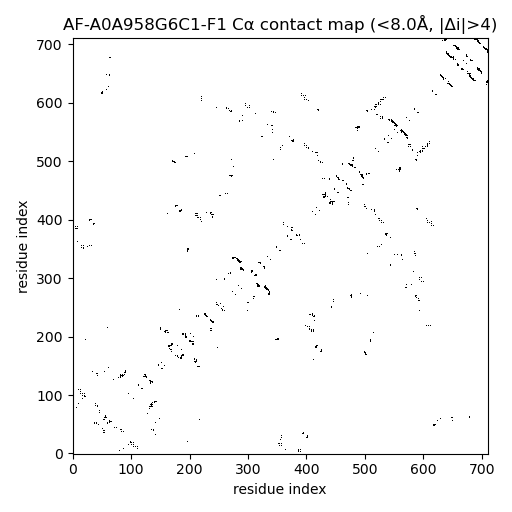 338 TYR A C 1
ATOM 2660 O O . TYR A 1 338 ? -2.812 -8.519 -17.602 1.00 98.12 338 TYR A O 1
ATOM 2668 N N . ALA A 1 339 ? -1.267 -8.957 -19.164 1.00 97.88 339 ALA A N 1
ATOM 2669 C CA . ALA A 1 339 ? -0.189 -8.231 -18.499 1.00 97.88 339 ALA A CA 1
ATOM 2670 C C . ALA A 1 339 ? -0.512 -6.737 -18.317 1.00 97.88 339 ALA A C 1
ATOM 2672 O O . ALA A 1 339 ? -0.245 -6.189 -17.246 1.00 97.88 339 ALA A O 1
ATOM 2673 N N . ARG A 1 340 ? -1.127 -6.094 -19.322 1.00 97.31 340 ARG A N 1
ATOM 2674 C CA . ARG A 1 340 ? -1.542 -4.682 -19.261 1.00 97.31 340 ARG A CA 1
ATOM 2675 C C . ARG A 1 340 ? -2.710 -4.462 -18.306 1.00 97.31 340 ARG A C 1
ATOM 2677 O O . ARG A 1 340 ? -2.610 -3.617 -17.419 1.00 97.31 340 ARG A O 1
ATOM 2684 N N . VAL A 1 341 ? -3.763 -5.282 -18.406 1.00 97.25 341 VAL A N 1
ATOM 2685 C CA . VAL A 1 341 ? -4.907 -5.239 -17.475 1.00 97.25 341 VAL A CA 1
ATOM 2686 C C . VAL A 1 341 ? -4.436 -5.462 -16.043 1.00 97.25 341 VAL A C 1
ATOM 2688 O O . VAL A 1 341 ? -4.833 -4.735 -15.138 1.00 97.25 341 VAL A O 1
ATOM 2691 N N . LEU A 1 342 ? -3.547 -6.432 -15.828 1.00 96.69 342 LEU A N 1
ATOM 2692 C CA . LEU A 1 342 ? -3.000 -6.725 -14.513 1.00 96.69 342 LEU A CA 1
ATOM 2693 C C . LEU A 1 342 ? -2.170 -5.555 -13.966 1.00 96.69 342 LEU A C 1
ATOM 2695 O O . LEU A 1 342 ? -2.292 -5.215 -12.787 1.00 96.69 342 LEU A O 1
ATOM 2699 N N . ALA A 1 343 ? -1.322 -4.947 -14.803 1.00 95.75 343 ALA A N 1
ATOM 2700 C CA . ALA A 1 343 ? -0.521 -3.786 -14.435 1.00 95.75 343 ALA A CA 1
ATOM 2701 C C . ALA A 1 343 ? -1.397 -2.586 -14.044 1.00 95.75 343 ALA A C 1
ATOM 2703 O O . ALA A 1 343 ? -1.100 -1.943 -13.039 1.00 95.75 343 ALA A O 1
ATOM 2704 N N . GLU A 1 344 ? -2.478 -2.308 -14.771 1.00 93.81 344 GLU A N 1
ATOM 2705 C CA . GLU A 1 344 ? -3.358 -1.170 -14.483 1.00 93.81 344 GLU A CA 1
ATOM 2706 C C . GLU A 1 344 ? -4.302 -1.421 -13.305 1.00 93.81 344 GLU A C 1
ATOM 2708 O O . GLU A 1 344 ? -4.392 -0.568 -12.423 1.00 93.81 344 GLU A O 1
ATOM 2713 N N . PHE A 1 345 ? -4.913 -2.608 -13.213 1.00 94.31 345 PHE A N 1
ATOM 2714 C CA . PHE A 1 345 ? -5.811 -2.967 -12.107 1.00 94.31 345 PHE A CA 1
ATOM 2715 C C . PHE A 1 345 ? -5.129 -2.823 -10.744 1.00 94.31 345 PHE A C 1
ATOM 2717 O O . PHE A 1 345 ? -5.664 -2.198 -9.838 1.00 94.31 345 PHE A O 1
ATOM 2724 N N . TRP A 1 346 ? -3.909 -3.347 -10.615 1.00 94.19 346 TRP A N 1
ATOM 2725 C CA . TRP A 1 346 ? -3.130 -3.260 -9.377 1.00 94.19 346 TRP A CA 1
ATOM 2726 C C . TRP A 1 346 ? -2.282 -1.987 -9.268 1.00 94.19 346 TRP A C 1
ATOM 2728 O O . TRP A 1 346 ? -1.498 -1.856 -8.328 1.00 94.19 346 TRP A O 1
ATOM 2738 N N . ALA A 1 347 ? -2.341 -1.087 -10.256 1.00 84.88 347 ALA A N 1
ATOM 2739 C CA . ALA A 1 347 ? -1.821 0.272 -10.132 1.00 84.88 347 ALA A CA 1
ATOM 2740 C C . ALA A 1 347 ? -2.866 1.243 -9.584 1.00 84.88 347 ALA A C 1
ATOM 2742 O O . ALA A 1 347 ? -2.518 2.402 -9.404 1.00 84.88 347 ALA A O 1
ATOM 2743 N N . ASP A 1 348 ? -4.096 0.797 -9.315 1.00 73.62 348 ASP A N 1
ATOM 2744 C CA . ASP A 1 348 ? -5.176 1.563 -8.687 1.00 73.62 348 ASP A CA 1
ATOM 2745 C C . ASP A 1 348 ? -5.353 2.978 -9.288 1.00 73.62 348 ASP A C 1
ATOM 2747 O O . ASP A 1 348 ? -5.546 3.915 -8.531 1.00 73.62 348 ASP A O 1
ATOM 2751 N N . GLY A 1 349 ? -5.170 3.196 -10.599 1.00 59.25 349 GLY A N 1
ATOM 2752 C CA . GLY A 1 349 ? -5.176 4.551 -11.194 1.00 59.25 349 GLY A CA 1
ATOM 2753 C C . GLY A 1 349 ? -6.562 5.221 -11.222 1.00 59.25 349 GLY A C 1
ATOM 2754 O O . GLY A 1 349 ? -7.531 4.638 -10.749 1.00 59.25 349 GLY A O 1
ATOM 2755 N N . PRO A 1 350 ? -6.714 6.369 -11.916 1.00 56.84 350 PRO A N 1
ATOM 2756 C CA . PRO A 1 350 ? -6.624 7.702 -11.305 1.00 56.84 350 PRO A CA 1
ATOM 2757 C C . PRO A 1 350 ? -7.660 7.984 -10.188 1.00 56.84 350 PRO A C 1
ATOM 2759 O O . PRO A 1 350 ? -7.600 9.042 -9.594 1.00 56.84 350 PRO A O 1
ATOM 2762 N N . ASP A 1 351 ? -8.584 7.076 -9.879 1.00 70.06 351 ASP A N 1
ATOM 2763 C CA . ASP A 1 351 ? -9.567 7.194 -8.794 1.00 70.06 351 ASP A CA 1
ATOM 2764 C C . ASP A 1 351 ? -9.148 6.277 -7.632 1.00 70.06 351 ASP A C 1
ATOM 2766 O O . ASP A 1 351 ? -9.899 5.424 -7.162 1.00 70.06 351 ASP A O 1
ATOM 2770 N N . SER A 1 352 ? -7.881 6.401 -7.231 1.00 80.25 352 SER A N 1
ATOM 2771 C CA . SER A 1 352 ? -7.198 5.450 -6.359 1.00 80.25 352 SER A CA 1
ATOM 2772 C C . SER A 1 352 ? -7.644 5.524 -4.907 1.00 80.25 352 SER A C 1
ATOM 2774 O O . SER A 1 352 ? -7.392 6.514 -4.224 1.00 80.25 352 SER A O 1
ATOM 2776 N N . GLU A 1 353 ? -8.118 4.415 -4.346 1.00 85.06 353 GLU A N 1
ATOM 2777 C CA . GLU A 1 353 ? -8.089 4.219 -2.893 1.00 85.06 353 GLU A CA 1
ATOM 2778 C C . GLU A 1 353 ? -6.689 3.837 -2.354 1.00 85.06 353 GLU A C 1
ATOM 2780 O O . GLU A 1 353 ? -6.524 3.576 -1.157 1.00 85.06 353 GLU A O 1
ATOM 2785 N N . THR A 1 354 ? -5.655 3.838 -3.209 1.00 91.19 354 THR A N 1
ATOM 2786 C CA . THR A 1 354 ? -4.285 3.347 -2.968 1.00 91.19 354 THR A CA 1
ATOM 2787 C C . THR A 1 354 ? -4.232 1.874 -2.523 1.00 91.19 354 THR A C 1
ATOM 2789 O O . THR A 1 354 ? -5.250 1.301 -2.126 1.00 91.19 354 THR A O 1
ATOM 2792 N N . PRO A 1 355 ? -3.052 1.221 -2.496 1.00 92.62 355 PRO A N 1
ATOM 2793 C CA . PRO A 1 355 ? -3.001 -0.214 -2.212 1.00 92.62 355 PRO A CA 1
ATOM 2794 C C . PRO A 1 355 ? -3.613 -0.634 -0.864 1.00 92.62 355 PRO A C 1
ATOM 2796 O O . PRO A 1 355 ? -4.261 -1.680 -0.817 1.00 92.62 355 PRO A O 1
ATOM 2799 N N . PRO A 1 356 ? -3.470 0.133 0.240 1.00 96.31 356 PRO A N 1
ATOM 2800 C CA . PRO A 1 356 ? -4.182 -0.170 1.479 1.00 96.31 356 PRO A CA 1
ATOM 2801 C C . PRO A 1 356 ? -5.704 -0.172 1.314 1.00 96.31 356 PRO A C 1
ATOM 2803 O O . PRO A 1 356 ? -6.353 -1.098 1.794 1.00 96.31 356 PRO A O 1
ATOM 2806 N N . GLY A 1 357 ? -6.272 0.832 0.639 1.00 96.69 357 GLY A N 1
ATOM 2807 C CA . GLY A 1 357 ? -7.714 0.951 0.446 1.00 96.69 357 GLY A CA 1
ATOM 2808 C C . GLY A 1 357 ? -8.267 -0.094 -0.519 1.00 96.69 357 GLY A C 1
ATOM 2809 O O . GLY A 1 357 ? -9.346 -0.623 -0.268 1.00 96.69 357 GLY A O 1
ATOM 2810 N N . HIS A 1 358 ? -7.518 -0.480 -1.557 1.00 96.50 358 HIS A N 1
ATOM 2811 C CA . HIS A 1 358 ? -7.965 -1.506 -2.508 1.00 96.50 358 HIS A CA 1
ATOM 2812 C C . HIS A 1 358 ? -8.268 -2.826 -1.776 1.00 96.50 358 HIS A C 1
ATOM 2814 O O . HIS A 1 358 ? -9.298 -3.464 -1.997 1.00 96.50 358 HIS A O 1
ATOM 2820 N N . TRP A 1 359 ? -7.454 -3.204 -0.787 1.00 98.06 359 TRP A N 1
ATOM 2821 C CA . TRP A 1 359 ? -7.739 -4.392 0.024 1.00 98.06 359 TRP A CA 1
ATOM 2822 C C . TRP A 1 359 ? -8.961 -4.255 0.943 1.00 98.06 359 TRP A C 1
ATOM 2824 O O . TRP A 1 359 ? -9.564 -5.271 1.289 1.00 98.06 359 TRP A O 1
ATOM 2834 N N . PHE A 1 360 ? -9.388 -3.036 1.286 1.00 98.56 360 PHE A N 1
ATOM 2835 C CA . PHE A 1 360 ? -10.689 -2.802 1.923 1.00 98.56 360 PHE A CA 1
ATOM 2836 C C . PHE A 1 360 ? -11.843 -2.943 0.930 1.00 98.56 360 PHE A C 1
ATOM 2838 O O . PHE A 1 360 ? -12.851 -3.547 1.285 1.00 98.56 360 PHE A O 1
ATOM 2845 N N . THR A 1 361 ? -11.691 -2.479 -0.313 1.00 97.31 361 THR A N 1
ATOM 2846 C CA . THR A 1 361 ? -12.663 -2.736 -1.389 1.00 97.31 361 THR A CA 1
ATOM 2847 C C . THR A 1 361 ? -12.830 -4.243 -1.625 1.00 97.31 361 THR A C 1
ATOM 2849 O O . THR A 1 361 ? -13.955 -4.738 -1.704 1.00 97.31 361 THR A O 1
ATOM 2852 N N . ILE A 1 362 ? -11.733 -5.010 -1.624 1.00 98.06 362 ILE A N 1
ATOM 2853 C CA . ILE A 1 362 ? -11.768 -6.481 -1.708 1.00 98.06 362 ILE A CA 1
ATOM 2854 C C . ILE A 1 362 ? -12.437 -7.097 -0.471 1.00 98.06 362 ILE A C 1
ATOM 2856 O O . ILE A 1 362 ? -13.265 -7.998 -0.609 1.00 98.06 362 ILE A O 1
ATOM 2860 N N . LEU A 1 363 ? -12.117 -6.628 0.740 1.00 98.62 363 LEU A N 1
ATOM 2861 C CA . LEU A 1 363 ? -12.784 -7.096 1.960 1.00 98.62 363 LEU A CA 1
ATOM 2862 C C . LEU A 1 363 ? -14.294 -6.823 1.910 1.00 98.62 363 LEU A C 1
ATOM 2864 O O . LEU A 1 363 ? -15.080 -7.691 2.273 1.00 98.62 363 LEU A O 1
ATOM 2868 N N . ASN A 1 364 ? -14.705 -5.658 1.419 1.00 98.06 364 ASN A N 1
ATOM 2869 C CA . ASN A 1 364 ? -16.107 -5.303 1.233 1.00 98.06 364 ASN A CA 1
ATOM 2870 C C . ASN A 1 364 ? -16.791 -6.226 0.218 1.00 98.06 364 ASN A C 1
ATOM 2872 O O . ASN A 1 364 ? -17.850 -6.769 0.516 1.00 98.06 364 ASN A O 1
ATOM 2876 N N . TYR A 1 365 ? -16.149 -6.490 -0.925 1.00 97.44 365 TYR A N 1
ATOM 2877 C CA . TYR A 1 365 ? -16.612 -7.484 -1.899 1.00 97.44 365 TYR A CA 1
ATOM 2878 C C . TYR A 1 365 ? -16.825 -8.867 -1.257 1.00 97.44 365 TYR A C 1
ATOM 2880 O O . TYR A 1 365 ? -17.844 -9.516 -1.491 1.00 97.44 365 TYR A O 1
ATOM 2888 N N . VAL A 1 366 ? -15.895 -9.307 -0.403 1.00 98.31 366 VAL A N 1
ATOM 2889 C CA . VAL A 1 366 ? -16.005 -10.573 0.339 1.00 98.31 366 VAL A CA 1
ATOM 2890 C C . VAL A 1 366 ? -17.151 -10.532 1.352 1.00 98.31 366 VAL A C 1
ATOM 2892 O O . VAL A 1 366 ? -17.938 -11.476 1.408 1.00 98.31 366 VAL A O 1
ATOM 2895 N N . ASN A 1 367 ? -17.260 -9.456 2.134 1.00 97.00 367 ASN A N 1
ATOM 2896 C CA . ASN A 1 367 ? -18.279 -9.277 3.171 1.00 97.00 367 ASN A CA 1
ATOM 2897 C C . ASN A 1 367 ? -19.700 -9.251 2.599 1.00 97.00 367 ASN A C 1
ATOM 2899 O O . ASN A 1 367 ? -20.623 -9.755 3.244 1.00 97.00 367 ASN A O 1
ATOM 2903 N N . ASP A 1 368 ? -19.850 -8.684 1.403 1.00 95.38 368 ASP A N 1
ATOM 2904 C CA . ASP A 1 368 ? -21.118 -8.545 0.689 1.00 95.38 368 ASP A CA 1
ATOM 2905 C C . ASP A 1 368 ? -21.472 -9.836 -0.094 1.00 95.38 368 ASP A C 1
ATOM 2907 O O . ASP A 1 368 ? -22.584 -9.979 -0.612 1.00 95.38 368 ASP A O 1
ATOM 2911 N N . HIS A 1 369 ? -20.558 -10.816 -0.168 1.00 96.56 369 HIS A N 1
ATOM 2912 C CA . HIS A 1 369 ? -20.774 -12.043 -0.928 1.00 96.56 369 HIS A CA 1
ATOM 2913 C C . HIS A 1 369 ? -21.795 -12.979 -0.243 1.00 96.56 369 HIS A C 1
ATOM 2915 O O . HIS A 1 369 ? -21.591 -13.400 0.899 1.00 96.56 369 HIS A O 1
ATOM 2921 N N . PRO A 1 370 ? -22.848 -13.446 -0.944 1.00 95.12 370 PRO A N 1
ATOM 2922 C CA . PRO A 1 370 ? -23.956 -14.198 -0.335 1.00 95.12 370 PRO A CA 1
ATOM 2923 C C . PRO A 1 370 ? -23.575 -15.586 0.205 1.00 95.12 370 PRO A C 1
ATOM 2925 O O . PRO A 1 370 ? -24.322 -16.173 0.985 1.00 95.12 370 PRO A O 1
ATOM 2928 N N . LEU A 1 371 ? -22.440 -16.141 -0.234 1.00 96.25 371 LEU A N 1
ATOM 2929 C CA . LEU A 1 371 ? -21.916 -17.419 0.270 1.00 96.25 371 LEU A CA 1
ATOM 2930 C C . LEU A 1 371 ? -21.001 -17.273 1.494 1.00 96.25 371 LEU A C 1
ATOM 2932 O O . LEU A 1 371 ? -20.616 -18.293 2.067 1.00 96.25 371 LEU A O 1
ATOM 2936 N N . LEU A 1 372 ? -20.643 -16.051 1.901 1.00 97.19 372 LEU A N 1
ATOM 2937 C CA . LEU A 1 372 ? -19.856 -15.856 3.112 1.00 97.19 372 LEU A CA 1
ATOM 2938 C C . LEU A 1 372 ? -20.715 -16.172 4.342 1.00 97.19 372 LEU A C 1
ATOM 2940 O O . LEU A 1 372 ? -21.805 -15.634 4.528 1.00 97.19 372 LEU A O 1
ATOM 2944 N N . GLN A 1 373 ? -20.191 -17.012 5.232 1.00 96.56 373 GLN A N 1
ATOM 2945 C CA . GLN A 1 373 ? -20.712 -17.127 6.590 1.00 96.56 373 GLN A CA 1
ATOM 2946 C C . GLN A 1 373 ? -19.833 -16.290 7.513 1.00 96.56 373 GLN A C 1
ATOM 2948 O O . GLN A 1 373 ? -18.682 -16.651 7.741 1.00 96.56 373 GLN A O 1
ATOM 2953 N N . LYS A 1 374 ? -20.381 -15.202 8.063 1.00 97.62 374 LYS A N 1
ATOM 2954 C CA . LYS A 1 374 ? -19.686 -14.273 8.970 1.00 97.62 374 LYS A CA 1
ATOM 2955 C C . LYS A 1 374 ? -19.409 -14.915 10.335 1.00 97.62 374 LYS A C 1
ATOM 2957 O O . LYS A 1 374 ? -20.055 -14.620 11.335 1.00 97.62 374 LYS A O 1
ATOM 2962 N N . ARG A 1 375 ? -18.478 -15.867 10.361 1.00 97.94 375 ARG A N 1
ATOM 2963 C CA . ARG A 1 375 ? -17.981 -16.584 11.540 1.00 97.94 375 ARG A CA 1
ATOM 2964 C C . ARG A 1 375 ? -16.508 -16.261 11.694 1.00 97.94 375 ARG A C 1
ATOM 2966 O O . ARG A 1 375 ? -15.738 -16.492 10.766 1.00 97.94 375 ARG A O 1
ATOM 2973 N N . PHE A 1 376 ? -16.104 -15.728 12.840 1.00 97.38 376 PHE A N 1
ATOM 2974 C CA . PHE A 1 376 ? -14.700 -15.390 13.062 1.00 97.38 376 PHE A CA 1
ATOM 2975 C C . PHE A 1 376 ? -13.833 -16.659 12.996 1.00 97.38 376 PHE A C 1
ATOM 2977 O O . PHE A 1 376 ? -14.152 -17.661 13.639 1.00 97.38 376 PHE A O 1
ATOM 2984 N N . ARG A 1 377 ? -12.768 -16.647 12.183 1.00 97.75 377 ARG A N 1
ATOM 2985 C CA . ARG A 1 377 ? -11.963 -17.838 11.836 1.00 97.75 377 ARG A CA 1
ATOM 2986 C C . ARG A 1 377 ? -12.753 -18.979 11.187 1.00 97.75 377 ARG A C 1
ATOM 2988 O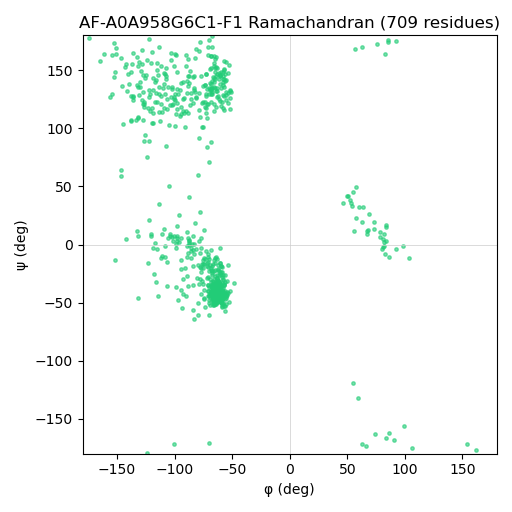 O . ARG A 1 377 ? -12.353 -20.140 11.288 1.00 97.75 377 ARG A O 1
ATOM 2995 N N . GLY A 1 378 ? -13.901 -18.684 10.580 1.00 96.81 378 GLY A N 1
ATOM 2996 C CA . GLY A 1 378 ? -14.806 -19.693 10.019 1.00 96.81 378 GLY A CA 1
ATOM 2997 C C . GLY A 1 378 ? -15.470 -20.582 11.078 1.00 96.81 378 GLY A C 1
ATOM 2998 O O . GLY A 1 378 ? -16.076 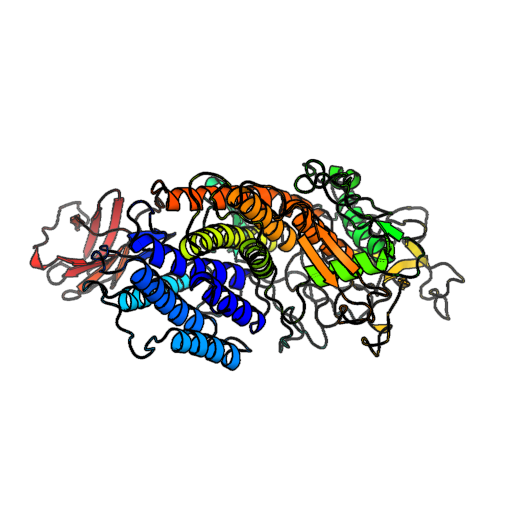-21.603 10.751 1.00 96.81 378 GLY A O 1
ATOM 2999 N N . GLN A 1 379 ? -15.360 -20.225 12.362 1.00 95.56 379 GLN A N 1
ATOM 3000 C CA . GLN A 1 379 ? -15.775 -21.041 13.503 1.00 95.56 379 GLN A CA 1
ATOM 3001 C C . GLN A 1 379 ? -16.681 -20.259 14.464 1.00 95.56 379 GLN A C 1
ATOM 3003 O O . GLN A 1 379 ? -16.805 -19.041 14.399 1.00 95.56 379 GLN A O 1
ATOM 3008 N N . GLY A 1 380 ? -17.322 -20.968 15.397 1.00 94.31 380 GLY A N 1
ATOM 3009 C CA . GLY A 1 380 ? -18.171 -20.335 16.411 1.00 94.31 380 GLY A CA 1
ATOM 3010 C C . GLY A 1 380 ? -19.511 -19.833 15.854 1.00 94.31 380 GLY A C 1
ATOM 3011 O O . GLY A 1 380 ? -19.945 -20.317 14.806 1.00 94.31 380 GLY A O 1
ATOM 3012 N N . PRO A 1 381 ? -20.230 -18.949 16.574 1.00 95.81 381 PRO A N 1
ATOM 3013 C CA . PRO A 1 381 ? -21.528 -18.421 16.148 1.00 95.81 381 PRO A CA 1
ATOM 3014 C C . PRO A 1 381 ? -21.414 -17.504 14.919 1.00 95.81 381 PRO A C 1
ATOM 3016 O O . PRO A 1 381 ? -20.331 -17.031 14.586 1.00 95.81 381 PRO A O 1
ATOM 3019 N N . LEU A 1 382 ? -22.543 -17.279 14.237 1.00 97.25 382 LEU A N 1
ATOM 3020 C CA . LEU A 1 382 ? -22.628 -16.196 13.254 1.00 97.25 382 LEU A CA 1
ATOM 3021 C C . LEU A 1 382 ? -22.566 -14.871 14.010 1.00 97.25 382 LEU A C 1
ATOM 3023 O O . LEU A 1 382 ? -23.231 -14.732 15.036 1.00 97.25 382 LEU A O 1
ATOM 3027 N N . LEU A 1 383 ? -21.759 -13.949 13.505 1.00 97.12 383 LEU A N 1
ATOM 3028 C CA . LEU A 1 383 ? -21.678 -12.587 14.002 1.00 97.12 383 LEU A CA 1
ATOM 3029 C C . LEU A 1 383 ? -22.707 -11.720 13.281 1.00 97.12 383 LEU A C 1
ATOM 3031 O O . LEU A 1 383 ? -22.965 -11.912 12.092 1.00 97.12 383 LEU A O 1
ATOM 3035 N N . GLU A 1 384 ? -23.265 -10.760 14.011 1.00 95.81 384 GLU A N 1
ATOM 3036 C CA . GLU A 1 384 ? -24.062 -9.686 13.421 1.00 95.81 384 GLU A CA 1
ATOM 3037 C C . GLU A 1 384 ? -23.175 -8.810 12.525 1.00 95.81 384 GLU A C 1
ATOM 3039 O O . GLU A 1 384 ? -21.975 -8.662 12.780 1.00 95.81 384 GLU A O 1
ATOM 3044 N N . ASP A 1 385 ? -23.762 -8.192 11.499 1.00 96.44 385 ASP A N 1
ATOM 3045 C CA . ASP A 1 385 ? -23.005 -7.468 10.470 1.00 96.44 385 ASP A CA 1
ATOM 3046 C C . ASP A 1 385 ? -22.106 -6.371 11.049 1.00 96.44 385 ASP A C 1
ATOM 3048 O O . ASP A 1 385 ? -20.945 -6.264 10.661 1.00 96.44 385 ASP A O 1
ATOM 3052 N N . LEU A 1 386 ? -22.603 -5.603 12.027 1.00 97.88 386 LEU A N 1
ATOM 3053 C CA . LEU A 1 386 ? -21.804 -4.560 12.672 1.00 97.88 386 LEU A CA 1
ATOM 3054 C C . LEU A 1 386 ? -20.573 -5.135 13.383 1.00 97.88 386 LEU A C 1
ATOM 3056 O O . LEU A 1 386 ? -19.483 -4.587 13.254 1.00 97.88 386 LEU A O 1
ATOM 3060 N N . GLU A 1 387 ? -20.736 -6.224 14.136 1.00 98.12 387 GLU A N 1
ATOM 3061 C CA . GLU A 1 387 ? -19.621 -6.849 14.851 1.00 98.12 387 GLU A CA 1
ATOM 3062 C C . GLU A 1 387 ? -18.601 -7.442 13.873 1.00 98.12 387 GLU A C 1
ATOM 3064 O O . GLU A 1 387 ? -17.396 -7.282 14.076 1.00 98.12 387 GLU A O 1
ATOM 3069 N N . TRP A 1 388 ? -19.072 -8.098 12.807 1.00 98.56 388 TRP A N 1
ATOM 3070 C CA . TRP A 1 388 ? -18.204 -8.621 11.756 1.00 98.56 388 TRP A CA 1
ATOM 3071 C C . TRP A 1 388 ? -17.375 -7.511 11.112 1.00 98.56 388 TRP A C 1
ATOM 3073 O O . TRP A 1 388 ? -16.150 -7.610 11.093 1.00 98.56 388 TRP A O 1
ATOM 3083 N N . ASP A 1 389 ? -18.026 -6.449 10.631 1.00 98.75 389 ASP A N 1
ATOM 3084 C CA . ASP A 1 389 ? -17.361 -5.369 9.902 1.00 98.75 389 ASP A CA 1
ATOM 3085 C C . ASP A 1 389 ? -16.349 -4.640 10.794 1.00 98.75 389 ASP A C 1
ATOM 3087 O O . ASP A 1 389 ? -15.204 -4.439 10.394 1.00 98.75 389 ASP A O 1
ATOM 3091 N N . VAL A 1 390 ? -16.715 -4.327 12.041 1.00 98.75 390 VAL A N 1
ATOM 3092 C CA . VAL A 1 390 ? -15.812 -3.675 13.000 1.00 98.75 390 VAL A CA 1
ATOM 3093 C C . VAL A 1 390 ? -14.564 -4.525 13.273 1.00 98.75 390 VAL A C 1
ATOM 3095 O O . VAL A 1 390 ? -13.446 -4.006 13.240 1.00 98.75 390 VAL A O 1
ATOM 3098 N N . LYS A 1 391 ? -14.722 -5.834 13.509 1.00 98.75 391 LYS A N 1
ATOM 3099 C CA . LYS A 1 391 ? -13.586 -6.742 13.752 1.00 98.75 391 LYS A CA 1
ATOM 3100 C C . LYS A 1 391 ? -12.731 -6.941 12.500 1.00 98.75 391 LYS A C 1
ATOM 3102 O O . LYS A 1 391 ? -11.502 -6.955 12.594 1.00 98.75 391 LYS A O 1
ATOM 3107 N N . ALA A 1 392 ? -13.368 -7.080 11.339 1.00 98.88 392 ALA A N 1
ATOM 3108 C CA . ALA A 1 392 ? -12.702 -7.259 10.056 1.00 98.88 392 ALA A CA 1
ATOM 3109 C C . ALA A 1 392 ? -11.848 -6.037 9.694 1.00 98.88 392 ALA A C 1
ATOM 3111 O O . ALA A 1 392 ? -10.659 -6.183 9.400 1.00 98.88 392 ALA A O 1
ATOM 3112 N N . TYR A 1 393 ? -12.422 -4.833 9.792 1.00 98.94 393 TYR A N 1
ATOM 3113 C CA . TYR A 1 393 ? -11.705 -3.589 9.536 1.00 98.94 393 TYR A CA 1
ATOM 3114 C C . TYR A 1 393 ? -10.582 -3.370 10.536 1.00 98.94 393 TYR A C 1
ATOM 3116 O O . TYR A 1 393 ? -9.475 -3.070 10.114 1.00 98.94 393 TYR A O 1
ATOM 3124 N N . PHE A 1 394 ? -10.799 -3.601 11.833 1.00 98.94 394 PHE A N 1
ATOM 3125 C CA . PHE A 1 394 ? -9.737 -3.439 12.828 1.00 98.94 394 PHE A CA 1
ATOM 3126 C C . PHE A 1 394 ? -8.520 -4.338 12.550 1.00 98.94 394 PHE A C 1
ATOM 3128 O O . PHE A 1 394 ? -7.383 -3.862 12.569 1.00 98.94 394 PHE A O 1
ATOM 3135 N N . ALA A 1 395 ? -8.748 -5.613 12.216 1.00 98.88 395 ALA A N 1
ATOM 3136 C CA . ALA A 1 395 ? -7.672 -6.546 11.885 1.00 98.88 395 ALA A CA 1
ATOM 3137 C C . ALA A 1 395 ? -6.939 -6.168 10.584 1.00 98.88 395 ALA A C 1
ATOM 3139 O O . ALA A 1 395 ? -5.706 -6.147 10.557 1.00 98.88 395 ALA A O 1
ATOM 3140 N N . LEU A 1 396 ? -7.679 -5.842 9.516 1.00 98.94 396 LEU A N 1
ATOM 3141 C CA . LEU A 1 396 ? -7.084 -5.468 8.230 1.00 98.94 396 LEU A CA 1
ATOM 3142 C C . LEU A 1 396 ? -6.347 -4.129 8.316 1.00 98.94 396 LEU A C 1
ATOM 3144 O O . LEU A 1 396 ? -5.219 -4.026 7.836 1.00 98.94 396 LEU A O 1
ATOM 3148 N N . ALA A 1 397 ? -6.945 -3.127 8.962 1.00 98.88 397 ALA A N 1
ATOM 3149 C CA . ALA A 1 397 ? -6.365 -1.799 9.104 1.00 98.88 397 ALA A CA 1
ATOM 3150 C C . ALA A 1 397 ? -5.038 -1.837 9.860 1.00 98.88 397 ALA A C 1
ATOM 3152 O O . ALA A 1 397 ? -4.068 -1.219 9.432 1.00 98.88 397 ALA A O 1
ATOM 3153 N N . GLY A 1 398 ? -4.981 -2.603 10.955 1.00 98.81 398 GLY A N 1
ATOM 3154 C CA . GLY A 1 398 ? -3.748 -2.806 11.706 1.00 98.81 398 GLY A CA 1
ATOM 3155 C C . GLY A 1 398 ? -2.647 -3.449 10.858 1.00 98.81 398 GLY A C 1
ATOM 3156 O O . GLY A 1 398 ? -1.498 -3.014 10.905 1.00 98.81 398 GLY A O 1
ATOM 3157 N N . ALA A 1 399 ? -2.998 -4.437 10.028 1.00 98.94 399 ALA A N 1
ATOM 3158 C CA . ALA A 1 399 ? -2.048 -5.099 9.137 1.00 98.94 399 ALA A CA 1
ATOM 3159 C C . ALA A 1 399 ? -1.519 -4.168 8.037 1.00 98.94 399 ALA A C 1
ATOM 3161 O O . ALA A 1 399 ? -0.312 -4.138 7.788 1.00 98.94 399 ALA A O 1
ATOM 3162 N N . VAL A 1 400 ? -2.392 -3.396 7.378 1.00 98.81 400 VAL A N 1
ATOM 3163 C CA . VAL A 1 400 ? -1.944 -2.462 6.335 1.00 98.81 400 VAL A CA 1
ATOM 3164 C C . VAL A 1 400 ? -1.189 -1.275 6.934 1.00 98.81 400 VAL A C 1
ATOM 3166 O O . VAL A 1 400 ? -0.194 -0.855 6.359 1.00 98.81 400 VAL A O 1
ATOM 3169 N N . HIS A 1 401 ? -1.550 -0.784 8.121 1.00 98.88 401 HIS A N 1
ATOM 3170 C CA . HIS A 1 401 ? -0.768 0.242 8.821 1.00 98.88 401 HIS A CA 1
ATOM 3171 C C . HIS A 1 401 ? 0.661 -0.228 9.115 1.00 98.88 401 HIS A C 1
ATOM 3173 O O . HIS A 1 401 ? 1.625 0.434 8.732 1.00 98.88 401 HIS A O 1
ATOM 3179 N N . ASP A 1 402 ? 0.820 -1.425 9.681 1.00 98.94 402 ASP A N 1
ATOM 3180 C CA . ASP A 1 402 ? 2.143 -2.000 9.952 1.00 98.94 402 ASP A CA 1
ATOM 3181 C C . ASP A 1 402 ? 2.946 -2.287 8.679 1.00 98.94 402 ASP A C 1
ATOM 3183 O O . ASP A 1 402 ? 4.175 -2.139 8.661 1.00 98.94 402 ASP A O 1
ATOM 3187 N N . ALA A 1 403 ? 2.269 -2.674 7.595 1.00 98.88 403 ALA A N 1
ATOM 3188 C CA . ALA A 1 403 ? 2.893 -2.836 6.288 1.00 98.88 403 ALA A CA 1
ATOM 3189 C C . ALA A 1 403 ? 3.425 -1.501 5.740 1.00 98.88 403 ALA A C 1
ATOM 3191 O O . ALA A 1 403 ? 4.509 -1.496 5.145 1.00 98.88 403 ALA A O 1
ATOM 3192 N N . ALA A 1 404 ? 2.732 -0.380 5.978 1.00 98.81 404 ALA A N 1
ATOM 3193 C CA . ALA A 1 404 ? 3.210 0.956 5.625 1.00 98.81 404 ALA A CA 1
ATOM 3194 C C . ALA A 1 404 ? 4.439 1.350 6.458 1.00 98.81 404 ALA A C 1
ATOM 3196 O O . ALA A 1 404 ? 5.470 1.685 5.874 1.00 98.81 404 ALA A O 1
ATOM 3197 N N . VAL A 1 405 ? 4.359 1.242 7.793 1.00 98.88 405 VAL A N 1
ATOM 3198 C CA . VAL A 1 405 ? 5.474 1.528 8.724 1.00 98.88 405 VAL A CA 1
ATOM 3199 C C . VAL A 1 405 ? 6.722 0.738 8.331 1.00 98.88 405 VAL A C 1
ATOM 3201 O O . VAL A 1 405 ? 7.804 1.298 8.155 1.00 98.88 405 VAL A O 1
ATOM 3204 N N . THR A 1 406 ? 6.559 -0.566 8.106 1.00 98.88 406 THR A N 1
ATOM 3205 C CA . THR A 1 406 ? 7.664 -1.453 7.736 1.00 98.88 406 THR A CA 1
ATOM 3206 C C . THR A 1 406 ? 8.240 -1.109 6.365 1.00 98.88 406 THR A C 1
ATOM 3208 O O . THR A 1 406 ? 9.449 -0.922 6.228 1.00 98.88 406 THR A O 1
ATOM 3211 N N . SER A 1 407 ? 7.389 -1.006 5.339 1.00 98.81 407 SER A N 1
ATOM 3212 C CA . SER A 1 407 ? 7.859 -0.813 3.964 1.00 98.81 407 SER A CA 1
ATOM 3213 C C . SER A 1 407 ? 8.542 0.538 3.791 1.00 98.81 407 SER A C 1
ATOM 3215 O O . SER A 1 407 ? 9.596 0.593 3.166 1.00 98.81 407 SER A O 1
ATOM 3217 N N . TRP A 1 408 ? 7.995 1.620 4.354 1.00 98.75 408 TRP A N 1
ATOM 3218 C CA . TRP A 1 408 ? 8.603 2.944 4.219 1.00 98.75 408 TRP A CA 1
ATOM 3219 C C . TRP A 1 408 ? 9.829 3.147 5.107 1.00 98.75 408 TRP A C 1
ATOM 3221 O O . TRP A 1 408 ? 10.770 3.791 4.654 1.00 98.75 408 TRP A O 1
ATOM 3231 N N . GLY A 1 409 ? 9.898 2.522 6.289 1.00 98.62 409 GLY A N 1
ATOM 3232 C CA . GLY A 1 409 ? 11.136 2.487 7.077 1.00 98.62 409 GLY A CA 1
ATOM 3233 C C . GLY A 1 409 ? 12.289 1.819 6.315 1.00 98.62 409 GLY A C 1
ATOM 3234 O O . GLY A 1 409 ? 13.389 2.366 6.223 1.00 98.62 409 GLY A O 1
ATOM 3235 N N . ILE A 1 410 ? 12.017 0.672 5.681 1.00 98.88 410 ILE A N 1
ATOM 3236 C CA . ILE A 1 410 ? 12.977 -0.035 4.817 1.00 98.88 410 ILE A CA 1
ATOM 3237 C C . ILE A 1 410 ? 13.341 0.818 3.593 1.00 98.88 410 ILE A C 1
ATOM 3239 O O . ILE A 1 410 ? 14.526 0.963 3.290 1.00 98.88 410 ILE A O 1
ATOM 3243 N N . LYS A 1 411 ? 12.352 1.416 2.914 1.00 98.75 411 LYS A N 1
ATOM 3244 C CA . LYS A 1 411 ? 12.578 2.266 1.736 1.00 98.75 411 LYS A CA 1
ATOM 3245 C C . LYS A 1 411 ? 13.427 3.490 2.053 1.00 98.75 411 LYS A C 1
ATOM 3247 O O . LYS A 1 411 ? 14.324 3.786 1.278 1.00 98.75 411 LYS A O 1
ATOM 3252 N N . GLY A 1 412 ? 13.183 4.185 3.162 1.00 98.19 412 GLY A N 1
ATOM 3253 C CA . GLY A 1 412 ? 13.991 5.342 3.548 1.00 98.19 412 GLY A CA 1
ATOM 3254 C C . GLY A 1 412 ? 15.421 4.972 3.924 1.00 98.19 412 GLY A C 1
ATOM 3255 O O . GLY A 1 412 ? 16.365 5.672 3.554 1.00 98.19 412 GLY A O 1
ATOM 3256 N N . TRP A 1 413 ? 15.602 3.841 4.614 1.00 98.44 413 TRP A N 1
ATOM 3257 C CA . TRP A 1 413 ? 16.935 3.370 4.970 1.00 98.44 413 TRP A CA 1
ATOM 3258 C C . TRP A 1 413 ? 17.715 2.886 3.749 1.00 98.44 413 TRP A C 1
ATOM 3260 O O . TRP A 1 413 ? 18.766 3.441 3.436 1.00 98.44 413 TRP A O 1
ATOM 3270 N N . TYR A 1 414 ? 17.235 1.870 3.034 1.00 98.38 414 TYR A N 1
ATOM 3271 C CA . TYR A 1 414 ? 17.980 1.311 1.904 1.00 98.38 414 TYR A CA 1
ATOM 3272 C C . TYR A 1 414 ? 18.001 2.244 0.700 1.00 98.38 414 TYR A C 1
ATOM 3274 O O . TYR A 1 414 ? 18.976 2.228 -0.047 1.00 98.38 414 TYR A O 1
ATOM 3282 N N . ASP A 1 415 ? 16.967 3.076 0.553 1.00 98.44 415 ASP A N 1
ATOM 3283 C CA . ASP A 1 415 ? 16.873 4.127 -0.455 1.00 98.44 415 ASP A CA 1
ATOM 3284 C C . ASP A 1 415 ? 17.206 3.605 -1.854 1.00 98.44 415 ASP A C 1
ATOM 3286 O O . ASP A 1 415 ? 17.954 4.222 -2.592 1.00 98.44 415 ASP A O 1
ATOM 3290 N N . TYR A 1 416 ? 16.719 2.409 -2.186 1.00 98.31 416 TYR A N 1
ATOM 3291 C CA . TYR A 1 416 ? 17.112 1.675 -3.385 1.00 98.31 416 TYR A CA 1
ATOM 3292 C C . TYR A 1 416 ? 16.450 2.225 -4.652 1.00 98.31 416 TYR A C 1
ATOM 3294 O O . TYR A 1 416 ? 15.290 2.652 -4.637 1.00 98.31 416 TYR A O 1
ATOM 3302 N N . LEU A 1 417 ? 17.176 2.190 -5.769 1.00 97.19 417 LEU A N 1
ATOM 3303 C CA . LEU A 1 417 ? 16.730 2.785 -7.027 1.00 97.19 417 LEU A CA 1
ATOM 3304 C C . LEU A 1 417 ? 15.572 2.051 -7.724 1.00 97.19 417 LEU A C 1
ATOM 3306 O O . LEU A 1 417 ? 15.189 0.941 -7.361 1.00 97.19 417 LEU A O 1
ATOM 3310 N N . ARG A 1 418 ? 15.017 2.701 -8.755 1.00 98.56 418 ARG A N 1
ATOM 3311 C CA . ARG A 1 418 ? 13.916 2.199 -9.595 1.00 98.56 418 ARG A CA 1
ATOM 3312 C C . ARG A 1 418 ? 14.409 1.688 -10.958 1.00 98.56 418 ARG A C 1
ATOM 3314 O O . ARG A 1 418 ? 15.462 2.139 -11.417 1.00 98.56 418 ARG A O 1
ATOM 3321 N N . PRO A 1 419 ? 13.639 0.817 -11.648 1.00 98.69 419 PRO A N 1
ATOM 3322 C CA . PRO A 1 419 ? 14.054 0.236 -12.925 1.00 98.69 419 PRO A CA 1
ATOM 3323 C C . PRO A 1 419 ? 14.429 1.241 -14.012 1.00 98.69 419 PRO A C 1
ATOM 3325 O O . PRO A 1 419 ? 15.453 1.041 -14.652 1.00 98.69 419 PRO A O 1
ATOM 3328 N N . ILE A 1 420 ? 13.680 2.337 -14.191 1.00 98.50 420 ILE A N 1
ATOM 3329 C CA . ILE A 1 420 ? 14.006 3.337 -15.225 1.00 98.50 420 ILE A CA 1
ATOM 3330 C C . ILE A 1 420 ? 15.419 3.910 -15.048 1.00 98.50 420 ILE A C 1
ATOM 3332 O O . ILE A 1 420 ? 16.187 3.960 -16.006 1.00 98.50 420 ILE A O 1
ATOM 3336 N N . SER A 1 421 ? 15.798 4.252 -13.814 1.00 98.44 421 SER A N 1
ATOM 3337 C CA . SER A 1 421 ? 17.134 4.755 -13.493 1.00 98.44 421 SER A CA 1
ATOM 3338 C C . SER A 1 421 ? 18.205 3.686 -13.696 1.00 98.44 421 SER A C 1
ATOM 3340 O O . SER A 1 421 ? 19.236 3.978 -14.299 1.00 98.44 421 SER A O 1
ATOM 3342 N N . ALA A 1 422 ? 17.952 2.454 -13.233 1.00 98.31 422 ALA A N 1
ATOM 3343 C CA . ALA A 1 422 ? 18.893 1.337 -13.319 1.00 98.31 422 ALA A CA 1
ATOM 3344 C C . ALA A 1 422 ? 19.155 0.905 -14.767 1.00 98.31 422 ALA A C 1
ATOM 3346 O O . ALA A 1 422 ? 20.303 0.757 -15.175 1.00 98.31 422 ALA A O 1
ATOM 3347 N N . ILE A 1 423 ? 18.094 0.713 -15.552 1.00 98.75 423 ILE A N 1
ATOM 3348 C CA . ILE A 1 423 ? 18.167 0.246 -16.939 1.00 98.75 423 ILE A CA 1
ATOM 3349 C C . ILE A 1 423 ? 18.887 1.282 -17.803 1.00 98.75 423 ILE A C 1
ATOM 3351 O O . ILE A 1 423 ? 19.808 0.914 -18.532 1.00 98.75 423 ILE A O 1
ATOM 3355 N N . ARG A 1 424 ? 18.532 2.570 -17.683 1.00 98.62 424 ARG A N 1
ATOM 3356 C CA . ARG A 1 424 ? 19.190 3.642 -18.447 1.00 98.62 424 ARG A CA 1
ATOM 3357 C C . ARG A 1 424 ? 20.658 3.809 -18.056 1.00 98.62 424 ARG A C 1
ATOM 3359 O O . ARG A 1 424 ? 21.503 3.872 -18.939 1.00 98.62 424 ARG A O 1
ATOM 3366 N N . LEU A 1 425 ? 20.982 3.760 -16.760 1.00 98.00 425 LEU A N 1
ATOM 3367 C CA . LEU A 1 425 ? 22.374 3.741 -16.295 1.00 98.00 425 LEU A CA 1
ATOM 3368 C C . LEU A 1 425 ? 23.157 2.562 -16.894 1.00 98.00 425 LEU A C 1
ATOM 3370 O O . LEU A 1 425 ? 24.239 2.743 -17.449 1.00 98.00 425 LEU A O 1
ATOM 3374 N N . MET A 1 426 ? 22.641 1.337 -16.758 1.00 98.00 426 MET A N 1
ATOM 3375 C CA . MET A 1 426 ? 23.344 0.151 -17.250 1.00 98.00 426 MET A CA 1
ATOM 3376 C C . MET A 1 426 ? 23.508 0.192 -18.774 1.00 98.00 426 MET A C 1
ATOM 3378 O O . MET A 1 426 ? 24.511 -0.304 -19.282 1.00 98.00 426 MET A O 1
ATOM 3382 N N . ALA A 1 427 ? 22.559 0.788 -19.500 1.00 98.00 427 ALA A N 1
ATOM 3383 C CA . ALA A 1 427 ? 22.652 0.995 -20.940 1.00 98.00 427 ALA A CA 1
ATOM 3384 C C . ALA A 1 427 ? 23.716 2.033 -21.331 1.00 98.00 427 ALA A C 1
ATOM 3386 O O . ALA A 1 427 ? 24.471 1.779 -22.272 1.00 98.00 427 ALA A O 1
ATOM 3387 N N . ASP A 1 428 ? 23.821 3.146 -20.599 1.00 96.88 428 ASP A N 1
ATOM 3388 C CA . ASP A 1 428 ? 24.843 4.181 -20.817 1.00 96.88 428 ASP A CA 1
ATOM 3389 C C . ASP A 1 428 ? 26.263 3.646 -20.586 1.00 96.88 428 ASP A C 1
ATOM 3391 O O . ASP A 1 428 ? 27.204 4.022 -21.287 1.00 96.88 428 ASP A O 1
ATOM 3395 N N . LEU A 1 429 ? 26.421 2.715 -19.638 1.00 96.19 429 LEU A N 1
ATOM 3396 C CA . LEU A 1 429 ? 27.681 1.999 -19.425 1.00 96.19 429 LEU A CA 1
ATOM 3397 C C . LEU A 1 429 ? 28.032 1.056 -20.591 1.00 96.19 429 LEU A C 1
ATOM 3399 O O . LEU A 1 429 ? 29.203 0.727 -20.775 1.00 96.19 429 LEU A O 1
ATOM 3403 N N . GLY A 1 430 ? 27.051 0.627 -21.386 1.00 96.69 430 GLY A N 1
ATOM 3404 C CA . GLY A 1 430 ? 27.216 -0.314 -22.491 1.00 96.69 430 GLY A CA 1
ATOM 3405 C C . GLY A 1 430 ? 26.833 -1.749 -22.121 1.00 96.69 430 GLY A C 1
ATOM 3406 O O . GLY A 1 430 ? 26.033 -1.991 -21.222 1.00 96.69 430 GLY A O 1
ATOM 3407 N N . GLN A 1 431 ? 27.378 -2.733 -22.836 1.00 96.94 431 GLN A N 1
ATOM 3408 C CA . GLN A 1 431 ? 27.035 -4.141 -22.616 1.00 96.94 431 GLN A CA 1
ATOM 3409 C C . GLN A 1 431 ? 27.926 -4.806 -21.561 1.00 96.94 431 GLN A C 1
ATOM 3411 O O . GLN A 1 431 ? 29.137 -4.594 -21.529 1.00 96.94 431 GLN A O 1
ATOM 3416 N N . GLY A 1 432 ? 27.331 -5.651 -20.720 1.00 95.44 432 GLY A N 1
ATOM 3417 C CA . GLY A 1 432 ? 28.010 -6.335 -19.616 1.00 95.44 432 GLY A CA 1
ATOM 3418 C C . GLY A 1 432 ? 28.322 -7.815 -19.837 1.00 95.44 432 GLY A C 1
ATOM 3419 O O . GLY A 1 432 ? 28.743 -8.483 -18.896 1.00 95.44 432 GLY A O 1
ATOM 3420 N N . SER A 1 433 ? 28.110 -8.358 -21.039 1.00 95.19 433 SER A N 1
ATOM 3421 C CA . SER A 1 433 ? 28.161 -9.809 -21.289 1.00 95.19 433 SER A CA 1
ATOM 3422 C C . SER A 1 433 ? 29.468 -10.314 -21.887 1.00 95.19 433 SER A C 1
ATOM 3424 O O . SER A 1 433 ? 29.877 -11.435 -21.589 1.00 95.19 433 SER A O 1
ATOM 3426 N N . ASN A 1 434 ? 30.108 -9.549 -22.774 1.00 94.06 434 ASN A N 1
ATOM 3427 C CA . ASN A 1 434 ? 31.255 -10.042 -23.533 1.00 94.06 434 ASN A CA 1
ATOM 3428 C C . ASN A 1 434 ? 32.383 -9.001 -23.626 1.00 94.06 434 ASN A C 1
ATOM 3430 O O . ASN A 1 434 ? 32.281 -8.077 -24.433 1.00 94.06 434 ASN A O 1
ATOM 3434 N N . PRO A 1 435 ? 33.505 -9.176 -22.906 1.00 94.62 435 PRO A N 1
ATOM 3435 C CA . PRO A 1 435 ? 34.630 -8.239 -22.949 1.00 94.62 435 PRO A CA 1
ATOM 3436 C C . PRO A 1 435 ? 35.335 -8.138 -24.307 1.00 94.62 435 PRO A C 1
ATOM 3438 O O . PRO A 1 435 ? 36.145 -7.236 -24.501 1.00 94.62 435 PRO A O 1
ATOM 3441 N N . ALA A 1 436 ? 35.055 -9.046 -25.248 1.00 94.94 436 ALA A N 1
ATOM 3442 C CA . ALA A 1 436 ? 35.595 -8.994 -26.603 1.00 94.94 436 ALA A CA 1
ATOM 3443 C C . ALA A 1 436 ? 34.726 -8.189 -27.589 1.00 94.94 436 ALA A C 1
ATOM 3445 O O . ALA A 1 436 ? 35.177 -7.933 -28.705 1.00 94.94 436 ALA A O 1
ATOM 3446 N N . LEU A 1 437 ? 33.495 -7.814 -27.216 1.00 91.12 437 LEU A N 1
ATOM 3447 C CA . LEU A 1 437 ? 32.628 -6.971 -28.045 1.00 91.12 437 LEU A CA 1
ATOM 3448 C C . LEU A 1 437 ? 32.836 -5.478 -27.729 1.00 91.12 437 LEU A C 1
ATOM 3450 O O . LEU A 1 437 ? 33.224 -5.140 -26.607 1.00 91.12 437 LEU A O 1
ATOM 3454 N N . PRO A 1 438 ? 32.568 -4.568 -28.688 1.00 91.81 438 PRO A N 1
ATOM 3455 C CA . PRO A 1 438 ? 32.606 -3.126 -28.446 1.00 91.81 438 PRO A CA 1
ATOM 3456 C C . PRO A 1 438 ? 31.705 -2.695 -27.281 1.00 91.81 438 PRO A C 1
ATOM 3458 O O . PRO A 1 438 ? 30.735 -3.381 -26.955 1.00 91.81 438 PRO A O 1
ATOM 3461 N N . ASN A 1 439 ? 32.008 -1.537 -26.686 1.00 93.69 439 ASN A N 1
ATOM 3462 C CA . ASN A 1 439 ? 31.241 -0.928 -25.589 1.00 93.69 439 ASN A CA 1
ATOM 3463 C C . ASN A 1 439 ? 30.992 -1.881 -24.407 1.00 93.69 439 ASN A C 1
ATOM 3465 O O . ASN A 1 439 ? 29.905 -1.895 -23.839 1.00 93.69 439 ASN A O 1
ATOM 3469 N N . TYR A 1 440 ? 31.979 -2.717 -24.068 1.00 96.12 440 TYR A N 1
ATOM 3470 C CA . TYR A 1 440 ? 31.917 -3.553 -22.873 1.00 96.12 440 TYR A CA 1
ATOM 3471 C C . TYR A 1 440 ? 32.160 -2.738 -21.600 1.00 96.12 440 TYR A C 1
ATOM 3473 O O . TYR A 1 440 ? 33.141 -1.993 -21.523 1.00 96.12 440 TYR A O 1
ATOM 3481 N N . HIS A 1 441 ? 31.355 -2.985 -20.568 1.00 95.62 441 HIS A N 1
ATOM 3482 C CA . HIS A 1 441 ? 31.592 -2.496 -19.215 1.00 95.62 441 HIS A CA 1
ATOM 3483 C C . HIS A 1 441 ? 31.100 -3.517 -18.168 1.00 95.62 441 HIS A C 1
ATOM 3485 O O . HIS A 1 441 ? 29.993 -4.027 -18.315 1.00 95.62 441 HIS A O 1
ATOM 3491 N N . PRO A 1 442 ? 31.842 -3.813 -17.079 1.00 94.12 442 PRO A N 1
ATOM 3492 C CA . PRO A 1 442 ? 31.423 -4.802 -16.069 1.00 94.12 442 PRO A CA 1
ATOM 3493 C C . PRO A 1 442 ? 30.058 -4.519 -15.413 1.00 94.12 442 PRO A C 1
ATOM 3495 O O . PRO A 1 442 ? 29.304 -5.446 -15.106 1.00 94.12 442 PRO A O 1
ATOM 3498 N N . GLY A 1 443 ? 29.742 -3.235 -15.217 1.00 95.25 443 GLY A N 1
ATOM 3499 C CA . GLY A 1 443 ? 28.436 -2.757 -14.745 1.00 95.25 443 GLY A CA 1
ATOM 3500 C C . GLY A 1 443 ? 27.393 -2.509 -15.843 1.00 95.25 443 GLY A C 1
ATOM 3501 O O . GLY A 1 443 ? 26.318 -2.012 -15.534 1.00 95.25 443 GLY A O 1
ATOM 3502 N N . GLY A 1 444 ? 27.718 -2.796 -17.106 1.00 96.75 444 GLY A N 1
ATOM 3503 C CA . GLY A 1 444 ? 26.803 -2.640 -18.235 1.00 96.75 444 GLY A CA 1
ATOM 3504 C C . GLY A 1 444 ? 25.679 -3.678 -18.237 1.00 96.75 444 GLY A C 1
ATOM 3505 O O . GLY A 1 444 ? 25.764 -4.715 -17.571 1.00 96.75 444 GLY A O 1
ATOM 3506 N N . ILE A 1 445 ? 24.628 -3.413 -19.007 1.00 97.69 445 ILE A N 1
ATOM 3507 C CA . ILE A 1 445 ? 23.454 -4.290 -19.092 1.00 97.69 445 ILE A CA 1
ATOM 3508 C C . ILE A 1 445 ? 23.799 -5.606 -19.819 1.00 97.69 445 ILE A C 1
ATOM 3510 O O . ILE A 1 445 ? 24.493 -5.586 -20.844 1.00 97.69 445 ILE A O 1
ATOM 3514 N N . PRO A 1 446 ? 23.378 -6.777 -19.311 1.00 97.19 446 PRO A N 1
ATOM 3515 C CA . PRO A 1 446 ? 23.634 -8.048 -19.976 1.00 97.19 446 PRO A CA 1
ATOM 3516 C C . PRO A 1 446 ? 22.860 -8.154 -21.297 1.00 97.19 446 PRO A C 1
ATOM 3518 O O . PRO A 1 446 ? 21.669 -7.868 -21.362 1.00 97.19 446 PRO A O 1
ATOM 3521 N N . LEU A 1 447 ? 23.537 -8.618 -22.347 1.00 98.31 447 LEU A N 1
ATOM 3522 C CA . LEU A 1 447 ? 22.925 -8.954 -23.628 1.00 98.31 447 LEU A CA 1
ATOM 3523 C C . LEU A 1 447 ? 22.095 -10.232 -23.507 1.00 98.31 447 LEU A C 1
ATOM 3525 O O . LEU A 1 447 ? 22.567 -11.252 -22.997 1.00 98.31 447 LEU A O 1
ATOM 3529 N N . VAL A 1 448 ? 20.887 -10.182 -24.058 1.00 98.25 448 VAL A N 1
ATOM 3530 C CA . VAL A 1 448 ? 19.940 -11.294 -24.140 1.00 98.25 448 VAL A CA 1
ATOM 3531 C C . VAL A 1 448 ? 19.406 -11.319 -25.574 1.00 98.25 448 VAL A C 1
ATOM 3533 O O . VAL A 1 448 ? 18.651 -10.420 -25.942 1.00 98.25 448 VAL A O 1
ATOM 3536 N N . PRO A 1 449 ? 19.810 -12.290 -26.415 1.00 97.62 449 PRO A N 1
ATOM 3537 C CA . PRO A 1 449 ? 19.409 -12.330 -27.822 1.00 97.62 449 PRO A CA 1
ATOM 3538 C C . PRO A 1 449 ? 17.892 -12.222 -28.001 1.00 97.62 449 PRO A C 1
ATOM 3540 O O . PRO A 1 449 ? 17.150 -12.933 -27.328 1.00 97.62 449 PRO A O 1
ATOM 3543 N N . GLY A 1 450 ? 17.441 -11.345 -28.899 1.00 97.56 450 GLY A N 1
ATOM 3544 C CA . GLY A 1 450 ? 16.019 -11.078 -29.131 1.00 97.56 450 GLY A CA 1
ATOM 3545 C C . GLY A 1 450 ? 15.363 -10.088 -28.161 1.00 97.56 450 GLY A C 1
ATOM 3546 O O . GLY A 1 450 ? 14.239 -9.679 -28.426 1.00 97.56 450 GLY A O 1
ATOM 3547 N N . TYR A 1 451 ? 16.054 -9.660 -27.097 1.00 98.50 451 TYR A N 1
ATOM 3548 C CA . TYR A 1 451 ? 15.494 -8.749 -26.089 1.00 98.50 451 TYR A CA 1
ATOM 3549 C C . TYR A 1 451 ? 16.405 -7.571 -25.741 1.00 98.50 451 TYR A C 1
ATOM 3551 O O . TYR A 1 451 ? 15.943 -6.438 -25.683 1.00 98.50 451 TYR A O 1
ATOM 3559 N N . ILE A 1 452 ? 17.697 -7.817 -25.517 1.00 98.69 452 ILE A N 1
ATOM 3560 C CA . ILE A 1 452 ? 18.702 -6.809 -25.160 1.00 98.69 452 ILE A CA 1
ATOM 3561 C C . ILE A 1 452 ? 19.910 -7.016 -26.064 1.00 98.69 452 ILE A C 1
ATOM 3563 O O . ILE A 1 452 ? 20.650 -7.994 -25.932 1.00 98.69 452 ILE A O 1
ATOM 3567 N N . GLU A 1 453 ? 20.117 -6.094 -26.994 1.00 98.25 453 GLU A N 1
ATOM 3568 C CA . GLU A 1 453 ? 21.135 -6.221 -28.034 1.00 98.25 453 GLU A CA 1
ATOM 3569 C C . GLU A 1 453 ? 21.905 -4.920 -28.232 1.00 98.25 453 GLU A C 1
ATOM 3571 O O . GLU A 1 453 ? 21.484 -3.847 -27.808 1.00 98.25 453 GLU A O 1
ATOM 3576 N N . GLN A 1 454 ? 23.039 -5.004 -28.922 1.00 97.75 454 GLN A N 1
ATOM 3577 C CA . GLN A 1 454 ? 23.702 -3.815 -29.445 1.00 97.75 454 GLN A CA 1
ATOM 3578 C C . GLN A 1 454 ? 23.140 -3.473 -30.819 1.00 97.75 454 GLN A C 1
ATOM 3580 O O . GLN A 1 454 ? 22.980 -4.360 -31.660 1.00 97.75 454 GLN A O 1
ATOM 3585 N N . VAL A 1 455 ? 22.923 -2.187 -31.070 1.00 98.00 455 VAL A N 1
ATOM 3586 C CA . VAL A 1 455 ? 22.584 -1.669 -32.396 1.00 98.00 455 VAL A CA 1
ATOM 3587 C C . VAL A 1 455 ? 23.725 -1.983 -33.366 1.00 98.00 455 VAL A C 1
ATOM 3589 O O . VAL A 1 455 ? 24.878 -1.610 -33.131 1.00 98.00 455 VAL A O 1
ATOM 3592 N N . GLN A 1 456 ? 23.408 -2.676 -34.456 1.00 95.94 456 GLN A N 1
ATOM 3593 C CA . GLN A 1 456 ? 24.363 -3.058 -35.494 1.00 95.94 456 GLN A CA 1
ATOM 3594 C C . GLN A 1 456 ? 24.303 -2.106 -36.693 1.00 95.94 456 GLN A C 1
ATOM 3596 O O . GLN A 1 456 ? 23.328 -1.386 -36.907 1.00 95.94 456 GLN A O 1
ATOM 3601 N N . ALA A 1 457 ? 25.338 -2.130 -37.535 1.00 94.56 457 ALA A N 1
ATOM 3602 C CA . ALA A 1 457 ? 25.283 -1.446 -38.822 1.00 94.56 457 ALA A CA 1
ATOM 3603 C C . ALA A 1 457 ? 24.151 -2.033 -39.688 1.00 94.56 457 ALA A C 1
ATOM 3605 O O . ALA A 1 457 ? 24.120 -3.237 -39.938 1.00 94.56 457 ALA A O 1
ATOM 3606 N N . GLY A 1 458 ? 23.243 -1.173 -40.157 1.00 91.94 458 GLY A N 1
ATOM 3607 C CA . GLY A 1 458 ? 22.070 -1.573 -40.940 1.00 91.94 458 GLY A CA 1
ATOM 3608 C C . GLY A 1 458 ? 20.802 -1.839 -40.120 1.00 91.94 458 GLY A C 1
ATOM 3609 O O . GLY A 1 458 ? 19.758 -2.063 -40.729 1.00 91.94 458 GLY A O 1
ATOM 3610 N N . ASP A 1 459 ? 20.856 -1.773 -38.782 1.00 95.12 459 ASP A N 1
ATOM 3611 C CA . ASP A 1 459 ? 19.638 -1.698 -37.964 1.00 95.12 459 ASP A CA 1
ATOM 3612 C C . ASP A 1 459 ? 18.863 -0.412 -38.276 1.00 95.12 459 ASP A C 1
ATOM 3614 O O . ASP A 1 459 ? 19.459 0.644 -38.494 1.00 95.12 459 ASP A O 1
ATOM 3618 N N . SER A 1 460 ? 17.531 -0.467 -38.197 1.00 94.88 460 SER A N 1
ATOM 3619 C CA . SER A 1 460 ? 16.681 0.730 -38.306 1.00 94.88 460 SER A CA 1
ATOM 3620 C C . SER A 1 460 ? 17.003 1.780 -37.237 1.00 94.88 460 SER A C 1
ATOM 3622 O O . SER A 1 460 ? 16.828 2.971 -37.470 1.00 94.88 460 SER A O 1
ATOM 3624 N N . LEU A 1 461 ? 17.514 1.340 -36.084 1.00 97.12 461 LEU A N 1
ATOM 3625 C CA . LEU A 1 461 ? 17.931 2.201 -34.981 1.00 97.12 461 LEU A CA 1
ATOM 3626 C C . LEU A 1 461 ? 19.350 2.762 -35.130 1.00 97.12 461 LEU A C 1
ATOM 3628 O O . LEU A 1 461 ? 19.741 3.572 -34.297 1.00 97.12 461 LEU A O 1
ATOM 3632 N N . ALA A 1 462 ? 20.125 2.368 -36.151 1.00 96.81 462 ALA A N 1
ATOM 3633 C CA . ALA A 1 462 ? 21.510 2.820 -36.324 1.00 96.81 462 ALA A CA 1
ATOM 3634 C C . ALA A 1 462 ? 21.639 4.348 -36.451 1.00 96.81 462 ALA A C 1
ATOM 3636 O O . ALA A 1 462 ? 22.691 4.890 -36.112 1.00 96.81 462 ALA A O 1
ATOM 3637 N N . GLY A 1 463 ? 20.570 5.025 -36.881 1.00 94.56 463 GLY A N 1
ATOM 3638 C CA . GLY A 1 463 ? 20.575 6.446 -37.212 1.00 94.56 463 GLY A CA 1
ATOM 3639 C C . GLY A 1 463 ? 21.082 6.699 -38.633 1.00 94.56 463 GLY A C 1
ATOM 3640 O O . GLY A 1 463 ? 21.670 5.816 -39.265 1.00 94.56 463 GLY A O 1
ATOM 3641 N N . GLU A 1 464 ? 20.836 7.897 -39.163 1.00 92.94 464 GLU A N 1
ATOM 3642 C CA . GLU A 1 464 ? 21.171 8.231 -40.558 1.00 92.94 464 GLU A CA 1
ATOM 3643 C C . GLU A 1 464 ? 22.681 8.175 -40.827 1.00 92.94 464 GLU A C 1
ATOM 3645 O O . GLU A 1 464 ? 23.107 7.855 -41.939 1.00 92.94 464 GLU A O 1
ATOM 3650 N N . ASN A 1 465 ? 23.495 8.449 -39.804 1.00 94.31 465 ASN A N 1
ATOM 3651 C CA . ASN A 1 465 ? 24.953 8.467 -39.881 1.00 94.31 465 ASN A CA 1
ATOM 3652 C C . ASN A 1 465 ? 25.602 7.312 -39.102 1.00 94.31 465 ASN A C 1
ATOM 3654 O O . ASN A 1 465 ? 26.825 7.290 -38.947 1.00 94.31 465 ASN A O 1
ATOM 3658 N N . GLY A 1 466 ? 24.812 6.348 -38.617 1.00 95.06 466 GLY A N 1
ATOM 3659 C CA . GLY A 1 466 ? 25.306 5.267 -37.766 1.00 95.06 466 GLY A CA 1
ATOM 3660 C C . GLY A 1 466 ? 25.655 5.714 -36.340 1.00 95.06 466 GLY A C 1
ATOM 3661 O O . GLY A 1 466 ? 26.416 5.025 -35.663 1.00 95.06 466 GLY A O 1
ATOM 3662 N N . GLU A 1 467 ? 25.140 6.858 -35.883 1.00 95.44 467 GLU A N 1
ATOM 3663 C CA . GLU A 1 467 ? 25.441 7.466 -34.582 1.00 95.44 467 GLU A CA 1
ATOM 3664 C C . GLU A 1 467 ? 25.042 6.603 -33.376 1.00 95.44 467 GLU A C 1
ATOM 3666 O O . GLU A 1 467 ? 25.608 6.763 -32.294 1.00 95.44 467 GLU A O 1
ATOM 3671 N N . ASN A 1 468 ? 24.110 5.666 -33.559 1.00 97.25 468 ASN A N 1
ATOM 3672 C CA . ASN A 1 468 ? 23.658 4.767 -32.500 1.00 97.25 468 ASN A CA 1
ATOM 3673 C C . ASN A 1 468 ? 24.327 3.389 -32.553 1.00 97.25 468 ASN A C 1
ATOM 3675 O O . ASN A 1 468 ? 24.060 2.562 -31.684 1.00 97.25 468 ASN A O 1
ATOM 3679 N N . ILE A 1 469 ? 25.182 3.104 -33.542 1.00 96.88 469 ILE A N 1
ATOM 3680 C CA . ILE A 1 469 ? 25.856 1.802 -33.642 1.00 96.88 469 ILE A CA 1
ATOM 3681 C C . ILE A 1 469 ? 26.667 1.538 -32.364 1.00 96.88 469 ILE A C 1
ATOM 3683 O O . ILE A 1 469 ? 27.470 2.360 -31.927 1.00 96.88 469 ILE A O 1
ATOM 3687 N N . GLY A 1 470 ? 26.460 0.364 -31.767 1.00 95.06 470 GLY A N 1
ATOM 3688 C CA . GLY A 1 470 ? 27.084 -0.051 -30.512 1.00 95.06 470 GLY A CA 1
ATOM 3689 C C . GLY A 1 470 ? 26.351 0.394 -29.242 1.00 95.06 470 GLY A C 1
ATOM 3690 O O . GLY A 1 470 ? 26.694 -0.118 -28.171 1.00 95.06 470 GLY A O 1
ATOM 3691 N N . LYS A 1 471 ? 25.350 1.285 -29.329 1.00 97.50 471 LYS A N 1
ATOM 3692 C CA . LYS A 1 471 ? 24.420 1.546 -28.217 1.00 97.50 471 LYS A CA 1
ATOM 3693 C C . LYS A 1 471 ? 23.566 0.312 -27.933 1.00 97.50 471 LYS A C 1
ATOM 3695 O O . LYS A 1 471 ? 23.444 -0.576 -28.779 1.00 97.50 471 LYS A O 1
ATOM 3700 N N . ILE A 1 472 ? 22.957 0.269 -26.752 1.00 98.62 472 ILE A N 1
ATOM 3701 C CA . ILE A 1 472 ? 22.025 -0.794 -26.378 1.00 98.62 472 ILE A CA 1
ATOM 3702 C C . ILE A 1 472 ? 20.626 -0.488 -26.924 1.00 98.62 472 ILE A C 1
ATOM 3704 O O . ILE A 1 472 ? 20.125 0.630 -26.792 1.00 98.62 472 ILE A O 1
ATOM 3708 N N . LYS A 1 473 ? 19.989 -1.502 -27.511 1.00 98.50 473 LYS A N 1
ATOM 3709 C CA . LYS A 1 473 ? 18.571 -1.525 -27.877 1.00 98.50 473 LYS A CA 1
ATOM 3710 C C . LYS A 1 473 ? 17.825 -2.582 -27.060 1.00 98.50 473 LYS A C 1
ATOM 3712 O O . LYS A 1 473 ? 18.385 -3.638 -26.757 1.00 98.50 473 LYS A O 1
ATOM 3717 N N . LEU A 1 474 ? 16.570 -2.291 -26.732 1.00 98.69 474 LEU A N 1
ATOM 3718 C CA . LEU A 1 474 ? 15.651 -3.180 -26.018 1.00 98.69 474 LEU A CA 1
ATOM 3719 C C . LEU A 1 474 ? 14.458 -3.507 -26.912 1.00 98.69 474 LEU A C 1
ATOM 3721 O O . LEU A 1 474 ? 13.954 -2.614 -27.592 1.00 98.69 474 LEU A O 1
ATOM 3725 N N . PHE A 1 475 ? 13.998 -4.754 -26.904 1.00 98.56 475 PHE A N 1
ATOM 3726 C CA . PHE A 1 475 ? 12.703 -5.133 -27.460 1.00 98.56 475 PHE A CA 1
ATOM 3727 C C . PHE A 1 475 ? 11.663 -5.042 -26.339 1.00 98.56 475 PHE A C 1
ATOM 3729 O O . PHE A 1 475 ? 11.633 -5.895 -25.458 1.00 98.56 475 PHE A O 1
ATOM 3736 N N . ALA A 1 476 ? 10.887 -3.960 -26.315 1.00 98.44 476 ALA A N 1
ATOM 3737 C CA . ALA A 1 476 ? 10.045 -3.567 -25.181 1.00 98.44 476 ALA A CA 1
ATOM 3738 C C . ALA A 1 476 ? 8.823 -2.757 -25.651 1.00 98.44 476 ALA A C 1
ATOM 3740 O O . ALA A 1 476 ? 8.739 -2.398 -26.831 1.00 98.44 476 ALA A O 1
ATOM 3741 N N . TRP A 1 477 ? 7.890 -2.451 -24.742 1.00 98.38 477 TRP A N 1
ATOM 3742 C CA . TRP A 1 477 ? 6.846 -1.449 -24.987 1.00 98.38 477 TRP A CA 1
ATOM 3743 C C . TRP A 1 477 ? 7.501 -0.140 -25.423 1.00 98.38 477 TRP A C 1
ATOM 3745 O O . TRP A 1 477 ? 8.478 0.310 -24.818 1.00 98.38 477 TRP A O 1
ATOM 3755 N N . ARG A 1 478 ? 7.014 0.440 -26.524 1.00 97.38 478 ARG A N 1
ATOM 3756 C CA . ARG A 1 478 ? 7.741 1.518 -27.212 1.00 97.38 478 ARG A CA 1
ATOM 3757 C C . ARG A 1 478 ? 7.702 2.857 -26.487 1.00 97.38 478 ARG A C 1
ATOM 3759 O O . ARG A 1 478 ? 8.492 3.738 -26.821 1.00 97.38 478 ARG A O 1
ATOM 3766 N N . GLY A 1 479 ? 6.838 2.985 -25.488 1.00 95.31 479 GLY A N 1
ATOM 3767 C CA . GLY A 1 479 ? 6.728 4.190 -24.692 1.00 95.31 479 GLY A CA 1
ATOM 3768 C C . GLY A 1 479 ? 5.678 5.166 -25.216 1.00 95.31 479 GLY A C 1
ATOM 3769 O O . GLY A 1 479 ? 5.088 4.965 -26.280 1.00 95.31 479 GLY A O 1
ATOM 3770 N N . PRO A 1 480 ? 5.465 6.251 -24.465 1.00 94.06 480 PRO A N 1
ATOM 3771 C CA . PRO A 1 480 ? 4.359 7.166 -24.708 1.00 94.06 480 PRO A CA 1
ATOM 3772 C C . PRO A 1 480 ? 4.496 8.040 -25.952 1.00 94.06 480 PRO A C 1
ATOM 3774 O O . PRO A 1 480 ? 3.488 8.509 -26.458 1.00 94.06 480 PRO A O 1
ATOM 3777 N N . ASP A 1 481 ? 5.699 8.200 -26.507 1.00 93.81 481 ASP A N 1
ATOM 3778 C CA . ASP A 1 481 ? 5.909 8.960 -27.752 1.00 93.81 481 ASP A CA 1
ATOM 3779 C C . ASP A 1 481 ? 5.208 8.331 -28.976 1.00 93.81 481 ASP A C 1
ATOM 3781 O O . ASP A 1 481 ? 5.146 8.942 -30.042 1.00 93.81 481 ASP A O 1
ATOM 3785 N N . TYR A 1 482 ? 4.700 7.102 -28.840 1.00 94.44 482 TYR A N 1
ATOM 3786 C CA . TYR A 1 482 ? 3.933 6.386 -29.862 1.00 94.44 482 TYR A CA 1
ATOM 3787 C C . TYR A 1 482 ? 2.412 6.476 -29.654 1.00 94.44 482 TYR A C 1
ATOM 3789 O O . TYR A 1 482 ? 1.677 5.808 -30.378 1.00 94.44 482 TYR A O 1
ATOM 3797 N N . ILE A 1 483 ? 1.951 7.259 -28.672 1.00 93.94 483 ILE A N 1
ATOM 3798 C CA . ILE A 1 483 ? 0.537 7.438 -28.328 1.00 93.94 483 ILE A CA 1
ATOM 3799 C C . ILE A 1 483 ? 0.238 8.943 -28.296 1.00 93.94 483 ILE A C 1
ATOM 3801 O O . ILE A 1 483 ? 0.650 9.652 -27.380 1.00 93.94 483 ILE A O 1
ATOM 3805 N N . GLU A 1 484 ? -0.489 9.436 -29.295 1.00 91.88 484 GLU A N 1
ATOM 3806 C CA . GLU A 1 484 ? -1.050 10.792 -29.318 1.00 91.88 484 GLU A CA 1
ATOM 3807 C C . GLU A 1 484 ? -2.495 10.789 -28.795 1.00 91.88 484 GLU A C 1
ATOM 3809 O O . GLU A 1 484 ? -2.885 11.686 -28.045 1.00 91.88 484 GLU A O 1
ATOM 3814 N N . PHE A 1 485 ? -3.270 9.756 -29.148 1.00 92.00 485 PHE A N 1
ATOM 3815 C CA . PHE A 1 485 ? -4.681 9.597 -28.784 1.00 92.00 485 PHE A CA 1
ATOM 3816 C C . PHE A 1 485 ? -4.903 8.275 -28.028 1.00 92.00 485 PHE A C 1
ATOM 3818 O O . PHE A 1 485 ? -5.185 7.252 -28.659 1.00 92.00 485 PHE A O 1
ATOM 3825 N N . PRO A 1 486 ? -4.782 8.259 -26.685 1.00 90.44 486 PRO A N 1
ATOM 3826 C CA . PRO A 1 486 ? -4.829 7.027 -25.894 1.00 90.44 486 PRO A CA 1
ATOM 3827 C C . PRO A 1 486 ? -6.162 6.277 -25.995 1.00 90.44 486 PRO A C 1
ATOM 3829 O O . PRO A 1 486 ? -6.208 5.094 -25.690 1.00 90.44 486 PRO A O 1
ATOM 3832 N N . GLU A 1 487 ? -7.241 6.918 -26.449 1.00 89.75 487 GLU A N 1
ATOM 3833 C CA . GLU A 1 487 ? -8.545 6.273 -26.627 1.00 89.75 487 GLU A CA 1
ATOM 3834 C C . GLU A 1 487 ? -8.611 5.351 -27.856 1.00 89.75 487 GLU A C 1
ATOM 3836 O O . GLU A 1 487 ? -9.553 4.571 -27.976 1.00 89.75 487 GLU A O 1
ATOM 3841 N N . ILE A 1 488 ? -7.671 5.481 -28.802 1.00 92.00 488 ILE A N 1
ATOM 3842 C CA . ILE A 1 488 ? -7.693 4.774 -30.098 1.00 92.00 488 ILE A CA 1
ATOM 3843 C C . ILE A 1 488 ? -6.305 4.313 -30.581 1.00 92.00 488 ILE A C 1
ATOM 3845 O O . ILE A 1 488 ? -6.164 3.863 -31.721 1.00 92.00 488 ILE A O 1
ATOM 3849 N N . GLU A 1 489 ? -5.260 4.489 -29.771 1.00 94.44 489 GLU A N 1
ATOM 3850 C CA . GLU A 1 489 ? -3.881 4.145 -30.120 1.00 94.44 489 GLU A CA 1
ATOM 3851 C C . GLU A 1 489 ? -3.220 3.299 -29.036 1.00 94.44 489 GLU A C 1
ATOM 3853 O O . GLU A 1 489 ? -3.482 3.445 -27.845 1.00 94.44 489 GLU A O 1
ATOM 3858 N N . MET A 1 490 ? -2.300 2.441 -29.470 1.00 94.50 490 MET A N 1
ATOM 3859 C CA . MET A 1 490 ? -1.461 1.599 -28.625 1.00 94.50 490 MET A CA 1
ATOM 3860 C C . MET A 1 490 ? -0.013 1.739 -29.092 1.00 94.50 490 MET A C 1
ATOM 3862 O O . MET A 1 490 ? 0.255 1.655 -30.295 1.00 94.50 490 MET A O 1
ATOM 3866 N N . ALA A 1 491 ? 0.939 1.894 -28.165 1.00 95.75 491 ALA A N 1
ATOM 3867 C CA . ALA A 1 491 ? 2.350 2.040 -28.545 1.00 95.75 491 ALA A CA 1
ATOM 3868 C C . ALA A 1 491 ? 2.919 0.757 -29.184 1.00 95.75 491 ALA A C 1
ATOM 3870 O O . ALA A 1 491 ? 3.812 0.803 -30.040 1.00 95.75 491 ALA A O 1
ATOM 3871 N N . GLY A 1 492 ? 2.401 -0.396 -28.747 1.00 96.38 492 GLY A N 1
ATOM 3872 C CA . GLY A 1 492 ? 2.879 -1.725 -29.111 1.00 96.38 492 GLY A CA 1
ATOM 3873 C C . GLY A 1 492 ? 4.289 -2.012 -28.591 1.00 96.38 492 GLY A C 1
ATOM 3874 O O . GLY A 1 492 ? 4.887 -1.226 -27.849 1.00 96.38 492 GLY A O 1
ATOM 3875 N N . VAL A 1 493 ? 4.846 -3.152 -29.002 1.00 98.25 493 VAL A N 1
ATOM 3876 C CA . VAL A 1 493 ? 6.215 -3.560 -28.650 1.00 98.25 493 VAL A CA 1
ATOM 3877 C C . VAL A 1 493 ? 7.135 -3.449 -29.866 1.00 98.25 493 VAL A C 1
ATOM 3879 O O . VAL A 1 493 ? 6.732 -3.593 -31.025 1.00 98.25 493 VAL A O 1
ATOM 3882 N N . GLY A 1 494 ? 8.401 -3.105 -29.644 1.00 98.12 494 GLY A N 1
ATOM 3883 C CA . GLY A 1 494 ? 9.406 -3.059 -30.701 1.00 98.12 494 GLY A CA 1
ATOM 3884 C C . GLY A 1 494 ? 10.808 -2.763 -30.191 1.00 98.12 494 GLY A C 1
ATOM 3885 O O . GLY A 1 494 ? 11.024 -2.541 -29.004 1.00 98.12 494 GLY A O 1
ATOM 3886 N N . TRP A 1 495 ? 11.769 -2.750 -31.115 1.00 98.31 495 TRP A N 1
ATOM 3887 C CA . TRP A 1 495 ? 13.128 -2.316 -30.809 1.00 98.31 495 TRP A CA 1
ATOM 3888 C C . TRP A 1 495 ? 13.163 -0.804 -30.577 1.00 98.31 495 TRP A C 1
ATOM 3890 O O . TRP A 1 495 ? 12.871 -0.033 -31.491 1.00 98.31 495 TRP A O 1
ATOM 3900 N N . ILE A 1 496 ? 13.595 -0.397 -29.386 1.00 98.50 496 ILE A N 1
ATOM 3901 C CA . ILE A 1 496 ? 13.868 0.992 -29.003 1.00 98.50 496 ILE A CA 1
ATOM 3902 C C . ILE A 1 496 ? 15.302 1.132 -28.490 1.00 98.50 496 ILE A C 1
ATOM 3904 O O . ILE A 1 496 ? 15.916 0.154 -28.060 1.00 98.50 496 ILE A O 1
ATOM 3908 N N . LEU A 1 497 ? 15.856 2.344 -28.515 1.00 98.50 497 LEU A N 1
ATOM 3909 C CA . LEU A 1 497 ? 17.113 2.622 -27.817 1.00 98.50 497 LEU A CA 1
ATOM 3910 C C . LEU A 1 497 ? 16.878 2.546 -26.303 1.00 98.50 497 LEU A C 1
ATOM 3912 O O . LEU A 1 497 ? 15.926 3.134 -25.795 1.00 98.50 497 LEU A O 1
ATOM 3916 N N . ALA A 1 498 ? 17.750 1.843 -25.578 1.00 98.38 498 ALA A N 1
ATOM 3917 C CA . ALA A 1 498 ? 17.599 1.614 -24.138 1.00 98.38 498 ALA A CA 1
ATOM 3918 C C . ALA A 1 498 ? 17.632 2.915 -23.313 1.00 98.38 498 ALA A C 1
ATOM 3920 O O . ALA A 1 498 ? 16.950 3.027 -22.297 1.00 98.38 498 ALA A O 1
ATOM 3921 N N . GLU A 1 499 ? 18.377 3.915 -23.790 1.00 97.56 499 GLU A N 1
ATOM 3922 C CA . GLU A 1 499 ? 18.433 5.273 -23.228 1.00 97.56 499 GLU A CA 1
ATOM 3923 C C . GLU A 1 499 ? 17.062 5.983 -23.229 1.00 97.56 499 GLU A C 1
ATOM 3925 O O . GLU A 1 499 ? 16.859 6.907 -22.447 1.00 97.56 499 GLU A O 1
ATOM 3930 N N . ASN A 1 500 ? 16.105 5.502 -24.034 1.00 97.69 500 ASN A N 1
ATOM 3931 C CA . ASN A 1 500 ? 14.740 6.022 -24.147 1.00 97.69 500 ASN A CA 1
ATOM 3932 C C . ASN A 1 500 ? 13.690 5.084 -23.537 1.00 97.69 500 ASN A C 1
ATOM 3934 O O . ASN A 1 500 ? 12.508 5.247 -23.809 1.00 97.69 500 ASN A O 1
ATOM 3938 N N . TRP A 1 501 ? 14.077 4.074 -22.752 1.00 98.31 501 TRP A N 1
ATOM 3939 C CA . TRP A 1 501 ? 13.114 3.131 -22.175 1.00 98.31 501 TRP A CA 1
ATOM 3940 C C . TRP A 1 501 ? 12.210 3.800 -21.130 1.00 98.31 501 TRP A C 1
ATOM 3942 O O . TRP A 1 501 ? 12.685 4.606 -20.317 1.00 98.31 501 TRP A O 1
ATOM 3952 N N . TRP A 1 502 ? 10.928 3.428 -21.136 1.00 97.69 502 TRP A N 1
ATOM 3953 C CA . TRP A 1 502 ? 9.920 3.825 -20.151 1.00 97.69 502 TRP A CA 1
ATOM 3954 C C . TRP A 1 502 ? 9.251 2.581 -19.548 1.00 97.69 502 TRP A C 1
ATOM 3956 O O . TRP A 1 502 ? 9.015 1.610 -20.270 1.00 97.69 502 TRP A O 1
ATOM 3966 N N . PRO A 1 503 ? 8.916 2.599 -18.246 1.00 97.38 503 PRO A N 1
ATOM 3967 C CA . PRO A 1 503 ? 8.023 1.603 -17.666 1.00 97.38 503 PRO A CA 1
ATOM 3968 C C . PRO A 1 503 ? 6.613 1.746 -18.255 1.00 97.38 503 PRO A C 1
ATOM 3970 O O . PRO A 1 503 ? 6.223 2.844 -18.649 1.00 97.38 503 PRO A O 1
ATOM 3973 N N . TYR A 1 504 ? 5.842 0.655 -18.274 1.00 96.56 504 TYR A N 1
ATOM 3974 C CA . TYR A 1 504 ? 4.436 0.675 -18.689 1.00 96.56 504 TYR A CA 1
ATOM 3975 C C . TYR A 1 504 ? 3.586 1.372 -17.621 1.00 96.56 504 TYR A C 1
ATOM 3977 O O . TYR A 1 504 ? 3.067 0.745 -16.696 1.00 96.56 504 TYR A O 1
ATOM 3985 N N . GLN A 1 505 ? 3.548 2.697 -17.708 1.00 93.25 505 GLN A N 1
ATOM 3986 C CA . GLN A 1 505 ? 2.874 3.615 -16.799 1.00 93.25 505 GLN A CA 1
ATOM 3987 C C . GLN A 1 505 ? 2.441 4.868 -17.565 1.00 93.25 505 GLN A C 1
ATOM 3989 O O . GLN A 1 505 ? 2.971 5.181 -18.635 1.00 93.25 505 GLN A O 1
ATOM 3994 N N . ARG A 1 506 ? 1.537 5.645 -16.961 1.00 89.81 506 ARG A N 1
ATOM 3995 C CA . ARG A 1 506 ? 1.163 6.972 -17.466 1.00 89.81 506 ARG A CA 1
ATOM 3996 C C . ARG A 1 506 ? 2.403 7.881 -17.558 1.00 89.81 506 ARG A C 1
ATOM 3998 O O . ARG A 1 506 ? 3.184 7.926 -16.605 1.00 89.81 506 ARG A O 1
ATOM 4005 N N . PRO A 1 507 ? 2.555 8.704 -18.611 1.00 88.56 507 PRO A N 1
ATOM 4006 C CA . PRO A 1 507 ? 3.689 9.635 -18.746 1.00 88.56 507 PRO A CA 1
ATOM 4007 C C . PRO A 1 507 ? 3.794 10.660 -17.619 1.00 88.56 507 PRO A C 1
ATOM 4009 O O . PRO A 1 507 ? 4.880 11.134 -17.301 1.00 88.56 507 PRO A O 1
ATOM 4012 N N . THR A 1 508 ? 2.659 10.978 -16.997 1.00 86.56 508 THR A N 1
ATOM 4013 C CA . THR A 1 508 ? 2.545 11.894 -15.859 1.00 86.56 508 THR A CA 1
ATOM 4014 C C . THR A 1 508 ? 2.789 11.216 -14.506 1.00 86.56 508 THR A C 1
ATOM 4016 O O . THR A 1 508 ? 2.819 11.901 -13.489 1.00 86.56 508 THR A O 1
ATOM 4019 N N . PHE A 1 509 ? 2.963 9.887 -14.483 1.00 88.00 509 PHE A N 1
ATOM 4020 C CA . PHE A 1 509 ? 3.217 9.070 -13.292 1.00 88.00 509 PHE A CA 1
ATOM 4021 C C . PHE A 1 509 ? 4.125 7.874 -13.633 1.00 88.00 509 PHE A C 1
ATOM 4023 O O . PHE A 1 509 ? 3.735 6.714 -13.566 1.00 88.00 509 PHE A O 1
ATOM 4030 N N . VAL A 1 510 ? 5.364 8.154 -14.035 1.00 86.56 510 VAL A N 1
ATOM 4031 C CA . VAL A 1 510 ? 6.287 7.136 -14.581 1.00 86.56 510 VAL A CA 1
ATOM 4032 C C . VAL A 1 510 ? 6.725 6.103 -13.540 1.00 86.56 510 VAL A C 1
ATOM 4034 O O . VAL A 1 510 ? 6.863 4.918 -13.819 1.00 86.56 510 VAL A O 1
ATOM 4037 N N . THR A 1 511 ? 6.980 6.548 -12.315 1.00 90.75 511 THR A N 1
ATOM 4038 C CA . THR A 1 511 ? 7.212 5.686 -11.154 1.00 90.75 511 THR A CA 1
ATOM 4039 C C . THR A 1 511 ? 6.766 6.454 -9.916 1.00 90.75 511 THR A C 1
ATOM 4041 O O . THR A 1 511 ? 6.928 7.678 -9.882 1.00 90.75 511 THR A O 1
ATOM 4044 N N . PRO A 1 512 ? 6.268 5.773 -8.871 1.00 92.12 512 PRO A N 1
ATOM 4045 C CA . PRO A 1 512 ? 5.927 6.453 -7.631 1.00 92.12 512 PRO A CA 1
ATOM 4046 C C . PRO A 1 512 ? 7.136 7.196 -7.030 1.00 92.12 512 PRO A C 1
ATOM 4048 O O . PRO A 1 512 ? 8.260 6.678 -7.128 1.00 92.12 512 PRO A O 1
ATOM 4051 N N . PRO A 1 513 ? 6.933 8.363 -6.384 1.00 94.81 513 PRO A N 1
ATOM 4052 C CA . PRO A 1 513 ? 8.005 9.241 -5.915 1.00 94.81 513 PRO A CA 1
ATOM 4053 C C . PRO A 1 513 ? 8.609 8.746 -4.591 1.00 94.81 513 PRO A C 1
ATOM 4055 O O . PRO A 1 513 ? 8.526 9.394 -3.554 1.00 94.81 513 PRO A O 1
ATOM 4058 N N . PHE A 1 514 ? 9.159 7.533 -4.607 1.00 96.62 514 PHE A N 1
ATOM 4059 C CA . PHE A 1 514 ? 9.846 6.896 -3.485 1.00 96.62 514 PHE A CA 1
ATOM 4060 C C . PHE A 1 514 ? 10.674 5.689 -3.954 1.00 96.62 514 PHE A C 1
ATOM 4062 O O . PHE A 1 514 ? 10.383 5.072 -4.992 1.00 96.62 514 PHE A O 1
ATOM 4069 N N . ALA A 1 515 ? 11.674 5.312 -3.151 1.00 97.94 515 ALA A N 1
ATOM 4070 C CA . ALA A 1 515 ? 12.571 4.178 -3.392 1.00 97.94 515 ALA A CA 1
ATOM 4071 C C . ALA A 1 515 ? 11.846 2.844 -3.660 1.00 97.94 515 ALA A C 1
ATOM 4073 O O . ALA A 1 515 ? 10.711 2.623 -3.225 1.00 97.94 515 ALA A O 1
ATOM 4074 N N . GLY A 1 516 ? 12.509 1.938 -4.384 1.00 96.56 516 GLY A N 1
ATOM 4075 C CA . GLY A 1 516 ? 11.968 0.640 -4.801 1.00 96.56 516 GLY A CA 1
ATOM 4076 C C . GLY A 1 516 ? 11.870 -0.381 -3.663 1.00 96.56 516 GLY A C 1
ATOM 4077 O O . GLY A 1 516 ? 10.783 -0.884 -3.374 1.00 96.56 516 GLY A O 1
ATOM 4078 N N . TYR A 1 517 ? 12.976 -0.625 -2.963 1.00 98.19 517 TYR A N 1
ATOM 4079 C CA . TYR A 1 517 ? 13.117 -1.736 -2.019 1.00 98.19 517 TYR A CA 1
ATOM 4080 C C . TYR A 1 517 ? 12.557 -1.420 -0.627 1.00 98.19 517 TYR A C 1
ATOM 4082 O O . TYR A 1 517 ? 13.017 -0.486 0.020 1.00 98.19 517 TYR A O 1
ATOM 4090 N N . ILE A 1 518 ? 11.596 -2.164 -0.084 1.00 98.44 518 ILE A N 1
ATOM 4091 C CA . ILE A 1 518 ? 10.804 -3.271 -0.664 1.00 98.44 518 ILE A CA 1
ATOM 4092 C C . ILE A 1 518 ? 9.522 -2.753 -1.330 1.00 98.44 518 ILE A C 1
ATOM 4094 O O . ILE A 1 518 ? 9.074 -1.642 -1.046 1.00 98.44 518 ILE A O 1
ATOM 4098 N N . SER A 1 519 ? 8.881 -3.553 -2.179 1.00 98.44 519 SER A N 1
ATOM 4099 C CA . SER A 1 519 ? 7.610 -3.209 -2.823 1.00 98.44 519 SER A CA 1
ATOM 4100 C C . SER A 1 519 ? 6.478 -3.095 -1.797 1.00 98.44 519 SER A C 1
ATOM 4102 O O . SER A 1 519 ? 6.067 -4.088 -1.199 1.00 98.44 519 SER A O 1
ATOM 4104 N N . GLY A 1 520 ? 5.925 -1.886 -1.638 1.00 97.50 520 GLY A N 1
ATOM 4105 C CA . GLY A 1 520 ? 4.797 -1.644 -0.732 1.00 97.50 520 GLY A CA 1
ATOM 4106 C C . GLY A 1 520 ? 3.560 -2.457 -1.121 1.00 97.50 520 GLY A C 1
ATOM 4107 O O . GLY A 1 520 ? 2.963 -3.093 -0.262 1.00 97.50 520 GLY A O 1
ATOM 4108 N N . HIS A 1 521 ? 3.236 -2.526 -2.418 1.00 97.19 521 HIS A N 1
ATOM 4109 C CA . HIS A 1 521 ? 2.118 -3.333 -2.927 1.00 97.19 521 HIS A CA 1
ATOM 4110 C C . HIS A 1 521 ? 2.263 -4.812 -2.546 1.00 97.19 521 HIS A C 1
ATOM 4112 O O . HIS A 1 521 ? 1.291 -5.426 -2.116 1.00 97.19 521 HIS A O 1
ATOM 4118 N N . SER A 1 522 ? 3.477 -5.365 -2.645 1.00 98.38 522 SER A N 1
ATOM 4119 C CA . SER A 1 522 ? 3.745 -6.763 -2.280 1.00 98.38 522 SER A CA 1
ATOM 4120 C C . SER A 1 522 ? 3.551 -7.003 -0.781 1.00 98.38 522 SER A C 1
ATOM 4122 O O . SER A 1 522 ? 2.981 -8.018 -0.381 1.00 98.38 522 SER A O 1
ATOM 4124 N N . THR A 1 523 ? 3.977 -6.052 0.058 1.00 98.81 523 THR A N 1
ATOM 4125 C CA . THR A 1 523 ? 3.813 -6.134 1.517 1.00 98.81 523 THR A CA 1
ATOM 4126 C C . THR A 1 523 ? 2.352 -5.978 1.945 1.00 98.81 523 THR A C 1
ATOM 4128 O O . THR A 1 523 ? 1.858 -6.828 2.686 1.00 98.81 523 THR A O 1
ATOM 4131 N N . PHE A 1 524 ? 1.651 -4.936 1.471 1.00 98.69 524 PHE A N 1
ATOM 4132 C CA . PHE A 1 524 ? 0.236 -4.692 1.789 1.00 98.69 524 PHE A CA 1
ATOM 4133 C C . PHE A 1 524 ? -0.627 -5.877 1.375 1.00 98.69 524 PHE A C 1
ATOM 4135 O O . PHE A 1 524 ? -1.374 -6.413 2.190 1.00 98.69 524 PHE A O 1
ATOM 4142 N N . SER A 1 525 ? -0.468 -6.320 0.127 1.00 98.56 525 SER A N 1
ATOM 4143 C CA . SER A 1 525 ? -1.324 -7.352 -0.450 1.00 98.56 525 SER A CA 1
ATOM 4144 C C . SER A 1 525 ? -1.157 -8.684 0.237 1.00 98.56 525 SER A C 1
ATOM 4146 O O . SER A 1 525 ? -2.138 -9.363 0.538 1.00 98.56 525 SER A O 1
ATOM 4148 N N . ARG A 1 526 ? 0.086 -9.039 0.573 1.00 98.69 526 ARG A N 1
ATOM 4149 C CA . ARG A 1 526 ? 0.309 -10.285 1.282 1.00 98.69 526 ARG A CA 1
ATOM 4150 C C . ARG A 1 526 ? -0.188 -10.218 2.721 1.00 98.69 526 ARG A C 1
ATOM 4152 O O . ARG A 1 526 ? -0.778 -11.191 3.176 1.00 98.69 526 ARG A O 1
ATOM 4159 N N . ALA A 1 527 ? 0.006 -9.099 3.420 1.00 98.88 527 ALA A N 1
ATOM 4160 C CA . ALA A 1 527 ? -0.529 -8.930 4.769 1.00 98.88 527 ALA A CA 1
ATOM 4161 C C . ALA A 1 527 ? -2.062 -9.026 4.787 1.00 98.88 527 ALA A C 1
ATOM 4163 O O . ALA A 1 527 ? -2.620 -9.766 5.597 1.00 98.88 527 ALA A O 1
ATOM 4164 N N . ALA A 1 528 ? -2.733 -8.351 3.852 1.00 98.88 528 ALA A N 1
ATOM 4165 C CA . ALA A 1 528 ? -4.181 -8.398 3.705 1.00 98.88 528 ALA A CA 1
ATOM 4166 C C . ALA A 1 528 ? -4.688 -9.809 3.369 1.00 98.88 528 ALA A C 1
ATOM 4168 O O . ALA A 1 528 ? -5.620 -10.289 4.010 1.00 98.88 528 ALA A O 1
ATOM 4169 N N . ALA A 1 529 ? -4.039 -10.519 2.440 1.00 98.81 529 ALA A N 1
ATOM 4170 C CA . ALA A 1 529 ? -4.414 -11.887 2.092 1.00 98.81 529 ALA A CA 1
ATOM 4171 C C . ALA A 1 529 ? -4.343 -12.854 3.289 1.00 98.81 529 ALA A C 1
ATOM 4173 O O . ALA A 1 529 ? -5.234 -13.692 3.449 1.00 98.81 529 ALA A O 1
ATOM 4174 N N . GLU A 1 530 ? -3.325 -12.733 4.153 1.00 98.88 530 GLU A N 1
ATOM 4175 C CA . GLU A 1 530 ? -3.261 -13.526 5.389 1.00 98.88 530 GLU A CA 1
ATOM 4176 C C . GLU A 1 530 ? -4.381 -13.150 6.368 1.00 98.88 530 GLU A C 1
ATOM 4178 O O . GLU A 1 530 ? -5.010 -14.040 6.939 1.00 98.88 530 GLU A O 1
ATOM 4183 N N . VAL A 1 531 ? -4.678 -11.854 6.530 1.00 98.94 531 VAL A N 1
ATOM 4184 C CA . VAL A 1 531 ? -5.787 -11.397 7.383 1.00 98.94 531 VAL A CA 1
ATOM 4185 C C . VAL A 1 531 ? -7.119 -11.957 6.895 1.00 98.94 531 VAL A C 1
ATOM 4187 O O . VAL A 1 531 ? -7.852 -12.520 7.700 1.00 98.94 531 VAL A O 1
ATOM 4190 N N . LEU A 1 532 ? -7.433 -11.847 5.601 1.00 98.88 532 LEU A N 1
ATOM 4191 C CA . LEU A 1 532 ? -8.692 -12.347 5.038 1.00 98.88 532 LEU A CA 1
ATOM 4192 C C . LEU A 1 532 ? -8.803 -13.871 5.180 1.00 98.88 532 LEU A C 1
ATOM 4194 O O . LEU A 1 532 ? -9.865 -14.374 5.554 1.00 98.88 532 LEU A O 1
ATOM 4198 N N . THR A 1 533 ? -7.695 -14.592 4.973 1.00 98.81 533 THR A N 1
ATOM 4199 C CA . THR A 1 533 ? -7.633 -16.047 5.176 1.00 98.81 533 THR A CA 1
ATOM 4200 C C . THR A 1 533 ? -7.954 -16.421 6.625 1.00 98.81 533 THR A C 1
ATOM 4202 O O . THR A 1 533 ? -8.796 -17.277 6.896 1.00 98.81 533 THR A O 1
ATOM 4205 N N . LEU A 1 534 ? -7.308 -15.759 7.588 1.00 98.81 534 LEU A N 1
ATOM 4206 C CA . LEU A 1 534 ? -7.511 -16.026 9.013 1.00 98.81 534 LEU A CA 1
ATOM 4207 C C . LEU A 1 534 ? -8.890 -15.569 9.503 1.00 98.81 534 LEU A C 1
ATOM 4209 O O . LEU A 1 534 ? -9.487 -16.245 10.335 1.00 98.81 534 LEU A O 1
ATOM 4213 N N . LEU A 1 535 ? -9.404 -14.451 8.990 1.00 98.62 535 LEU A N 1
ATOM 4214 C CA . LEU A 1 535 ? -10.699 -13.881 9.356 1.00 98.62 535 LEU A CA 1
ATOM 4215 C C . LEU A 1 535 ? -11.850 -14.794 8.943 1.00 98.62 535 LEU A C 1
ATOM 4217 O O . LEU A 1 535 ? -12.709 -15.111 9.767 1.00 98.62 535 LEU A O 1
ATOM 4221 N N . THR A 1 536 ? -11.855 -15.217 7.680 1.00 98.50 536 THR A N 1
ATOM 4222 C CA . THR A 1 536 ? -12.897 -16.086 7.117 1.00 98.50 536 THR A CA 1
ATOM 4223 C C . THR A 1 536 ? -12.716 -17.548 7.519 1.00 98.50 536 THR A C 1
ATOM 4225 O O . THR A 1 536 ? -13.679 -18.312 7.491 1.00 98.50 536 THR A O 1
ATOM 4228 N N . GLY A 1 537 ? -11.507 -17.933 7.946 1.00 98.25 537 GLY A N 1
ATOM 4229 C CA . GLY A 1 537 ? -11.147 -19.323 8.221 1.00 98.25 537 GLY A CA 1
ATOM 4230 C C . GLY A 1 537 ? -10.969 -20.166 6.962 1.00 98.25 537 GLY A C 1
ATOM 4231 O O . GLY A 1 537 ? -10.929 -21.393 7.065 1.00 98.25 537 GLY A O 1
ATOM 4232 N N . ASP A 1 538 ? -10.882 -19.526 5.798 1.00 97.81 538 ASP A N 1
ATOM 4233 C CA . ASP A 1 538 ? -10.777 -20.166 4.497 1.00 97.81 538 ASP A CA 1
ATOM 4234 C C . ASP A 1 538 ? -9.767 -19.408 3.624 1.00 97.81 538 ASP A C 1
ATOM 4236 O O . ASP A 1 538 ? -9.716 -18.183 3.634 1.00 97.81 538 ASP A O 1
ATOM 4240 N N . GLU A 1 539 ? -8.923 -20.123 2.881 1.00 97.62 539 GLU A N 1
ATOM 4241 C CA . GLU A 1 539 ? -7.959 -19.481 1.974 1.00 97.62 539 GLU A CA 1
ATOM 4242 C C . GLU A 1 539 ? -8.627 -18.978 0.686 1.00 97.62 539 GLU A C 1
ATOM 4244 O O . GLU A 1 539 ? -8.075 -18.119 -0.008 1.00 97.62 539 GLU A O 1
ATOM 4249 N N . TYR A 1 540 ? -9.801 -19.520 0.357 1.00 98.56 540 TYR A N 1
ATOM 4250 C CA . TYR A 1 540 ? -10.522 -19.219 -0.869 1.00 98.56 540 TYR A CA 1
ATOM 4251 C C . TYR A 1 540 ? -11.426 -17.995 -0.721 1.00 98.56 540 TYR A C 1
ATOM 4253 O O . TYR A 1 540 ? -12.016 -17.751 0.330 1.00 98.56 540 TYR A O 1
ATOM 4261 N N . PHE A 1 541 ? -11.619 -17.272 -1.826 1.00 98.69 541 PHE A N 1
ATOM 4262 C CA . PHE A 1 541 ? -12.750 -16.351 -1.925 1.00 98.69 541 PHE A CA 1
ATOM 4263 C C . PHE A 1 541 ? -14.067 -17.122 -1.727 1.00 98.69 541 PHE A C 1
ATOM 4265 O O . PHE A 1 541 ? -14.144 -18.285 -2.135 1.00 98.69 541 PHE A O 1
ATOM 4272 N N . PRO A 1 542 ? -15.126 -16.518 -1.153 1.00 98.19 542 PRO A N 1
ATOM 4273 C CA . PRO A 1 542 ? -16.405 -17.200 -0.973 1.00 98.19 542 PRO A CA 1
ATOM 4274 C C . PRO A 1 542 ? -16.920 -17.829 -2.279 1.00 98.19 542 PRO A C 1
ATOM 4276 O O . PRO A 1 542 ? -17.036 -17.163 -3.299 1.00 98.19 542 PRO A O 1
ATOM 4279 N N . GLY A 1 543 ? -17.223 -19.132 -2.265 1.00 97.12 543 GLY A N 1
ATOM 4280 C CA . GLY A 1 543 ? -17.601 -19.877 -3.480 1.00 97.12 543 GLY A CA 1
ATOM 4281 C C . GLY A 1 543 ? -16.424 -20.347 -4.348 1.00 97.12 543 GLY A C 1
ATOM 4282 O O . GLY A 1 543 ? -16.636 -20.977 -5.386 1.00 97.12 543 GLY A O 1
ATOM 4283 N N . GLY A 1 544 ? -15.190 -20.093 -3.918 1.00 97.88 544 GLY A N 1
ATOM 4284 C CA . GLY A 1 544 ? -13.957 -20.506 -4.581 1.00 97.88 544 GLY A CA 1
ATOM 4285 C C . GLY A 1 544 ? -13.496 -19.574 -5.697 1.00 97.88 544 GLY A C 1
ATOM 4286 O O . GLY A 1 544 ? -12.689 -20.008 -6.512 1.00 97.88 544 GLY A O 1
ATOM 4287 N N . MET A 1 545 ? -14.027 -18.350 -5.793 1.00 97.62 545 MET A N 1
ATOM 4288 C CA . MET A 1 545 ? -13.668 -17.418 -6.865 1.00 97.62 545 MET A CA 1
ATOM 4289 C C . MET A 1 545 ? -13.876 -15.949 -6.471 1.00 97.62 545 MET A C 1
ATOM 4291 O O . MET A 1 545 ? -14.958 -15.562 -6.034 1.00 97.62 545 MET A O 1
ATOM 4295 N N . GLY A 1 546 ? -12.853 -15.125 -6.678 1.00 97.81 546 GLY A N 1
ATOM 4296 C CA . GLY A 1 546 ? -12.959 -13.672 -6.811 1.00 97.81 546 GLY A CA 1
ATOM 4297 C C . GLY A 1 546 ? -12.730 -13.270 -8.266 1.00 97.81 546 GLY A C 1
ATOM 4298 O O . GLY A 1 546 ? -11.930 -13.912 -8.948 1.00 97.81 546 GLY A O 1
ATOM 4299 N N . GLU A 1 547 ? -13.426 -12.235 -8.738 1.00 97.50 547 GLU A N 1
ATOM 4300 C CA . GLU A 1 547 ? -13.358 -11.798 -10.136 1.00 97.50 547 GLU A CA 1
ATOM 4301 C C . GLU A 1 547 ? -13.299 -10.273 -10.262 1.00 97.50 547 GLU A C 1
ATOM 4303 O O . GLU A 1 547 ? -13.906 -9.548 -9.475 1.00 97.50 547 GLU A O 1
ATOM 4308 N N . PHE A 1 548 ? -12.616 -9.799 -11.302 1.00 96.94 548 PHE A N 1
ATOM 4309 C CA . PHE A 1 548 ? -12.666 -8.416 -11.766 1.00 96.94 548 PHE A CA 1
ATOM 4310 C C . PHE A 1 548 ? -12.780 -8.395 -13.291 1.00 96.94 548 PHE A C 1
ATOM 4312 O O . PHE A 1 548 ? -11.974 -9.026 -13.969 1.00 96.94 548 PHE A O 1
ATOM 4319 N N . HIS A 1 549 ? -13.762 -7.678 -13.837 1.00 97.62 549 HIS A N 1
ATOM 4320 C CA . HIS A 1 549 ? -14.006 -7.616 -15.279 1.00 97.62 549 HIS A CA 1
ATOM 4321 C C . HIS A 1 549 ? -13.456 -6.319 -15.888 1.00 97.62 549 HIS A C 1
ATOM 4323 O O . HIS A 1 549 ? -13.884 -5.229 -15.518 1.00 97.62 549 HIS A O 1
ATOM 4329 N N . ALA A 1 550 ? -12.542 -6.467 -16.844 1.00 97.25 550 ALA A N 1
ATOM 4330 C CA . ALA A 1 550 ? -11.970 -5.419 -17.675 1.00 97.25 550 ALA A CA 1
ATOM 4331 C C . ALA A 1 550 ? -12.585 -5.491 -19.090 1.00 97.25 550 ALA A C 1
ATOM 4333 O O . ALA A 1 550 ? -12.221 -6.383 -19.868 1.00 97.25 550 ALA A O 1
ATOM 4334 N N . PRO A 1 551 ? -13.530 -4.594 -19.425 1.00 97.44 551 PRO A N 1
ATOM 4335 C CA . PRO A 1 551 ? -14.178 -4.580 -20.735 1.00 97.44 551 PRO A CA 1
ATOM 4336 C C . PRO A 1 551 ? -13.208 -4.214 -21.867 1.00 97.44 551 PRO A C 1
ATOM 4338 O O . PRO A 1 551 ? -12.319 -3.375 -21.695 1.00 97.44 551 PRO A O 1
ATOM 4341 N N . GLN A 1 552 ? -13.405 -4.833 -23.036 1.00 97.19 552 GLN A N 1
ATOM 4342 C CA . GLN A 1 552 ? -12.658 -4.544 -24.263 1.00 97.19 552 GLN A CA 1
ATOM 4343 C C . GLN A 1 552 ? -12.641 -3.040 -24.578 1.00 97.19 552 GLN A C 1
ATOM 4345 O O . GLN A 1 552 ? -13.694 -2.413 -24.633 1.00 97.19 552 GLN A O 1
ATOM 4350 N N . ASN A 1 553 ? -11.455 -2.492 -24.863 1.00 95.31 553 ASN A N 1
ATOM 4351 C CA . ASN A 1 553 ? -11.217 -1.091 -25.251 1.00 95.31 553 ASN A CA 1
ATOM 4352 C C . ASN A 1 553 ? -11.745 -0.020 -24.272 1.00 95.31 553 ASN A C 1
ATOM 4354 O O . ASN A 1 553 ? -11.791 1.156 -24.623 1.00 95.31 553 ASN A O 1
ATOM 4358 N N . GLU A 1 554 ? -12.159 -0.407 -23.066 1.00 93.50 554 GLU A N 1
ATOM 4359 C CA . GLU A 1 554 ? -12.808 0.492 -22.104 1.00 93.50 554 GLU A CA 1
ATOM 4360 C C . GLU A 1 554 ? -12.076 0.552 -20.755 1.00 93.50 554 GLU A C 1
ATOM 4362 O O . GLU A 1 554 ? -12.337 1.456 -19.964 1.00 93.50 554 GLU A O 1
ATOM 4367 N N . PHE A 1 555 ? -11.176 -0.397 -20.471 1.00 93.94 555 PHE A N 1
ATOM 4368 C CA . PHE A 1 555 ? -10.496 -0.464 -19.176 1.00 93.94 555 PHE A CA 1
ATOM 4369 C C . PHE A 1 555 ? -9.154 0.271 -19.137 1.00 93.94 555 PHE A C 1
ATOM 4371 O O . PHE A 1 555 ? -8.872 0.932 -18.138 1.00 93.94 555 PHE A O 1
ATOM 4378 N N . LEU A 1 556 ? -8.318 0.139 -20.175 1.00 93.69 556 LEU A N 1
ATOM 4379 C CA . LEU A 1 556 ? -6.993 0.761 -20.161 1.00 93.69 556 LEU A CA 1
ATOM 4380 C C . LEU A 1 556 ? -7.113 2.274 -20.364 1.00 93.69 556 LEU A C 1
ATOM 4382 O O . LEU A 1 556 ? -7.895 2.758 -21.179 1.00 93.69 556 LEU A O 1
ATOM 4386 N N . VAL A 1 557 ? -6.346 3.030 -19.584 1.00 89.44 557 VAL A N 1
ATOM 4387 C CA . VAL A 1 557 ? -6.563 4.480 -19.406 1.00 89.44 557 VAL A CA 1
ATOM 4388 C C . VAL A 1 557 ? -5.512 5.368 -20.072 1.00 89.44 557 VAL A C 1
ATOM 4390 O O . VAL A 1 557 ? -5.663 6.590 -20.085 1.00 89.44 557 VAL A O 1
ATOM 4393 N N . PHE A 1 558 ? -4.411 4.789 -20.555 1.00 89.19 558 PHE A N 1
ATOM 4394 C CA . PHE A 1 558 ? -3.325 5.527 -21.216 1.00 89.19 558 PHE A CA 1
ATOM 4395 C C . PHE A 1 558 ? -2.863 4.910 -22.542 1.00 89.19 558 PHE A C 1
ATOM 4397 O O . PHE A 1 558 ? -1.895 5.393 -23.124 1.00 89.19 558 PHE A O 1
ATOM 4404 N N . GLU A 1 559 ? -3.574 3.894 -23.025 1.00 92.94 559 GLU A N 1
ATOM 4405 C CA . GLU A 1 559 ? -3.571 3.390 -24.401 1.00 92.94 559 GLU A CA 1
ATOM 4406 C C . GLU A 1 559 ? -4.836 2.548 -24.642 1.00 92.94 559 GLU A C 1
ATOM 4408 O O . GLU A 1 559 ? -5.483 2.124 -23.685 1.00 92.94 559 GLU A O 1
ATOM 4413 N N . GLU A 1 560 ? -5.186 2.282 -25.904 1.00 95.19 560 GLU A N 1
ATOM 4414 C CA . GLU A 1 560 ? -6.369 1.496 -26.255 1.00 95.19 560 GLU A CA 1
ATOM 4415 C C . GLU A 1 560 ? -6.201 0.031 -25.812 1.00 95.19 560 GLU A C 1
ATOM 4417 O O . GLU A 1 560 ? -5.223 -0.660 -26.134 1.00 95.19 560 GLU A O 1
ATOM 4422 N N . GLY A 1 561 ? -7.206 -0.473 -25.099 1.00 94.81 561 GLY A N 1
ATOM 4423 C CA . GLY A 1 561 ? -7.355 -1.889 -24.800 1.00 94.81 561 GLY A CA 1
ATOM 4424 C C . GLY A 1 561 ? -8.155 -2.160 -23.524 1.00 94.81 561 GLY A C 1
ATOM 4425 O O . GLY A 1 561 ? -8.729 -1.242 -22.933 1.00 94.81 561 GLY A O 1
ATOM 4426 N N . PRO A 1 562 ? -8.204 -3.426 -23.075 1.00 96.94 562 PRO A N 1
ATOM 4427 C CA . PRO A 1 562 ? -7.637 -4.619 -23.721 1.00 96.94 562 PRO A CA 1
ATOM 4428 C C . PRO A 1 562 ? -8.292 -4.936 -25.076 1.00 96.94 562 PRO A C 1
ATOM 4430 O O . PRO A 1 562 ? -9.397 -4.479 -25.350 1.00 96.94 562 PRO A O 1
ATOM 4433 N N . SER A 1 563 ? -7.635 -5.738 -25.923 1.00 97.19 563 SER A N 1
ATOM 4434 C CA . SER A 1 563 ? -8.128 -6.066 -27.277 1.00 97.19 563 SER A CA 1
ATOM 4435 C C . SER A 1 563 ? -9.350 -6.998 -27.304 1.00 97.19 563 SER A C 1
ATOM 4437 O O . SER A 1 563 ? -9.980 -7.184 -28.348 1.00 97.19 563 SER A O 1
ATOM 4439 N N . MET A 1 564 ? -9.696 -7.571 -26.153 1.00 97.38 564 MET A N 1
ATOM 4440 C CA . MET A 1 564 ? -10.906 -8.341 -25.878 1.00 97.38 564 MET A CA 1
ATOM 4441 C C . MET A 1 564 ? -11.273 -8.204 -24.398 1.00 97.38 564 MET A C 1
ATOM 4443 O O . MET A 1 564 ? -10.452 -7.757 -23.601 1.00 97.38 564 MET A O 1
ATOM 4447 N N . ASP A 1 565 ? -12.469 -8.649 -24.018 1.00 98.00 565 ASP A N 1
ATOM 4448 C CA . ASP A 1 565 ? -12.851 -8.743 -22.610 1.00 98.00 565 ASP A CA 1
ATOM 4449 C C . ASP A 1 565 ? -11.868 -9.632 -21.836 1.00 98.00 565 ASP A C 1
ATOM 4451 O O . ASP A 1 565 ? -11.620 -10.789 -22.197 1.00 98.00 565 ASP A O 1
ATOM 4455 N N . VAL A 1 566 ? -11.354 -9.103 -20.728 1.00 98.31 566 VAL A N 1
ATOM 4456 C CA . VAL A 1 566 ? -10.500 -9.827 -19.786 1.00 98.31 566 VAL A CA 1
ATOM 4457 C C . VAL A 1 566 ? -11.201 -9.848 -18.437 1.00 98.31 566 VAL A C 1
ATOM 4459 O O . VAL A 1 566 ? -11.662 -8.825 -17.953 1.00 98.31 566 VAL A O 1
ATOM 4462 N N . THR A 1 567 ? -11.263 -11.007 -17.790 1.00 98.38 567 THR A N 1
ATOM 4463 C CA . THR A 1 567 ? -11.722 -11.096 -16.397 1.00 98.38 567 THR A CA 1
ATOM 4464 C C . THR A 1 567 ? -10.581 -11.653 -15.573 1.00 98.38 567 THR A C 1
ATOM 4466 O O . THR A 1 567 ? -10.210 -12.800 -15.773 1.00 98.38 567 THR A O 1
ATOM 4469 N N . LEU A 1 568 ? -10.005 -10.867 -14.669 1.00 98.31 568 LEU A N 1
ATOM 4470 C CA . LEU A 1 568 ? -9.050 -11.393 -13.700 1.00 98.31 568 LEU A CA 1
ATOM 4471 C C . LEU A 1 568 ? -9.800 -12.303 -12.725 1.00 98.31 568 LEU A C 1
ATOM 4473 O O . LEU A 1 568 ? -10.870 -11.937 -12.241 1.00 98.31 568 LEU A O 1
ATOM 4477 N N . GLN A 1 569 ? -9.247 -13.482 -12.453 1.00 98.12 569 GLN A N 1
ATOM 4478 C CA . GLN A 1 569 ? -9.856 -14.491 -11.593 1.00 98.12 569 GLN A CA 1
ATOM 4479 C C . GLN A 1 569 ? -8.857 -14.992 -10.548 1.00 98.12 569 GLN A C 1
ATOM 4481 O O . GLN A 1 569 ? -7.690 -15.255 -10.855 1.00 98.12 569 GLN A O 1
ATOM 4486 N N . TRP A 1 570 ? -9.333 -15.187 -9.319 1.00 98.31 570 TRP A N 1
ATOM 4487 C CA . TRP A 1 570 ? -8.524 -15.674 -8.202 1.00 98.31 570 TRP A CA 1
ATOM 4488 C C . TRP A 1 570 ? -9.284 -16.729 -7.407 1.00 98.31 570 TRP A C 1
ATOM 4490 O O . TRP A 1 570 ? -10.391 -16.480 -6.935 1.00 98.31 570 TRP A O 1
ATOM 4500 N N . ALA A 1 571 ? -8.677 -17.899 -7.197 1.00 98.44 571 ALA A N 1
ATOM 4501 C CA . ALA A 1 571 ? -9.259 -18.900 -6.305 1.00 98.44 571 ALA A CA 1
ATOM 4502 C C . ALA A 1 571 ? -9.089 -18.487 -4.837 1.00 98.44 571 ALA A C 1
ATOM 4504 O O . ALA A 1 571 ? -10.035 -18.561 -4.053 1.00 98.44 571 ALA A O 1
ATOM 4505 N N . THR A 1 572 ? -7.883 -18.045 -4.471 1.00 98.69 572 THR A N 1
ATOM 4506 C CA . THR A 1 572 ? -7.513 -17.688 -3.095 1.00 98.69 572 THR A CA 1
ATOM 4507 C C . THR A 1 572 ? -7.072 -16.240 -2.963 1.00 98.69 572 THR A C 1
ATOM 4509 O O . THR A 1 572 ? -6.563 -15.643 -3.914 1.00 98.69 572 THR A O 1
ATOM 4512 N N . TYR A 1 573 ? -7.183 -15.689 -1.751 1.00 98.69 573 TYR A N 1
ATOM 4513 C CA . TYR A 1 573 ? -6.672 -14.347 -1.438 1.00 98.69 573 TYR A CA 1
ATOM 4514 C C . TYR A 1 573 ? -5.172 -14.224 -1.733 1.00 98.69 573 TYR A C 1
ATOM 4516 O O . TYR A 1 573 ? -4.686 -13.179 -2.167 1.00 98.69 573 TYR A O 1
ATOM 4524 N N . ARG A 1 574 ? -4.425 -15.318 -1.537 1.00 98.12 574 ARG A N 1
ATOM 4525 C CA . ARG A 1 574 ? -2.995 -15.376 -1.850 1.00 98.12 574 ARG A CA 1
ATOM 4526 C C . ARG A 1 574 ? -2.705 -15.308 -3.344 1.00 98.12 574 ARG A C 1
ATOM 4528 O O . ARG A 1 574 ? -1.706 -14.685 -3.687 1.00 98.12 574 ARG A O 1
ATOM 4535 N N . ASP A 1 575 ? -3.552 -15.886 -4.199 1.00 98.38 575 ASP A N 1
ATOM 4536 C CA . ASP A 1 575 ? -3.387 -15.780 -5.656 1.00 98.38 575 ASP A CA 1
ATOM 4537 C C . ASP A 1 575 ? -3.593 -14.334 -6.119 1.00 98.38 575 ASP A C 1
ATOM 4539 O O . ASP A 1 575 ? -2.819 -13.843 -6.937 1.00 98.38 575 ASP A O 1
ATOM 4543 N N . ALA A 1 576 ? -4.585 -13.632 -5.551 1.00 98.31 576 ALA A N 1
ATOM 4544 C CA . ALA A 1 576 ? -4.786 -12.205 -5.804 1.00 98.31 576 ALA A CA 1
ATOM 4545 C C . ALA A 1 576 ? -3.547 -11.398 -5.395 1.00 98.31 576 ALA A C 1
ATOM 4547 O O . ALA A 1 576 ? -2.998 -10.659 -6.207 1.00 98.31 576 ALA A O 1
ATOM 4548 N N . SER A 1 577 ? -3.028 -11.627 -4.183 1.00 98.12 577 SER A N 1
ATOM 4549 C CA . SER A 1 577 ? -1.796 -10.981 -3.718 1.00 98.12 577 SER A CA 1
ATOM 4550 C C . SER A 1 577 ? -0.564 -11.310 -4.569 1.00 98.12 577 SER A C 1
ATOM 4552 O O . SER A 1 577 ? 0.308 -10.452 -4.704 1.00 98.12 577 SER A O 1
ATOM 4554 N N . ASP A 1 578 ? -0.439 -12.531 -5.093 1.00 97.81 578 ASP A N 1
ATOM 4555 C CA . ASP A 1 578 ? 0.684 -12.912 -5.956 1.00 97.81 578 ASP A CA 1
ATOM 4556 C C . ASP A 1 578 ? 0.632 -12.169 -7.288 1.00 97.81 578 ASP A C 1
ATOM 4558 O O . ASP A 1 578 ? 1.637 -11.622 -7.748 1.00 97.81 578 ASP A O 1
ATOM 4562 N N . GLN A 1 579 ? -0.567 -12.079 -7.856 1.00 97.06 579 GLN A N 1
ATOM 4563 C CA . GLN A 1 579 ? -0.844 -11.302 -9.052 1.00 97.06 579 GLN A CA 1
ATOM 4564 C C . GLN A 1 579 ? -0.569 -9.805 -8.852 1.00 97.06 579 GLN A C 1
ATOM 4566 O O . GLN A 1 579 ? 0.047 -9.182 -9.722 1.00 97.06 579 GLN A O 1
ATOM 4571 N N . THR A 1 580 ? -0.915 -9.237 -7.688 1.00 96.69 580 THR A N 1
ATOM 4572 C CA . THR A 1 580 ? -0.556 -7.853 -7.345 1.00 96.69 580 THR A CA 1
ATOM 4573 C C . THR A 1 580 ? 0.942 -7.621 -7.453 1.00 96.69 580 THR A C 1
ATOM 4575 O O . THR A 1 580 ? 1.386 -6.623 -8.013 1.00 96.69 580 THR A O 1
ATOM 4578 N N . SER A 1 581 ? 1.749 -8.541 -6.947 1.00 96.25 581 SER A N 1
ATOM 4579 C CA . SER A 1 581 ? 3.198 -8.409 -6.974 1.00 96.25 581 SER A CA 1
ATOM 4580 C C . SER A 1 581 ? 3.787 -8.542 -8.385 1.00 96.25 581 SER A C 1
ATOM 4582 O O . SER A 1 581 ? 4.584 -7.691 -8.788 1.00 96.25 581 SER A O 1
ATOM 4584 N N . LEU A 1 582 ? 3.341 -9.527 -9.175 1.00 97.75 582 LEU A N 1
ATOM 4585 C CA . LEU A 1 582 ? 3.776 -9.692 -10.571 1.00 97.75 582 LEU A CA 1
ATOM 4586 C C . LEU A 1 582 ? 3.459 -8.466 -11.429 1.00 97.75 582 LEU A C 1
ATOM 4588 O O . LEU A 1 582 ? 4.270 -8.038 -12.253 1.00 97.75 582 LEU A O 1
ATOM 4592 N N . SER A 1 583 ? 2.302 -7.853 -11.189 1.00 97.50 583 SER A N 1
ATOM 4593 C CA . SER A 1 583 ? 1.870 -6.663 -11.915 1.00 97.50 583 SER A CA 1
ATOM 4594 C C . SER A 1 583 ? 2.862 -5.497 -11.805 1.00 97.50 583 SER A C 1
ATOM 4596 O O . SER A 1 583 ? 2.922 -4.655 -12.694 1.00 97.50 583 SER A O 1
ATOM 4598 N N . ARG A 1 584 ? 3.663 -5.431 -10.729 1.00 97.69 584 ARG A N 1
ATOM 4599 C CA . ARG A 1 584 ? 4.648 -4.358 -10.522 1.00 97.69 584 ARG A CA 1
ATOM 4600 C C . ARG A 1 584 ? 5.904 -4.542 -11.376 1.00 97.69 584 ARG A C 1
ATOM 4602 O O . ARG A 1 584 ? 6.592 -3.560 -11.660 1.00 97.69 584 ARG A O 1
ATOM 4609 N N . ILE A 1 585 ? 6.177 -5.783 -11.779 1.00 98.31 585 ILE A N 1
ATOM 4610 C CA . ILE A 1 585 ? 7.255 -6.141 -12.702 1.00 98.31 585 ILE A CA 1
ATOM 4611 C C . ILE A 1 585 ? 6.805 -5.845 -14.136 1.00 98.31 585 ILE A C 1
ATOM 4613 O O . ILE A 1 585 ? 7.497 -5.110 -14.835 1.00 98.31 585 ILE A O 1
ATOM 4617 N N . TRP A 1 586 ? 5.615 -6.310 -14.548 1.00 97.94 586 TRP A N 1
ATOM 4618 C CA . TRP A 1 586 ? 5.046 -5.976 -15.869 1.00 97.94 586 TRP A CA 1
ATOM 4619 C C . TRP A 1 586 ? 4.785 -4.480 -16.050 1.00 97.94 586 TRP A C 1
ATOM 4621 O O . TRP A 1 586 ? 5.076 -3.932 -17.108 1.00 97.94 586 TRP A O 1
ATOM 4631 N N . GLY A 1 587 ? 4.336 -3.798 -14.995 1.00 97.06 587 GLY A N 1
ATOM 4632 C CA . GLY A 1 587 ? 4.212 -2.341 -14.970 1.00 97.06 587 GLY A CA 1
ATOM 4633 C C . GLY A 1 587 ? 5.554 -1.601 -14.995 1.00 97.06 587 GLY A C 1
ATOM 4634 O O . GLY A 1 587 ? 5.564 -0.378 -15.055 1.00 97.06 587 GLY A O 1
ATOM 4635 N N . GLY A 1 588 ? 6.692 -2.302 -14.932 1.00 97.75 588 GLY A N 1
ATOM 4636 C CA . GLY A 1 588 ? 8.019 -1.719 -15.124 1.00 97.75 588 GLY A CA 1
ATOM 4637 C C . GLY A 1 588 ? 8.629 -1.018 -13.904 1.00 97.75 588 GLY A C 1
ATOM 4638 O O . GLY A 1 588 ? 9.652 -0.353 -14.044 1.00 97.75 588 GLY A O 1
ATOM 4639 N N . ILE A 1 589 ? 8.034 -1.124 -12.711 1.00 97.06 589 ILE A N 1
ATOM 4640 C CA . ILE A 1 589 ? 8.369 -0.246 -11.570 1.00 97.06 589 ILE A CA 1
ATOM 4641 C C . ILE A 1 589 ? 9.075 -0.938 -10.399 1.00 97.06 589 ILE A C 1
ATOM 4643 O O . ILE A 1 589 ? 9.595 -0.246 -9.517 1.00 97.06 589 ILE A O 1
ATOM 4647 N N . HIS A 1 590 ? 9.130 -2.272 -10.379 1.00 98.44 590 HIS A N 1
ATOM 4648 C CA . HIS A 1 590 ? 9.830 -3.051 -9.354 1.00 98.44 590 HIS A CA 1
ATOM 4649 C C . HIS A 1 590 ? 10.548 -4.274 -9.961 1.00 98.44 590 HIS A C 1
ATOM 4651 O O . HIS A 1 590 ? 9.921 -5.013 -10.717 1.00 98.44 590 HIS A O 1
ATOM 4657 N N . PRO A 1 591 ? 11.830 -4.533 -9.630 1.00 98.19 591 PRO A N 1
ATOM 4658 C CA . PRO A 1 591 ? 12.489 -5.809 -9.902 1.00 98.19 591 PRO A CA 1
ATOM 4659 C C . PRO A 1 591 ? 12.098 -6.890 -8.868 1.00 98.19 591 PRO A C 1
ATOM 4661 O O . PRO A 1 591 ? 11.633 -6.559 -7.772 1.00 98.19 591 PRO A O 1
ATOM 4664 N N . PRO A 1 592 ? 12.395 -8.179 -9.134 1.00 97.69 592 PRO A N 1
ATOM 4665 C CA . PRO A 1 592 ? 12.194 -9.287 -8.189 1.00 97.69 592 PRO A CA 1
ATOM 4666 C C . PRO A 1 592 ? 12.736 -9.060 -6.771 1.00 97.69 592 PRO A C 1
ATOM 4668 O O . PRO A 1 592 ? 12.162 -9.544 -5.793 1.00 97.69 592 PRO A O 1
ATOM 4671 N N . ALA A 1 593 ? 13.842 -8.315 -6.655 1.00 97.69 593 ALA A N 1
ATOM 4672 C CA . ALA A 1 593 ? 14.468 -8.001 -5.375 1.00 97.69 593 ALA A CA 1
ATOM 4673 C C . ALA A 1 593 ? 13.569 -7.172 -4.449 1.00 97.69 593 ALA A C 1
ATOM 4675 O O . ALA A 1 593 ? 13.659 -7.327 -3.233 1.00 97.69 593 ALA A O 1
ATOM 4676 N N . ASP A 1 594 ? 12.679 -6.352 -5.007 1.00 98.50 594 ASP A N 1
ATOM 4677 C CA . ASP A 1 594 ? 11.733 -5.553 -4.231 1.00 98.50 594 ASP A CA 1
ATOM 4678 C C . ASP A 1 594 ? 10.521 -6.382 -3.783 1.00 98.50 594 ASP A C 1
ATOM 4680 O O . ASP A 1 594 ? 9.919 -6.086 -2.752 1.00 98.50 594 ASP A O 1
ATOM 4684 N N . ASP A 1 595 ? 10.156 -7.411 -4.547 1.00 98.38 595 ASP A N 1
ATOM 4685 C CA . ASP A 1 595 ? 8.933 -8.192 -4.358 1.00 98.38 595 ASP A CA 1
ATOM 4686 C C . ASP A 1 595 ? 9.056 -9.241 -3.240 1.00 98.38 595 ASP A C 1
ATOM 4688 O O . ASP A 1 595 ? 8.341 -9.182 -2.234 1.00 98.38 595 ASP A O 1
ATOM 4692 N N . ILE A 1 596 ? 9.987 -10.196 -3.380 1.00 98.25 596 ILE A N 1
ATOM 4693 C CA . ILE A 1 596 ? 10.032 -11.386 -2.511 1.00 98.25 596 ILE A CA 1
ATOM 4694 C C . ILE A 1 596 ? 10.157 -11.038 -1.019 1.00 98.25 596 ILE A C 1
ATOM 4696 O O . ILE A 1 596 ? 9.404 -11.605 -0.214 1.00 98.25 596 ILE A O 1
ATOM 4700 N N . PRO A 1 597 ? 11.044 -10.117 -0.592 1.00 98.50 597 PRO A N 1
ATOM 4701 C CA . PRO A 1 597 ? 11.092 -9.704 0.806 1.00 98.50 597 PRO A CA 1
ATOM 4702 C C . PRO A 1 597 ? 9.789 -9.043 1.268 1.00 98.50 597 PRO A C 1
ATOM 4704 O O . PRO A 1 597 ? 9.348 -9.324 2.381 1.00 98.50 597 PRO A O 1
ATOM 4707 N N . GLY A 1 598 ? 9.134 -8.260 0.402 1.00 98.50 598 GLY A N 1
ATOM 4708 C CA . GLY A 1 598 ? 7.815 -7.673 0.648 1.00 98.50 598 GLY A CA 1
ATOM 4709 C C . GLY A 1 598 ? 6.757 -8.717 0.975 1.00 98.50 598 GLY A C 1
ATOM 4710 O O . GLY A 1 598 ? 6.161 -8.667 2.052 1.00 98.50 598 GLY A O 1
ATOM 4711 N N . ARG A 1 599 ? 6.593 -9.742 0.126 1.00 98.56 599 ARG A N 1
ATOM 4712 C CA . ARG A 1 599 ? 5.652 -10.840 0.413 1.00 98.56 599 ARG A CA 1
ATOM 4713 C C . ARG A 1 599 ? 6.034 -11.584 1.703 1.00 98.56 599 ARG A C 1
ATOM 4715 O O . ARG A 1 599 ? 5.181 -11.842 2.547 1.00 98.56 599 ARG A O 1
ATOM 4722 N N . ARG A 1 600 ? 7.314 -11.910 1.920 1.00 98.56 600 ARG A N 1
ATOM 4723 C CA . ARG A 1 600 ? 7.760 -12.625 3.141 1.00 98.56 600 ARG A CA 1
ATOM 4724 C C . ARG A 1 600 ? 7.463 -11.846 4.422 1.00 98.56 600 ARG A C 1
ATOM 4726 O O . ARG A 1 600 ? 7.095 -12.448 5.431 1.00 98.56 600 ARG A O 1
ATOM 4733 N N . ILE A 1 601 ? 7.647 -10.529 4.393 1.00 98.75 601 ILE A N 1
ATOM 4734 C CA . ILE A 1 601 ? 7.333 -9.639 5.511 1.00 98.75 601 ILE A CA 1
ATOM 4735 C C . ILE A 1 601 ? 5.816 -9.521 5.679 1.00 98.75 601 ILE A C 1
ATOM 4737 O O . ILE A 1 601 ? 5.332 -9.671 6.800 1.00 98.75 601 ILE A O 1
ATOM 4741 N N . GLY A 1 602 ? 5.068 -9.356 4.585 1.00 98.75 602 GLY A N 1
ATOM 4742 C CA . GLY A 1 602 ? 3.607 -9.295 4.595 1.00 98.75 602 GLY A CA 1
ATOM 4743 C C . GLY A 1 602 ? 2.965 -10.506 5.278 1.00 98.75 602 GLY A C 1
ATOM 4744 O O . GLY A 1 602 ? 2.083 -10.321 6.109 1.00 98.75 602 GLY A O 1
ATOM 4745 N N . ILE A 1 603 ? 3.477 -11.727 5.047 1.00 98.69 603 ILE A N 1
ATOM 4746 C CA . ILE A 1 603 ? 2.993 -12.946 5.735 1.00 98.69 603 ILE A CA 1
ATOM 4747 C C . ILE A 1 603 ? 3.063 -12.787 7.262 1.00 98.69 603 ILE A C 1
ATOM 4749 O O . ILE A 1 603 ? 2.120 -13.108 7.989 1.00 98.69 603 ILE A O 1
ATOM 4753 N N . LYS A 1 604 ? 4.199 -12.282 7.757 1.00 98.62 604 LYS A N 1
ATOM 4754 C CA . LYS A 1 604 ? 4.441 -12.100 9.194 1.00 98.62 604 LYS A CA 1
ATOM 4755 C C . LYS A 1 604 ? 3.575 -10.981 9.768 1.00 98.62 604 LYS A C 1
ATOM 4757 O O . LYS A 1 604 ? 3.021 -11.160 10.846 1.00 98.62 604 LYS A O 1
ATOM 4762 N N . ILE A 1 605 ? 3.460 -9.858 9.055 1.00 98.81 605 ILE A N 1
ATOM 4763 C CA . ILE A 1 605 ? 2.662 -8.701 9.482 1.00 98.81 605 ILE A CA 1
ATOM 4764 C C . ILE A 1 605 ? 1.182 -9.066 9.559 1.00 98.81 605 ILE A C 1
ATOM 4766 O O . ILE A 1 605 ? 0.574 -8.862 10.603 1.00 98.81 605 ILE A O 1
ATOM 4770 N N . GLY A 1 606 ? 0.617 -9.655 8.499 1.00 98.75 606 GLY A N 1
ATOM 4771 C CA . GLY A 1 606 ? -0.800 -10.020 8.463 1.00 98.75 606 GLY A CA 1
ATOM 4772 C C . GLY A 1 606 ? -1.182 -10.982 9.587 1.00 98.75 606 GLY A C 1
ATOM 4773 O O . GLY A 1 606 ? -2.163 -10.757 10.292 1.00 98.75 606 GLY A O 1
ATOM 4774 N N . THR A 1 607 ? -0.345 -11.996 9.828 1.00 98.69 607 THR A N 1
ATOM 4775 C CA . THR A 1 607 ? -0.548 -12.949 10.930 1.00 98.69 607 THR A CA 1
ATOM 4776 C C . THR A 1 607 ? -0.466 -12.259 12.297 1.00 98.69 607 THR A C 1
ATOM 4778 O O . THR A 1 607 ? -1.380 -12.395 13.107 1.00 98.69 607 THR A O 1
ATOM 4781 N N . ALA A 1 608 ? 0.588 -11.473 12.552 1.00 98.44 608 ALA A N 1
ATOM 4782 C CA . ALA A 1 608 ? 0.788 -10.806 13.842 1.00 98.44 608 ALA A CA 1
ATOM 4783 C C . ALA A 1 608 ? -0.306 -9.768 14.148 1.00 98.44 608 ALA A C 1
ATOM 4785 O O . ALA A 1 608 ? -0.776 -9.680 15.285 1.00 98.44 608 ALA A O 1
ATOM 4786 N N . ALA A 1 609 ? -0.736 -9.006 13.140 1.00 98.56 609 ALA A N 1
ATOM 4787 C CA . ALA A 1 609 ? -1.829 -8.051 13.265 1.00 98.56 609 ALA A CA 1
ATOM 4788 C C . ALA A 1 609 ? -3.155 -8.759 13.567 1.00 98.56 609 ALA A C 1
ATOM 4790 O O . ALA A 1 609 ? -3.851 -8.364 14.503 1.00 98.56 609 ALA A O 1
ATOM 4791 N N . PHE A 1 610 ? -3.474 -9.847 12.858 1.00 98.81 610 PHE A N 1
ATOM 4792 C CA . PHE A 1 610 ? -4.678 -10.632 13.132 1.00 98.81 610 PHE A CA 1
ATOM 4793 C C . PHE A 1 610 ? -4.674 -11.222 14.551 1.00 98.81 610 PHE A C 1
ATOM 4795 O O . PHE A 1 610 ? -5.665 -11.122 15.271 1.00 98.81 610 PHE A O 1
ATOM 4802 N N . GLU A 1 611 ? -3.553 -11.800 14.988 1.00 98.19 611 GLU A N 1
ATOM 4803 C CA . GLU A 1 611 ? -3.403 -12.352 16.340 1.00 98.19 611 GLU A CA 1
ATOM 4804 C C . GLU A 1 611 ? -3.492 -11.273 17.430 1.00 98.19 611 GLU A C 1
ATOM 4806 O O . GLU A 1 611 ? -4.065 -11.510 18.496 1.00 98.19 611 GLU A O 1
ATOM 4811 N N . LYS A 1 612 ? -2.947 -10.070 17.195 1.00 97.81 612 LYS A N 1
ATOM 4812 C CA . LYS A 1 612 ? -3.115 -8.943 18.125 1.00 97.81 612 LYS A CA 1
ATOM 4813 C C . LYS A 1 612 ? -4.575 -8.486 18.171 1.00 97.81 612 LYS A C 1
ATOM 4815 O O . LYS A 1 612 ? -5.101 -8.334 19.270 1.00 97.81 612 LYS A O 1
ATOM 4820 N N . ALA A 1 613 ? -5.232 -8.330 17.023 1.00 98.50 613 ALA A N 1
ATOM 4821 C CA . ALA A 1 613 ? -6.644 -7.959 16.945 1.00 98.50 613 ALA A CA 1
ATOM 4822 C C . ALA A 1 613 ? -7.547 -8.977 17.662 1.00 98.50 613 ALA A C 1
ATOM 4824 O O . ALA A 1 613 ? -8.367 -8.591 18.491 1.00 98.50 613 ALA A O 1
ATOM 4825 N N . GLU A 1 614 ? -7.334 -10.279 17.441 1.00 98.06 614 GLU A N 1
ATOM 4826 C CA . GLU A 1 614 ? -8.078 -11.334 18.137 1.00 98.06 614 GLU A CA 1
ATOM 4827 C C . GLU A 1 614 ? -7.975 -11.206 19.658 1.00 98.06 614 GLU A C 1
ATOM 4829 O O . GLU A 1 614 ? -8.989 -11.311 20.346 1.00 98.06 614 GLU A O 1
ATOM 4834 N N . ARG A 1 615 ? -6.776 -10.941 20.190 1.00 97.81 615 ARG A N 1
ATOM 4835 C CA . ARG A 1 615 ? -6.597 -10.791 21.636 1.00 97.81 615 ARG A CA 1
ATOM 4836 C C . ARG A 1 615 ? -7.418 -9.636 22.211 1.00 97.81 615 ARG A C 1
ATOM 4838 O O . ARG A 1 615 ? -7.912 -9.772 23.327 1.00 97.81 615 ARG A O 1
ATOM 4845 N N . TYR A 1 616 ? -7.608 -8.543 21.470 1.00 98.25 616 TYR A N 1
ATOM 4846 C CA . TYR A 1 616 ? -8.530 -7.480 21.882 1.00 98.25 616 TYR A CA 1
ATOM 4847 C C . TYR A 1 616 ? -9.979 -7.973 21.890 1.00 98.25 616 TYR A C 1
ATOM 4849 O O . TYR A 1 616 ? -10.695 -7.748 22.865 1.00 98.25 616 TYR A O 1
ATOM 4857 N N . PHE A 1 617 ? -10.393 -8.726 20.868 1.00 97.56 617 PHE A N 1
ATOM 4858 C CA . PHE A 1 617 ? -11.755 -9.262 20.768 1.00 97.56 617 PHE A CA 1
ATOM 4859 C C . PHE A 1 617 ? -12.093 -10.243 21.896 1.00 97.56 617 PHE A C 1
ATOM 4861 O O . PHE A 1 617 ? -13.249 -10.334 22.301 1.00 97.56 617 PHE A O 1
ATOM 4868 N N . THR A 1 618 ? -11.100 -10.984 22.393 1.00 96.06 618 THR A N 1
ATOM 4869 C CA . THR A 1 618 ? -11.265 -11.985 23.457 1.00 96.06 618 THR A CA 1
ATOM 4870 C C . THR A 1 618 ? -10.932 -11.467 24.855 1.00 96.06 618 THR A C 1
ATOM 4872 O O . THR A 1 618 ? -10.979 -12.246 25.807 1.00 96.06 618 THR A O 1
ATOM 4875 N N . GLY A 1 619 ? -10.578 -10.186 24.999 1.00 94.94 619 GLY A N 1
ATOM 4876 C CA . GLY A 1 619 ? -10.233 -9.583 26.289 1.00 94.94 619 GLY A CA 1
ATOM 4877 C C . GLY A 1 619 ? -8.916 -10.086 26.888 1.00 94.94 619 GLY A C 1
ATOM 4878 O O . GLY A 1 619 ? -8.745 -10.114 28.107 1.00 94.94 619 GLY A O 1
ATOM 4879 N N . THR A 1 620 ? -7.993 -10.534 26.038 1.00 94.81 620 THR A N 1
ATOM 4880 C CA . THR A 1 620 ? -6.689 -11.100 26.413 1.00 94.81 620 THR A CA 1
ATOM 4881 C C . THR A 1 620 ? -5.523 -10.339 25.779 1.00 94.81 620 THR A C 1
ATOM 4883 O O . THR A 1 620 ? -4.449 -10.913 25.591 1.00 94.81 620 THR A O 1
ATOM 4886 N N . ALA A 1 621 ? -5.725 -9.086 25.366 1.00 89.31 621 ALA A N 1
ATOM 4887 C CA . ALA A 1 621 ? -4.658 -8.256 24.832 1.00 89.31 621 ALA A CA 1
ATOM 4888 C C . ALA A 1 621 ? -3.676 -7.889 25.946 1.00 89.31 621 ALA A C 1
ATOM 4890 O O . ALA A 1 621 ? -4.062 -7.466 27.038 1.00 89.31 621 ALA A O 1
ATOM 4891 N N . ASP A 1 622 ? -2.387 -8.048 25.647 1.00 78.19 622 ASP A N 1
ATOM 4892 C CA . ASP A 1 622 ? -1.341 -7.470 26.478 1.00 78.19 622 ASP A CA 1
ATOM 4893 C C . ASP A 1 622 ? -1.356 -5.962 26.231 1.00 78.19 622 ASP A C 1
ATOM 4895 O O . ASP A 1 622 ? -1.132 -5.515 25.104 1.00 78.19 622 ASP A O 1
ATOM 4899 N N . LEU A 1 623 ? -1.648 -5.185 27.272 1.00 71.25 623 LEU A N 1
ATOM 4900 C CA . LEU A 1 623 ? -1.578 -3.728 27.196 1.00 71.25 623 LEU A CA 1
ATOM 4901 C C . LEU A 1 623 ? -0.117 -3.302 26.994 1.00 71.25 623 LEU A C 1
ATOM 4903 O O . LEU A 1 623 ? 0.782 -3.892 27.605 1.00 71.25 623 LEU A O 1
ATOM 4907 N N . ASP A 1 624 ? 0.117 -2.299 26.140 1.00 64.88 624 ASP A N 1
ATOM 4908 C CA . ASP A 1 624 ? 1.466 -1.801 25.848 1.00 64.88 624 ASP A CA 1
ATOM 4909 C C . ASP A 1 624 ? 2.182 -1.437 27.156 1.00 64.88 624 ASP A C 1
ATOM 4911 O O . ASP A 1 624 ? 1.736 -0.595 27.935 1.00 64.88 624 ASP A O 1
ATOM 4915 N N . GLN A 1 625 ? 3.326 -2.080 27.395 1.00 62.97 625 GLN A N 1
ATOM 4916 C CA . GLN A 1 625 ? 4.167 -1.843 28.571 1.00 62.97 625 GLN A CA 1
ATOM 4917 C C . GLN A 1 625 ? 5.159 -0.702 28.323 1.00 62.97 625 GLN A C 1
ATOM 4919 O O . GLN A 1 625 ? 6.338 -0.805 28.677 1.00 62.97 625 GLN A O 1
ATOM 4924 N N . THR A 1 626 ? 4.719 0.370 27.661 1.00 67.69 626 THR A N 1
ATOM 4925 C CA . THR A 1 626 ? 5.575 1.539 27.452 1.00 67.69 626 THR A CA 1
ATOM 4926 C C . THR A 1 626 ? 6.031 2.059 28.816 1.00 67.69 626 THR A C 1
ATOM 4928 O O . THR A 1 626 ? 5.223 2.115 29.738 1.00 67.69 626 THR A O 1
ATOM 4931 N N . PRO A 1 627 ? 7.303 2.447 29.003 1.00 71.56 627 PRO A N 1
ATOM 4932 C CA . PRO A 1 627 ? 7.722 3.075 30.247 1.00 71.56 627 PRO A CA 1
ATOM 4933 C C . PRO A 1 627 ? 6.884 4.320 30.560 1.00 71.56 627 PRO A C 1
ATOM 4935 O O . PRO A 1 627 ? 6.486 5.070 29.661 1.00 71.56 627 PRO A O 1
ATOM 4938 N N . ALA A 1 628 ? 6.652 4.568 31.847 1.00 76.31 628 ALA A N 1
ATOM 4939 C CA . ALA A 1 628 ? 6.005 5.797 32.271 1.00 76.31 628 ALA A CA 1
ATOM 4940 C C . ALA A 1 628 ? 6.877 7.008 31.928 1.00 76.31 628 ALA A C 1
ATOM 4942 O O . ALA A 1 628 ? 7.996 7.154 32.419 1.00 76.31 628 ALA A O 1
ATOM 4943 N N . ALA A 1 629 ? 6.331 7.877 31.088 1.00 81.06 629 ALA A N 1
ATOM 4944 C CA . ALA A 1 629 ? 6.875 9.163 30.710 1.00 81.06 629 ALA A CA 1
ATOM 4945 C C . ALA A 1 629 ? 6.006 10.262 31.323 1.00 81.06 629 ALA A C 1
ATOM 4947 O O . ALA A 1 629 ? 4.772 10.212 31.266 1.00 81.06 629 ALA A O 1
ATOM 4948 N N . VAL A 1 630 ? 6.663 11.260 31.915 1.00 85.62 630 VAL A N 1
ATOM 4949 C CA . VAL A 1 630 ? 5.987 12.372 32.578 1.00 85.62 630 VAL A CA 1
ATOM 4950 C C . VAL A 1 630 ? 6.502 13.690 32.026 1.00 85.62 630 VAL A C 1
ATOM 4952 O O . VAL A 1 630 ? 7.682 14.015 32.130 1.00 85.62 630 VAL A O 1
ATOM 4955 N N . LYS A 1 631 ? 5.596 14.492 31.469 1.00 87.62 631 LYS A N 1
ATOM 4956 C CA . LYS A 1 631 ? 5.914 15.835 30.987 1.00 87.62 631 LYS A CA 1
ATOM 4957 C C . LYS A 1 631 ? 5.528 16.858 32.045 1.00 87.62 631 LYS A C 1
ATOM 4959 O O . LYS A 1 631 ? 4.357 17.013 32.382 1.00 87.62 631 LYS A O 1
ATOM 4964 N N . LEU A 1 632 ? 6.531 17.569 32.558 1.00 89.12 632 LEU A N 1
ATOM 4965 C CA . LEU A 1 632 ? 6.364 18.595 33.584 1.00 89.12 632 LEU A CA 1
ATOM 4966 C C . LEU A 1 632 ? 6.376 20.003 32.995 1.00 89.12 632 LEU A C 1
ATOM 4968 O O . LEU A 1 632 ? 7.347 20.390 32.342 1.00 89.12 632 LEU A O 1
ATOM 4972 N N . TYR A 1 633 ? 5.356 20.804 33.299 1.00 89.12 633 TYR A N 1
ATOM 4973 C CA . TYR A 1 633 ? 5.326 22.216 32.926 1.00 89.12 633 TYR A CA 1
ATOM 4974 C C . TYR A 1 633 ? 4.473 23.077 33.887 1.00 89.12 633 TYR A C 1
ATOM 4976 O O . TYR A 1 633 ? 3.448 22.616 34.386 1.00 89.12 633 TYR A O 1
ATOM 4984 N N . PRO A 1 634 ? 4.873 24.335 34.160 1.00 87.94 634 PRO A N 1
ATOM 4985 C CA . PRO A 1 634 ? 6.174 24.901 33.815 1.00 87.94 634 PRO A CA 1
ATOM 4986 C C . PRO A 1 634 ? 7.291 24.238 34.636 1.00 87.94 634 PRO A C 1
ATOM 4988 O O . PRO A 1 634 ? 7.149 23.987 35.830 1.00 87.94 634 PRO A O 1
ATOM 4991 N N . ASN A 1 635 ? 8.413 23.935 33.987 1.00 88.88 635 ASN A N 1
ATOM 4992 C CA . ASN A 1 635 ? 9.611 23.437 34.651 1.00 88.88 635 ASN A CA 1
ATOM 4993 C C . ASN A 1 635 ? 10.847 23.994 33.925 1.00 88.88 635 ASN A C 1
ATOM 4995 O O . ASN A 1 635 ? 11.165 23.533 32.828 1.00 88.88 635 ASN A O 1
ATOM 4999 N N . PRO A 1 636 ? 11.534 25.005 34.481 1.00 89.94 636 PRO A N 1
ATOM 5000 C CA . PRO A 1 636 ? 11.413 25.507 35.852 1.00 89.94 636 PRO A CA 1
ATOM 5001 C C . PRO A 1 636 ? 10.089 26.230 36.174 1.00 89.94 636 PRO A C 1
ATOM 5003 O O . PRO A 1 636 ? 9.505 26.870 35.305 1.00 89.94 636 PRO A O 1
ATOM 5006 N N . CYS A 1 637 ? 9.658 26.172 37.437 1.00 86.94 637 CYS A N 1
ATOM 5007 C CA . CYS A 1 637 ? 8.488 26.871 37.993 1.00 86.94 637 CYS A CA 1
ATOM 5008 C C . CYS A 1 637 ? 8.907 27.908 39.050 1.00 86.94 637 CYS A C 1
ATOM 5010 O O . CYS A 1 637 ? 9.986 27.818 39.638 1.00 86.94 637 CYS A O 1
ATOM 5012 N N . ARG A 1 638 ? 8.076 28.925 39.290 1.00 85.62 638 ARG A N 1
ATOM 5013 C CA . ARG A 1 638 ? 8.262 29.950 40.331 1.00 85.62 638 ARG A CA 1
ATOM 5014 C C . ARG A 1 638 ? 7.354 29.697 41.530 1.00 85.62 638 ARG A C 1
ATOM 5016 O O . ARG A 1 638 ? 6.380 28.953 41.462 1.00 85.62 638 ARG A O 1
ATOM 5023 N N . THR A 1 639 ? 7.662 30.363 42.641 1.00 75.44 639 THR A N 1
ATOM 5024 C CA . THR A 1 639 ? 6.790 30.371 43.824 1.00 75.44 639 THR A CA 1
ATOM 5025 C C . THR A 1 639 ? 5.405 30.908 43.445 1.00 75.44 639 THR A C 1
ATOM 5027 O O . THR A 1 639 ? 5.279 32.062 43.042 1.00 75.44 639 THR A O 1
ATOM 5030 N N . GLY A 1 640 ? 4.378 30.071 43.582 1.00 74.25 640 GLY A N 1
ATOM 5031 C CA . GLY A 1 640 ? 2.980 30.375 43.249 1.00 74.25 640 GLY A CA 1
ATOM 5032 C C . GLY A 1 640 ? 2.500 29.750 41.938 1.00 74.25 640 GLY A C 1
ATOM 5033 O O . GLY A 1 640 ? 1.295 29.733 41.692 1.00 74.25 640 GLY A O 1
ATOM 5034 N N . ASP A 1 641 ? 3.410 29.205 41.125 1.00 83.56 641 ASP A N 1
ATOM 5035 C CA . ASP A 1 641 ? 3.037 28.474 39.918 1.00 83.56 641 ASP A CA 1
ATOM 5036 C C . ASP A 1 641 ? 2.444 27.107 40.271 1.00 83.56 641 ASP A C 1
ATOM 5038 O O . ASP A 1 641 ? 2.852 26.430 41.224 1.00 83.56 641 ASP A O 1
ATOM 5042 N N . ARG A 1 642 ? 1.499 26.671 39.438 1.00 87.25 642 ARG A N 1
ATOM 5043 C CA . ARG A 1 642 ? 0.926 25.331 39.499 1.00 87.25 642 ARG A CA 1
ATOM 5044 C C . ARG A 1 642 ? 1.676 24.427 38.526 1.00 87.25 642 ARG A C 1
ATOM 5046 O O . ARG A 1 642 ? 1.590 24.620 37.316 1.00 87.25 642 ARG A O 1
ATOM 5053 N N . LEU A 1 643 ? 2.418 23.460 39.056 1.00 88.12 643 LEU A N 1
ATOM 5054 C CA . LEU A 1 643 ? 3.133 22.470 38.257 1.00 88.12 643 LEU A CA 1
ATOM 5055 C C . LEU A 1 643 ? 2.127 21.447 37.728 1.00 88.12 643 LEU A C 1
ATOM 5057 O O . LEU A 1 643 ? 1.441 20.801 38.516 1.00 88.12 643 LEU A O 1
ATOM 5061 N N . THR A 1 644 ? 2.052 21.282 36.414 1.00 89.69 644 THR A N 1
ATOM 5062 C CA . THR A 1 644 ? 1.262 20.230 35.768 1.00 89.69 644 THR A CA 1
ATOM 5063 C C . THR A 1 644 ? 2.190 19.111 35.318 1.00 89.69 644 THR A C 1
ATOM 5065 O O . THR A 1 644 ? 3.256 19.363 34.757 1.00 89.69 644 THR A O 1
ATOM 5068 N N . ALA A 1 645 ? 1.784 17.881 35.604 1.00 89.00 645 ALA A N 1
ATOM 5069 C CA . ALA A 1 645 ? 2.444 16.661 35.186 1.00 89.00 645 ALA A CA 1
ATOM 5070 C C . ALA A 1 645 ? 1.479 15.866 34.309 1.00 89.00 645 ALA A C 1
ATOM 5072 O O . ALA A 1 645 ? 0.532 15.270 34.821 1.00 89.00 645 ALA A O 1
ATOM 5073 N N . GLU A 1 646 ? 1.705 15.882 32.999 1.00 88.12 646 GLU A N 1
ATOM 5074 C CA . GLU A 1 646 ? 1.028 14.981 32.064 1.00 88.12 646 GLU A CA 1
ATOM 5075 C C . GLU A 1 646 ? 1.705 13.616 32.133 1.00 88.12 646 GLU A C 1
ATOM 5077 O O . GLU A 1 646 ? 2.933 13.527 32.079 1.00 88.12 646 GLU A O 1
ATOM 5082 N N . VAL A 1 647 ? 0.908 12.564 32.277 1.00 87.44 647 VAL A N 1
ATOM 5083 C CA . VAL A 1 647 ? 1.382 11.196 32.471 1.00 87.44 647 VAL A CA 1
ATOM 5084 C C . VAL A 1 647 ? 0.813 10.332 31.355 1.00 87.44 647 VAL A C 1
ATOM 5086 O O . VAL A 1 647 ? -0.400 10.275 31.161 1.00 87.44 647 VAL A O 1
ATOM 5089 N N . ASN A 1 648 ? 1.676 9.600 30.654 1.00 85.19 648 ASN A N 1
ATOM 5090 C CA . ASN A 1 648 ? 1.259 8.641 29.628 1.00 85.19 648 ASN A CA 1
ATOM 5091 C C . ASN A 1 648 ? 0.730 7.315 30.216 1.00 85.19 648 ASN A C 1
ATOM 5093 O O . ASN A 1 648 ? 0.860 6.282 29.568 1.00 85.19 648 ASN A O 1
ATOM 5097 N N . HIS A 1 649 ? 0.175 7.312 31.429 1.00 83.25 649 HIS A N 1
ATOM 5098 C CA . HIS A 1 649 ? -0.337 6.131 32.128 1.00 83.25 649 HIS A CA 1
ATOM 5099 C C . HIS A 1 649 ? -1.551 6.496 32.996 1.00 83.25 649 HIS A C 1
ATOM 5101 O O . HIS A 1 649 ? -1.680 7.658 33.402 1.00 83.25 649 HIS A O 1
ATOM 5107 N N . PRO A 1 650 ? -2.386 5.506 33.377 1.00 82.25 650 PRO A N 1
ATOM 5108 C CA . PRO A 1 650 ? -3.449 5.703 34.352 1.00 82.25 650 PRO A CA 1
ATOM 5109 C C . PRO A 1 650 ? -2.940 6.340 35.647 1.00 82.25 650 PRO A C 1
ATOM 5111 O O . PRO A 1 650 ? -1.937 5.916 36.235 1.00 82.25 650 PRO A O 1
ATOM 5114 N N . THR A 1 651 ? -3.666 7.356 36.103 1.00 83.81 651 THR A N 1
ATOM 5115 C CA . THR A 1 651 ? -3.375 8.126 37.319 1.00 83.81 651 THR A CA 1
ATOM 5116 C C . THR A 1 651 ? -4.252 7.706 38.504 1.00 83.81 651 THR A C 1
ATOM 5118 O O . THR A 1 651 ? -4.118 8.253 39.602 1.00 83.81 651 THR A O 1
ATOM 5121 N N . ASP A 1 652 ? -5.098 6.688 38.336 1.00 78.50 652 ASP A N 1
ATOM 5122 C CA . ASP A 1 652 ? -5.899 6.128 39.421 1.00 78.50 652 ASP A CA 1
ATOM 5123 C C . ASP A 1 652 ? -5.013 5.526 40.511 1.00 78.50 652 ASP A C 1
ATOM 5125 O O . ASP A 1 652 ? -4.111 4.721 40.272 1.00 78.50 652 ASP A O 1
ATOM 5129 N N . GLY A 1 653 ? -5.246 5.959 41.751 1.00 80.81 653 GLY A N 1
ATOM 5130 C CA . GLY A 1 653 ? -4.422 5.560 42.891 1.00 80.81 653 GLY A CA 1
ATOM 5131 C C . GLY A 1 653 ? -2.984 6.099 42.860 1.00 80.81 653 GLY A C 1
ATOM 5132 O O . GLY A 1 653 ? -2.165 5.642 43.666 1.00 80.81 653 GLY A O 1
ATOM 5133 N N . LEU A 1 654 ? -2.675 7.065 41.982 1.00 87.38 654 LEU A N 1
ATOM 5134 C CA . LEU A 1 654 ? -1.354 7.680 41.865 1.00 87.38 654 LEU A CA 1
ATOM 5135 C C . LEU A 1 654 ? -0.878 8.249 43.205 1.00 87.38 654 LEU A C 1
ATOM 5137 O O . LEU A 1 654 ? -1.547 9.049 43.862 1.00 87.38 654 LEU A O 1
ATOM 5141 N N . ARG A 1 655 ? 0.338 7.864 43.593 1.00 88.38 655 ARG A N 1
ATOM 5142 C CA . ARG A 1 655 ? 1.046 8.419 44.747 1.00 88.38 655 ARG A CA 1
ATOM 5143 C C . ARG A 1 655 ? 2.171 9.315 44.271 1.00 88.38 655 ARG A C 1
ATOM 5145 O O . ARG A 1 655 ? 3.059 8.864 43.554 1.00 88.38 655 ARG A O 1
ATOM 5152 N N . VAL A 1 656 ? 2.159 10.556 44.742 1.00 89.44 656 VAL A N 1
ATOM 5153 C CA . VAL A 1 656 ? 3.182 11.555 44.432 1.00 89.44 656 VAL A CA 1
ATOM 5154 C C . VAL A 1 656 ? 3.985 11.869 45.690 1.00 89.44 656 VAL A C 1
ATOM 5156 O O . VAL A 1 656 ? 3.425 12.165 46.750 1.00 89.44 656 VAL A O 1
ATOM 5159 N N . VAL A 1 657 ? 5.308 11.786 45.587 1.00 90.19 657 VAL A N 1
ATOM 5160 C CA . VAL A 1 657 ? 6.248 12.098 46.665 1.00 90.19 657 VAL A CA 1
ATOM 5161 C C . VAL A 1 657 ? 7.325 13.024 46.126 1.00 90.19 657 VAL A C 1
ATOM 5163 O O . VAL A 1 657 ? 7.951 12.725 45.117 1.00 90.19 657 VAL A O 1
ATOM 5166 N N . LEU A 1 658 ? 7.571 14.136 46.812 1.00 90.50 658 LEU A N 1
ATOM 5167 C CA . LEU A 1 658 ? 8.644 15.058 46.461 1.00 90.50 658 LEU A CA 1
ATOM 5168 C C . LEU A 1 658 ? 9.831 14.853 47.406 1.00 90.50 658 LEU A C 1
ATOM 5170 O O . LEU A 1 658 ? 9.646 14.749 48.619 1.00 90.50 658 LEU A O 1
ATOM 5174 N N . TYR A 1 659 ? 11.042 14.820 46.864 1.00 92.75 659 TYR A N 1
ATOM 5175 C CA . TYR A 1 659 ? 12.293 14.775 47.615 1.00 92.75 659 TYR A CA 1
ATOM 5176 C C . TYR A 1 659 ? 13.126 16.017 47.306 1.00 92.75 659 TYR A C 1
ATOM 5178 O O . TYR A 1 659 ? 13.142 16.486 46.169 1.00 92.75 659 TYR A O 1
ATOM 5186 N N . ASN A 1 660 ? 13.839 16.559 48.290 1.00 91.38 660 ASN A N 1
ATOM 5187 C CA . ASN A 1 660 ? 14.887 17.543 48.007 1.00 91.38 660 ASN A CA 1
ATOM 5188 C C . ASN A 1 660 ? 16.168 16.848 47.500 1.00 91.38 660 ASN A C 1
ATOM 5190 O O . ASN A 1 660 ? 16.274 15.621 47.517 1.00 91.38 660 ASN A O 1
ATOM 5194 N N . ILE A 1 661 ? 17.175 17.625 47.086 1.00 90.31 661 ILE A N 1
ATOM 5195 C CA . ILE A 1 661 ? 18.468 17.079 46.623 1.00 90.31 661 ILE A CA 1
ATOM 5196 C C . ILE A 1 661 ? 19.228 16.248 47.673 1.00 90.31 661 ILE A C 1
ATOM 5198 O O . ILE A 1 661 ? 20.161 15.535 47.317 1.00 90.31 661 ILE A O 1
ATOM 5202 N N . LEU A 1 662 ? 18.864 16.353 48.955 1.00 91.19 662 LEU A N 1
ATOM 5203 C CA . LEU A 1 662 ? 19.449 15.565 50.042 1.00 91.19 662 LEU A CA 1
ATOM 5204 C C . LEU A 1 662 ? 18.725 14.220 50.233 1.00 91.19 662 LEU A C 1
ATOM 5206 O O . LEU A 1 662 ? 19.104 13.441 51.104 1.00 91.19 662 LEU A O 1
ATOM 5210 N N . GLY A 1 663 ? 17.693 13.937 49.430 1.00 87.50 663 GLY A N 1
ATOM 5211 C CA . GLY A 1 663 ? 16.867 12.735 49.539 1.00 87.50 663 GLY A CA 1
ATOM 5212 C C . GLY A 1 663 ? 15.829 12.803 50.660 1.00 87.50 663 GLY A C 1
ATOM 5213 O O . GLY A 1 663 ? 15.207 11.792 50.987 1.00 87.50 663 GLY A O 1
ATOM 5214 N N . GLU A 1 664 ? 15.612 13.973 51.262 1.00 91.56 664 GLU A N 1
ATOM 5215 C CA . GLU A 1 664 ? 14.615 14.146 52.315 1.00 91.56 664 GLU A CA 1
ATOM 5216 C C . GLU A 1 664 ? 13.232 14.339 51.694 1.00 91.56 664 GLU A C 1
ATOM 5218 O O . GLU A 1 664 ? 13.042 15.157 50.788 1.00 91.56 664 GLU A O 1
ATOM 5223 N N . ARG A 1 665 ? 12.246 13.590 52.198 1.00 91.56 665 ARG A N 1
ATOM 5224 C CA . ARG A 1 665 ? 10.856 13.689 51.750 1.00 91.56 665 ARG A CA 1
ATOM 5225 C C . ARG A 1 665 ? 10.258 15.033 52.165 1.00 91.56 665 ARG A C 1
ATOM 5227 O O . ARG A 1 665 ? 10.146 15.321 53.356 1.00 91.56 665 ARG A O 1
ATOM 5234 N N . ILE A 1 666 ? 9.777 15.792 51.189 1.00 88.00 666 ILE A N 1
ATOM 5235 C CA . ILE A 1 666 ? 8.988 17.001 51.396 1.00 88.00 666 ILE A CA 1
ATOM 5236 C C . ILE A 1 666 ? 7.510 16.600 51.533 1.00 88.00 666 ILE A C 1
ATOM 5238 O O . ILE A 1 666 ? 6.954 15.973 50.625 1.00 88.00 666 ILE A O 1
ATOM 5242 N N . PRO A 1 667 ? 6.856 16.892 52.669 1.00 80.56 667 PRO A N 1
ATOM 5243 C CA . PRO A 1 667 ? 5.446 16.581 52.849 1.00 80.56 667 PRO A CA 1
ATOM 5244 C C . PRO A 1 667 ? 4.580 17.460 51.938 1.00 80.56 667 PRO A C 1
ATOM 5246 O O . PRO A 1 667 ? 4.707 18.681 51.944 1.00 80.56 667 PRO A O 1
ATOM 5249 N N . LEU A 1 668 ? 3.678 16.823 51.191 1.00 79.06 668 LEU A N 1
ATOM 5250 C CA . LEU A 1 668 ? 2.651 17.479 50.383 1.00 79.06 668 LEU A CA 1
ATOM 5251 C C . LEU A 1 668 ? 1.310 17.365 51.114 1.00 79.06 668 LEU A C 1
ATOM 5253 O O . LEU A 1 668 ? 0.907 16.267 51.505 1.00 79.06 668 LEU A O 1
ATOM 5257 N N . ALA A 1 669 ? 0.623 18.484 51.328 1.00 74.00 669 ALA A N 1
ATOM 5258 C CA . ALA A 1 669 ? -0.726 18.480 51.875 1.00 74.00 669 ALA A CA 1
ATOM 5259 C C . ALA A 1 669 ? -1.725 17.969 50.816 1.00 74.00 669 ALA A C 1
ATOM 5261 O O . ALA A 1 669 ? -1.555 18.277 49.637 1.00 74.00 669 ALA A O 1
ATOM 5262 N N . PRO A 1 670 ? -2.807 17.262 51.200 1.00 67.62 670 PRO A N 1
ATOM 5263 C CA . PRO A 1 670 ? -3.800 16.754 50.246 1.00 67.62 670 PRO A CA 1
ATOM 5264 C C . PRO A 1 670 ? -4.404 17.829 49.329 1.00 67.62 670 PRO A C 1
ATOM 5266 O O . PRO A 1 670 ? -4.700 17.554 48.178 1.00 67.62 670 PRO A O 1
ATOM 5269 N N . ALA A 1 671 ? -4.534 19.070 49.812 1.00 70.38 671 ALA A N 1
ATOM 5270 C CA . ALA A 1 671 ? -5.043 20.196 49.024 1.00 70.38 671 ALA A CA 1
ATOM 5271 C C . ALA A 1 671 ? -4.073 20.693 47.931 1.00 70.38 671 ALA A C 1
ATOM 5273 O O . ALA A 1 671 ? -4.488 21.441 47.051 1.00 70.38 671 ALA A O 1
ATOM 5274 N N . GLN A 1 672 ? -2.794 20.301 47.985 1.00 76.44 672 GLN A N 1
ATOM 5275 C CA . GLN A 1 672 ? -1.777 20.703 47.008 1.00 76.44 672 GLN A CA 1
ATOM 5276 C C . GLN A 1 672 ? -1.747 19.797 45.779 1.00 76.44 672 GLN A C 1
ATOM 5278 O O . GLN A 1 672 ? -1.081 20.147 44.813 1.00 76.44 672 GLN A O 1
ATOM 5283 N N . LEU A 1 673 ? -2.427 18.648 45.809 1.00 84.75 673 LEU A N 1
ATOM 5284 C CA . LEU A 1 673 ? -2.407 17.671 44.730 1.00 84.75 673 LEU A CA 1
ATOM 5285 C C . LEU A 1 673 ? -3.820 17.471 44.181 1.00 84.75 673 LEU A C 1
ATOM 5287 O O . LEU A 1 673 ? -4.710 17.005 44.888 1.00 84.75 673 LEU A O 1
ATOM 5291 N N . GLN A 1 674 ? -4.009 17.801 42.908 1.00 86.38 674 GLN A N 1
ATOM 5292 C CA . GLN A 1 674 ? -5.219 17.474 42.160 1.00 86.38 674 GLN A CA 1
ATOM 5293 C C . GLN A 1 674 ? -4.862 16.426 41.119 1.00 86.38 674 GLN A C 1
ATOM 5295 O O . GLN A 1 674 ? -4.069 16.702 40.225 1.00 86.38 674 GLN A O 1
ATOM 5300 N N . ILE A 1 675 ? -5.409 15.223 41.264 1.00 86.00 675 ILE A N 1
ATOM 5301 C CA . ILE A 1 675 ? -5.224 14.139 40.300 1.00 86.00 675 ILE A CA 1
ATOM 5302 C C . ILE A 1 675 ? -6.439 14.126 39.383 1.00 86.00 675 ILE A C 1
ATOM 5304 O O . ILE A 1 675 ? -7.576 14.211 39.846 1.00 86.00 675 ILE A O 1
ATOM 5308 N N . SER A 1 676 ? -6.180 14.030 38.090 1.00 84.94 676 SER A N 1
ATOM 5309 C CA . SER A 1 676 ? -7.181 13.869 37.047 1.00 84.94 676 SER A CA 1
ATOM 5310 C C . SER A 1 676 ? -6.732 12.744 36.113 1.00 84.94 676 SER A C 1
ATOM 5312 O O . SER A 1 676 ? -5.556 12.365 36.130 1.00 84.94 676 SER A O 1
ATOM 5314 N N . PRO A 1 677 ? -7.623 12.158 35.308 1.00 80.56 677 PRO A N 1
ATOM 5315 C CA . PRO A 1 677 ? -7.217 11.103 34.390 1.00 80.56 677 PRO A CA 1
ATOM 5316 C C . PRO A 1 677 ? -6.147 11.599 33.398 1.00 80.56 677 PRO A C 1
ATOM 5318 O O . PRO A 1 677 ? -6.364 12.550 32.650 1.00 80.56 677 PRO A O 1
ATOM 5321 N N . GLY A 1 678 ? -4.961 10.981 33.430 1.00 81.44 678 GLY A N 1
ATOM 5322 C CA . GLY A 1 678 ? -3.829 11.297 32.544 1.00 81.44 678 GLY A CA 1
ATOM 5323 C C . GLY A 1 678 ? -2.978 12.512 32.931 1.00 81.44 678 GLY A C 1
ATOM 5324 O O . GLY A 1 678 ? -1.969 12.780 32.282 1.00 81.44 678 GLY A O 1
ATOM 5325 N N . TYR A 1 679 ? -3.317 13.242 33.996 1.00 87.38 679 TYR A N 1
ATOM 5326 C CA . TYR A 1 679 ? -2.437 14.284 34.529 1.00 87.38 679 TYR A CA 1
ATOM 5327 C C . TYR A 1 679 ? -2.674 14.548 36.015 1.00 87.38 679 TYR A C 1
ATOM 5329 O O . TYR A 1 679 ? -3.711 14.229 36.586 1.00 87.38 679 TYR A O 1
ATOM 5337 N N . PHE A 1 680 ? -1.724 15.198 36.672 1.00 89.12 680 PHE A N 1
ATOM 5338 C CA . PHE A 1 680 ? -1.977 15.791 37.978 1.00 89.12 680 PHE A CA 1
ATOM 5339 C C . PHE A 1 680 ? -1.369 17.180 38.072 1.00 89.12 680 PHE A C 1
ATOM 5341 O O . PHE A 1 680 ? -0.416 17.525 37.376 1.00 89.12 680 PHE A O 1
ATOM 5348 N N . GLN A 1 681 ? -1.936 17.988 38.955 1.00 88.94 681 GLN A N 1
ATOM 5349 C CA . GLN A 1 681 ? -1.447 19.316 39.269 1.00 88.94 681 GLN A CA 1
ATOM 5350 C C . GLN A 1 681 ? -0.951 19.353 40.704 1.00 88.94 681 GLN A C 1
ATOM 5352 O O . GLN A 1 681 ? -1.654 18.949 41.633 1.00 88.94 681 GLN A O 1
ATOM 5357 N N . LEU A 1 682 ? 0.266 19.857 40.868 1.00 86.94 682 LEU A N 1
ATOM 5358 C CA . LEU A 1 682 ? 0.920 20.086 42.141 1.00 86.94 682 LEU A CA 1
ATOM 5359 C C . LEU A 1 682 ? 1.067 21.592 42.371 1.00 86.94 682 LEU A C 1
ATOM 5361 O O . LEU A 1 682 ? 1.707 22.299 41.594 1.00 86.94 682 LEU A O 1
ATOM 5365 N N . ASP A 1 683 ? 0.494 22.088 43.461 1.00 79.75 683 ASP A N 1
ATOM 5366 C CA . ASP A 1 683 ? 0.698 23.464 43.903 1.00 79.75 683 ASP A CA 1
ATOM 5367 C C . ASP A 1 683 ? 2.084 23.607 44.556 1.00 79.75 683 ASP A C 1
ATOM 5369 O O . ASP A 1 683 ? 2.305 23.217 45.711 1.00 79.75 683 ASP A O 1
ATOM 5373 N N . GLY A 1 684 ? 3.025 24.160 43.785 1.00 66.44 684 GLY A N 1
ATOM 5374 C CA . GLY A 1 684 ? 4.395 24.449 44.207 1.00 66.44 684 GLY A CA 1
ATOM 5375 C C . GLY A 1 684 ? 4.524 25.721 45.048 1.00 66.44 684 GLY A C 1
ATOM 5376 O O . GLY A 1 684 ? 5.638 26.078 45.429 1.00 66.44 684 GLY A O 1
ATOM 5377 N N . GLY A 1 685 ? 3.412 26.395 45.371 1.00 63.91 685 GLY A N 1
ATOM 5378 C CA . GLY A 1 685 ? 3.347 27.732 45.966 1.00 63.91 685 GLY A CA 1
ATOM 5379 C C . GLY A 1 685 ? 4.147 27.966 47.247 1.00 63.91 685 GLY A C 1
ATOM 5380 O O . GLY A 1 685 ? 4.435 29.112 47.572 1.00 63.91 685 GLY A O 1
ATOM 5381 N N . ASN A 1 686 ? 4.553 26.905 47.946 1.00 68.00 686 ASN A N 1
ATOM 5382 C CA . ASN A 1 686 ? 5.314 26.982 49.195 1.00 68.00 686 ASN A CA 1
ATOM 5383 C C . ASN A 1 686 ? 6.685 26.279 49.143 1.00 68.00 686 ASN A C 1
ATOM 5385 O O . ASN A 1 686 ? 7.317 26.118 50.188 1.00 68.00 686 ASN A O 1
ATOM 5389 N N . LEU A 1 687 ? 7.150 25.828 47.973 1.00 79.00 687 LEU A N 1
ATOM 5390 C CA . LEU A 1 687 ? 8.457 25.178 47.849 1.00 79.00 687 LEU A CA 1
ATOM 5391 C C . LEU A 1 687 ? 9.578 26.229 47.762 1.00 79.00 687 LEU A C 1
ATOM 5393 O O . LEU A 1 687 ? 9.528 27.099 46.893 1.00 79.00 687 LEU A O 1
ATOM 5397 N N . PRO A 1 688 ? 10.620 26.157 48.614 1.00 84.19 688 PRO A N 1
ATOM 5398 C CA . PRO A 1 688 ? 11.790 27.018 48.481 1.00 84.19 688 PRO A CA 1
ATOM 5399 C C . PRO A 1 688 ? 12.469 26.884 47.105 1.00 84.19 688 PRO A C 1
ATOM 5401 O O . PRO A 1 688 ? 12.462 25.792 46.530 1.00 84.19 688 PRO A O 1
ATOM 5404 N N . PRO A 1 689 ? 13.140 27.934 46.599 1.00 88.69 689 PRO A N 1
ATOM 5405 C CA . PRO A 1 689 ? 13.954 27.842 45.389 1.00 88.69 689 PRO A CA 1
ATOM 5406 C C . PRO A 1 689 ? 15.007 26.734 45.507 1.00 88.69 689 PRO A C 1
ATOM 5408 O O . PRO A 1 689 ? 15.728 26.661 46.505 1.00 88.69 689 PRO A O 1
ATOM 5411 N N . GLY A 1 690 ? 15.111 25.874 44.496 1.00 90.19 690 GLY A N 1
ATOM 5412 C CA . GLY A 1 690 ? 15.952 24.682 44.552 1.00 90.19 690 GLY A CA 1
ATOM 5413 C C . GLY A 1 690 ? 15.598 23.631 43.504 1.00 90.19 690 GLY A C 1
ATOM 5414 O O . GLY A 1 690 ? 14.727 23.835 42.663 1.00 90.19 690 GLY A O 1
ATOM 5415 N N . ILE A 1 691 ? 16.299 22.499 43.558 1.00 92.00 691 ILE A N 1
ATOM 5416 C CA . ILE A 1 691 ? 16.022 21.324 42.727 1.00 92.00 691 ILE A CA 1
ATOM 5417 C C . ILE A 1 691 ? 15.362 20.264 43.608 1.00 92.00 691 ILE A C 1
ATOM 5419 O O . ILE A 1 691 ? 15.807 20.007 44.728 1.00 92.00 691 ILE A O 1
ATOM 5423 N N . TYR A 1 692 ? 14.313 19.644 43.090 1.00 92.25 692 TYR A N 1
ATOM 5424 C CA . TYR A 1 692 ? 13.577 18.574 43.743 1.00 92.25 692 TYR A CA 1
ATOM 5425 C C . TYR A 1 692 ? 13.458 17.378 42.802 1.00 92.25 692 TYR A C 1
ATOM 5427 O O . TYR A 1 692 ? 13.517 17.523 41.580 1.00 92.25 692 TYR A O 1
ATOM 5435 N N . LEU A 1 693 ? 13.283 16.196 43.382 1.00 93.06 693 LEU A N 1
ATOM 5436 C CA . LEU A 1 693 ? 12.978 14.965 42.668 1.00 93.06 693 LEU A CA 1
ATOM 5437 C C . LEU A 1 693 ? 11.532 14.571 42.968 1.00 93.06 693 LEU A C 1
ATOM 5439 O O . LEU A 1 693 ? 11.173 14.313 44.117 1.00 93.06 693 LEU 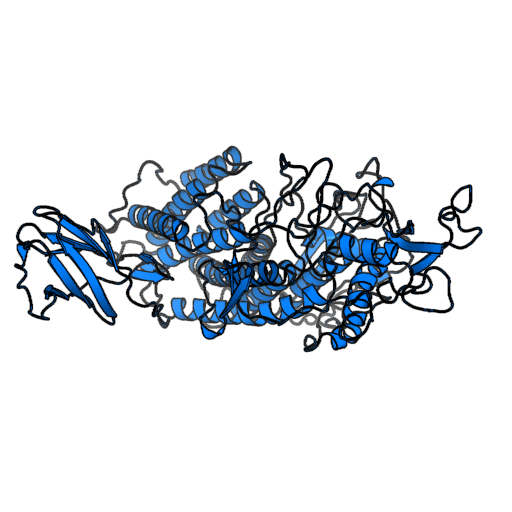A O 1
ATOM 5443 N N . LEU A 1 694 ? 10.705 14.544 41.935 1.00 92.00 694 LEU A N 1
ATOM 5444 C CA . LEU A 1 694 ? 9.315 14.127 41.975 1.00 92.00 694 LEU A CA 1
ATOM 5445 C C . LEU A 1 694 ? 9.242 12.636 41.661 1.00 92.00 694 LEU A C 1
ATOM 5447 O O . LEU A 1 694 ? 9.544 12.220 40.551 1.00 92.00 694 LEU A O 1
ATOM 5451 N N . HIS A 1 695 ? 8.853 11.837 42.643 1.00 92.12 695 HIS A N 1
ATOM 5452 C CA . HIS A 1 695 ? 8.619 10.409 42.498 1.00 92.12 695 HIS A CA 1
ATOM 5453 C C . HIS A 1 695 ? 7.117 10.155 42.385 1.00 92.12 695 HIS A C 1
ATOM 5455 O O . HIS A 1 695 ? 6.335 10.567 43.247 1.00 92.12 695 HIS A O 1
ATOM 5461 N N . MET A 1 696 ? 6.726 9.467 41.323 1.00 92.00 696 MET A N 1
ATOM 5462 C CA . MET A 1 696 ? 5.347 9.135 40.997 1.00 92.00 696 MET A CA 1
ATOM 5463 C C . MET A 1 696 ? 5.217 7.625 40.914 1.00 92.00 696 MET A C 1
ATOM 5465 O O . MET A 1 696 ? 6.009 6.973 40.241 1.00 92.00 696 MET A O 1
ATOM 5469 N N . ARG A 1 697 ? 4.225 7.072 41.606 1.00 89.31 697 ARG A N 1
ATOM 5470 C CA . ARG A 1 697 ? 3.939 5.639 41.586 1.00 89.31 697 ARG A CA 1
ATOM 5471 C C . ARG A 1 697 ? 2.457 5.409 41.356 1.00 89.31 697 ARG A C 1
ATOM 5473 O O . ARG A 1 697 ? 1.652 5.695 42.246 1.00 89.31 697 ARG A O 1
ATOM 5480 N N . GLY A 1 698 ? 2.124 4.901 40.177 1.00 85.44 698 GLY A N 1
ATOM 5481 C CA . GLY A 1 698 ? 0.783 4.448 39.829 1.00 85.44 698 GLY A CA 1
ATOM 5482 C C . GLY A 1 698 ? 0.654 2.930 39.927 1.00 85.44 698 GLY A C 1
ATOM 5483 O O . GLY A 1 698 ? 1.534 2.228 40.439 1.00 85.44 698 GLY A O 1
ATOM 5484 N N . VAL A 1 699 ? -0.477 2.407 39.462 1.00 81.19 699 VAL A N 1
ATOM 5485 C CA . VAL A 1 699 ? -0.703 0.962 39.379 1.00 81.19 699 VAL A CA 1
ATOM 5486 C C . VAL A 1 699 ? 0.141 0.402 38.233 1.00 81.19 699 VAL A C 1
ATOM 5488 O O . VAL A 1 699 ? -0.095 0.723 37.077 1.00 81.19 699 VAL A O 1
ATOM 5491 N N . GLY A 1 700 ? 1.143 -0.420 38.555 1.00 74.94 700 GLY A N 1
ATOM 5492 C CA . GLY A 1 700 ? 1.988 -1.090 37.557 1.00 74.94 700 GLY A CA 1
ATOM 5493 C C . GLY A 1 700 ? 3.133 -0.252 36.974 1.00 74.94 700 GLY A C 1
ATOM 5494 O O . GLY A 1 700 ? 3.917 -0.798 36.208 1.00 74.94 700 GLY A O 1
ATOM 5495 N N . TRP A 1 701 ? 3.285 1.019 37.366 1.00 84.31 701 TRP A N 1
ATOM 5496 C CA . TRP A 1 701 ? 4.343 1.901 36.860 1.00 84.31 701 TRP A CA 1
ATOM 5497 C C . TRP A 1 701 ? 4.916 2.839 37.934 1.00 84.31 701 TRP A C 1
ATOM 5499 O O . TRP A 1 701 ? 4.254 3.184 38.920 1.00 84.31 701 TRP A O 1
ATOM 5509 N N . GLU A 1 702 ? 6.159 3.274 37.729 1.00 88.94 702 GLU A N 1
ATOM 5510 C CA . GLU A 1 702 ? 6.820 4.313 38.522 1.00 88.94 702 GLU A CA 1
ATOM 5511 C C . GLU A 1 702 ? 7.659 5.232 37.626 1.00 88.94 702 GLU A C 1
ATOM 5513 O O . GLU A 1 702 ? 8.199 4.790 36.614 1.00 88.94 702 GLU A O 1
ATOM 5518 N N . ALA A 1 703 ? 7.751 6.511 37.988 1.00 89.50 703 ALA A N 1
ATOM 5519 C CA . ALA A 1 703 ? 8.543 7.507 37.271 1.00 89.50 703 ALA A CA 1
ATOM 5520 C C . ALA A 1 703 ? 9.199 8.504 38.234 1.00 89.50 703 ALA A C 1
ATOM 5522 O O . ALA A 1 703 ? 8.686 8.786 39.325 1.00 89.50 703 ALA A O 1
ATOM 5523 N N . PHE A 1 704 ? 10.327 9.066 37.802 1.00 91.56 704 PHE A N 1
ATOM 5524 C CA . PHE A 1 704 ? 11.084 10.073 38.537 1.00 91.56 704 PHE A CA 1
ATOM 5525 C C . PHE A 1 704 ? 11.362 11.271 37.642 1.00 91.56 704 PHE A C 1
ATOM 5527 O O . PHE A 1 704 ? 12.000 11.123 36.607 1.00 91.56 704 PHE A O 1
ATOM 5534 N N . GLU A 1 705 ? 10.965 12.459 38.085 1.00 92.50 705 GLU A N 1
ATOM 5535 C CA . GLU A 1 705 ? 11.182 13.690 37.332 1.00 92.50 705 GLU A CA 1
ATOM 5536 C C . GLU A 1 705 ? 11.864 14.771 38.159 1.00 92.50 705 GLU A C 1
ATOM 5538 O O . GLU A 1 705 ? 11.647 14.920 39.363 1.00 92.50 705 GLU A O 1
ATOM 5543 N N . LYS A 1 706 ? 12.701 15.568 37.500 1.00 93.06 706 LYS A N 1
ATOM 5544 C CA . LYS A 1 706 ? 13.394 16.691 38.136 1.00 93.06 706 LYS A CA 1
ATOM 5545 C C . LYS A 1 706 ? 12.505 17.930 38.106 1.00 93.06 706 LYS A C 1
ATOM 5547 O O . LYS A 1 706 ? 12.161 18.390 37.027 1.00 93.06 706 LYS A O 1
ATOM 5552 N N . VAL A 1 707 ? 12.242 18.541 39.258 1.00 90.44 707 VAL A N 1
ATOM 5553 C CA . VAL A 1 707 ? 11.515 19.816 39.384 1.00 90.44 707 VAL A CA 1
ATOM 5554 C C . VAL A 1 707 ? 12.488 20.923 39.776 1.00 90.44 707 VAL A C 1
ATOM 5556 O O . VAL A 1 707 ? 13.251 20.772 40.731 1.00 90.44 707 VAL A O 1
ATOM 5559 N N . VAL A 1 708 ? 12.473 22.045 39.058 1.00 91.62 708 VAL A N 1
ATOM 5560 C CA . VAL A 1 708 ? 13.329 23.204 39.344 1.00 91.62 708 VAL A CA 1
ATOM 5561 C C . VAL A 1 708 ? 12.474 24.386 39.799 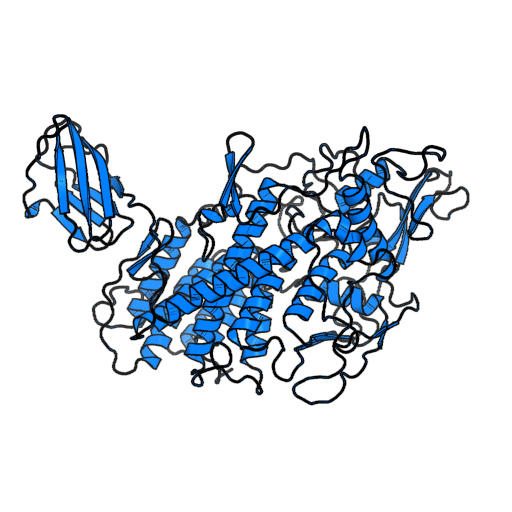1.00 91.62 708 VAL A C 1
ATOM 5563 O O . VAL A 1 708 ? 11.722 24.942 39.006 1.00 91.62 708 VAL A O 1
ATOM 5566 N N . MET A 1 709 ? 12.630 24.796 41.060 1.00 88.75 709 MET A N 1
ATOM 5567 C CA . MET A 1 709 ? 11.986 25.977 41.643 1.00 88.75 709 MET A CA 1
ATOM 5568 C C . MET A 1 709 ? 12.916 27.192 41.543 1.00 88.75 709 MET A C 1
ATOM 5570 O O . MET A 1 709 ? 14.008 27.206 42.122 1.00 88.75 709 MET A O 1
ATOM 5574 N N . LEU A 1 710 ? 12.480 28.227 40.831 1.00 86.44 710 LEU A N 1
ATOM 5575 C CA . LEU A 1 710 ? 13.170 29.511 40.726 1.00 86.44 710 LEU A CA 1
ATOM 5576 C C . LEU A 1 710 ? 12.753 30.467 41.848 1.00 86.44 710 LEU A C 1
ATOM 5578 O O . LEU A 1 710 ? 11.711 30.304 42.482 1.00 86.44 710 LEU A O 1
ATOM 5582 N N . ARG A 1 711 ? 13.611 31.465 42.081 1.00 76.19 711 ARG A N 1
ATOM 5583 C CA . ARG A 1 711 ? 13.357 32.565 43.020 1.00 76.19 711 ARG A CA 1
ATOM 5584 C C . ARG A 1 711 ? 12.198 33.451 42.597 1.00 76.19 711 ARG A C 1
ATOM 5586 O O . ARG A 1 711 ? 12.065 33.706 41.377 1.00 76.19 711 ARG A O 1
#

Solvent-accessible surface area (backbone atoms only — not comparable to full-atom values): 36565 Å² total; per-residue (Å²): 116,93,90,55,33,67,56,54,53,53,47,52,51,50,42,51,36,39,22,37,21,70,69,43,53,60,60,48,15,42,52,47,25,55,47,21,49,35,40,34,30,35,46,21,64,75,40,96,52,30,42,44,71,52,59,58,28,37,53,77,80,40,47,34,70,57,91,74,58,64,89,59,98,47,62,67,61,40,28,51,40,8,19,48,36,9,45,49,55,40,52,48,72,71,34,66,85,32,88,31,17,72,62,38,46,52,52,51,50,50,55,42,51,74,72,74,52,67,87,83,72,70,56,46,80,24,87,84,47,44,32,48,17,40,7,37,32,50,22,54,49,53,55,57,42,48,71,70,35,54,55,46,50,92,62,74,39,57,74,89,78,83,74,74,85,24,58,63,46,46,74,92,46,75,40,47,91,69,63,73,52,90,53,39,27,58,43,52,39,37,98,51,28,32,44,48,18,57,44,76,47,101,46,41,56,56,65,64,67,43,41,67,36,23,55,28,65,58,67,60,72,50,76,93,40,51,45,78,45,77,60,97,92,41,80,37,32,21,39,67,69,85,69,84,71,62,44,70,42,55,90,77,45,56,90,42,18,64,55,32,48,46,30,42,48,37,26,51,39,41,26,42,45,52,27,56,81,74,77,51,71,36,55,54,18,32,32,45,38,31,67,60,72,85,79,71,92,51,78,78,48,46,66,80,42,38,44,64,86,85,48,65,60,76,32,57,23,42,64,54,31,85,70,74,72,40,64,47,68,81,40,79,42,36,40,8,32,53,44,47,52,42,21,48,64,68,52,36,52,50,68,12,42,37,68,49,38,48,55,49,54,50,47,48,54,50,72,69,33,90,71,52,67,59,14,66,48,53,39,85,66,78,52,56,64,51,61,45,44,29,55,51,41,36,22,40,19,31,13,26,28,34,30,35,25,27,29,27,8,35,14,41,62,63,24,20,40,39,37,58,62,49,48,11,36,17,27,71,50,17,36,35,69,46,87,90,46,82,52,48,26,66,47,13,36,62,65,39,91,92,34,27,43,63,32,42,91,84,41,90,74,6,52,100,82,46,80,34,44,55,39,38,29,28,29,15,44,57,33,64,94,55,40,91,47,33,83,79,25,56,51,44,52,39,82,40,54,29,36,59,60,53,37,63,48,48,84,38,44,56,59,74,53,53,42,24,35,35,26,51,60,16,14,30,33,26,7,44,23,41,28,53,23,52,44,47,48,40,59,46,30,62,73,35,48,41,79,48,81,37,48,48,58,69,55,46,88,71,26,45,13,32,93,47,73,44,64,55,46,24,36,26,39,56,33,47,23,50,50,44,38,53,17,36,26,44,22,24,48,36,34,63,77,14,34,57,58,14,34,61,48,8,48,53,41,4,47,45,15,34,55,50,41,47,23,23,60,67,47,63,53,81,73,66,82,57,78,61,48,72,51,65,40,58,65,67,30,42,67,63,38,64,34,33,36,42,32,36,43,74,41,68,84,51,42,80,47,39,22,40,85,86,68,48,76,51,89,78,58,75,91,36,53,48,80,44,80,33,31,35,38,37,58,39,51,81,56,71,62,45,57,31,40,39,38,36,38,36,77,96,44,62,40,76,47,83,43,36,36,42,122

Sequence (711 aa):
PPDHSVARKWNEVLLECIRNDYARPTVHGRNLFHTSIAMYDAWAAYDATAQTFLLGNTVGNFFCPFEGVPEPDNIQTAREEALSYACYRLLRARFDESPGAEASLNLIDSLFYALDYDPALVETDYSGGDPARLGNYLAGRILAFGLQDGSNEQDHYENQFYEPINPPLIPIVPGNPDIIDPNRWQPLTLDVFIDQSGNVIPISTPNFLSPEWGIVTPFALGANDLTIYERYGHAYWVYRDPGAPPYLEPLVGGGLSEEYKWGFSLVAIWSAHLDPADGVMWDISPGALGNNPALPQSIPEYRDFYDLLEGGDPGRGRSINPYTGQPYAPQIVPRGDYARVLAEFWADGPDSETPPGHWFTILNYVNDHPLLQKRFRGQGPLLEDLEWDVKAYFALAGAVHDAAVTSWGIKGWYDYLRPISAIRLMADLGQGSNPALPNYHPGGIPLVPGYIEQVQAGDSLAGENGENIGKIKLFAWRGPDYIEFPEIEMAGVGWILAENWWPYQRPTFVTPPFAGYISGHSTFSRAAAEVLTLLTGDEYFPGGMGEFHAPQNEFLVFEEGPSMDVTLQWATYRDASDQTSLSRIWGGIHPPADDIPGRRIGIKIGTAAFEKAERYFTGTADLDQTPAAVKLYPNPCRTGDRLTAEVNHPTDGLRVVLYNILGERIPLAPAQLQISPGYFQLDGGNLPPGIYLLHMRGVGWEAFEKVVMLR

Radius of gyration: 28.24 Å; Cα contacts (8 Å, |Δi|>4): 1590; chains: 1; bounding box: 67×62×94 Å